Protein AF-A0A382BIY0-F1 (afdb_monomer_lite)

Foldseek 3Di:
DPLDVVQQAVAEQAQCLPAASEEADPAEAQVAEDERHEFENAFYHPVQEAQHYEYELYAYEYESHEFEHGEGAAEAQRGEAEANYEYEYEPYEFEHGEHAAEAQRYEYYNEEYEAYLYEFEHQEYPYAHHFAQRYEYACYEYEHANYEFEHGEDAEASRYEYHLYEYEYENYEQEHAEHQYARRYEEENYEYEYYLYEQEHAEHQEARRYEEEAQYEYEHEQAEFEHAEHVFARRYEYEHQYEYEEALYEQYHRPPASAEYDPDPHAYEYEYELEEGAVPPVRHHNVPGYDYHYDYNYHHAPQQFVCVVVPRREGEPPGPSVPSVRSHHSHYHDYYAQWDKEKDDWDKAWPVRPQAAAAQTKMKTKMKMFGQHDAKQQQWKWKFKDWPDDDPQKDKDCRIDTDRIHGHGDMDMDMIMMGGHNPDDFFDKTKMKMAIFGPPCVVVVNRTDGPYMDIDIDTHGDRLWKDKDKDKDFAFKFKWAQQADDPAFFPVVQAVQWDPQFWWFDDVDTDTDGGGDAFTIIITHGHGIDMTIRMGGWFFKDKDKDAAFKHKTAAHNAKFFPVRKADVPPFWDPQFWWGDDPHTDTDRIRGHGGIIMTHTRHIDIIMHGDPD

Structure (mmCIF, N/CA/C/O backbone):
data_AF-A0A382BIY0-F1
#
_entry.id   AF-A0A382BIY0-F1
#
loop_
_atom_site.group_PDB
_atom_site.id
_atom_site.type_symbol
_atom_site.label_atom_id
_atom_site.label_alt_id
_atom_site.label_comp_id
_atom_site.label_asym_id
_atom_site.label_entity_id
_atom_site.label_seq_id
_atom_site.pdbx_PDB_ins_code
_atom_site.Cartn_x
_atom_site.Cartn_y
_atom_site.Cartn_z
_atom_site.occupancy
_atom_site.B_iso_or_equiv
_atom_site.auth_seq_id
_atom_site.auth_comp_id
_atom_site.auth_asym_id
_atom_site.auth_atom_id
_atom_site.pdbx_PDB_model_num
ATOM 1 N N . THR A 1 1 ? -3.164 -13.551 -30.546 1.00 56.28 1 THR A N 1
ATOM 2 C CA . THR A 1 1 ? -2.790 -14.890 -30.035 1.00 56.28 1 THR A CA 1
ATOM 3 C C . THR A 1 1 ? -3.551 -15.108 -28.732 1.00 56.28 1 THR A C 1
ATOM 5 O O . THR A 1 1 ? -4.250 -14.190 -28.323 1.00 56.28 1 THR A O 1
ATOM 8 N N . THR A 1 2 ? -3.560 -16.303 -28.138 1.00 60.22 2 THR A N 1
ATOM 9 C CA . THR A 1 2 ? -4.448 -16.650 -27.002 1.00 60.22 2 THR A CA 1
ATOM 10 C C . THR A 1 2 ? -4.008 -16.088 -25.644 1.00 60.22 2 THR A C 1
ATOM 12 O O . THR A 1 2 ? -4.705 -16.320 -24.665 1.00 60.22 2 THR A O 1
ATOM 15 N N . GLY A 1 3 ? -2.869 -15.386 -25.564 1.00 65.94 3 GLY A N 1
ATOM 16 C CA . GLY A 1 3 ? -2.280 -14.918 -24.298 1.00 65.94 3 GLY A CA 1
ATOM 17 C C . GLY A 1 3 ? -1.774 -16.040 -23.381 1.00 65.94 3 GLY A C 1
ATOM 18 O O . GLY A 1 3 ? -1.289 -15.771 -22.289 1.00 65.94 3 GLY A O 1
ATOM 19 N N . ASP A 1 4 ? -1.870 -17.294 -23.826 1.00 79.00 4 ASP A N 1
ATOM 20 C CA . ASP A 1 4 ? -1.451 -18.476 -23.080 1.00 79.00 4 ASP A CA 1
ATOM 21 C C . ASP A 1 4 ? 0.079 -18.591 -23.089 1.00 79.00 4 ASP A C 1
ATOM 23 O O . ASP A 1 4 ? 0.695 -18.842 -24.131 1.00 79.00 4 ASP A O 1
ATOM 27 N N . THR A 1 5 ? 0.686 -18.389 -21.919 1.00 75.19 5 THR A N 1
ATOM 28 C CA . THR A 1 5 ? 2.140 -18.357 -21.739 1.00 75.19 5 THR A CA 1
ATOM 29 C C . THR A 1 5 ? 2.811 -19.689 -22.055 1.00 75.19 5 THR A C 1
ATOM 31 O O . THR A 1 5 ? 3.957 -19.671 -22.489 1.00 75.19 5 THR A O 1
ATOM 34 N N . VAL A 1 6 ? 2.111 -20.825 -21.943 1.00 80.00 6 VAL A N 1
ATOM 35 C CA . VAL A 1 6 ? 2.680 -22.145 -22.272 1.00 80.00 6 VAL A CA 1
ATOM 36 C C . VAL A 1 6 ? 3.018 -22.226 -23.761 1.00 80.00 6 VAL A C 1
ATOM 38 O O . VAL A 1 6 ? 4.120 -22.620 -24.133 1.00 80.00 6 VAL A O 1
ATOM 41 N N . TYR A 1 7 ? 2.113 -21.771 -24.632 1.00 82.81 7 TYR A N 1
ATOM 42 C CA . TYR A 1 7 ? 2.375 -21.747 -26.077 1.00 82.81 7 TYR A CA 1
ATOM 43 C C . TYR A 1 7 ? 3.442 -20.718 -26.471 1.00 82.81 7 TYR A C 1
ATOM 45 O O . TYR A 1 7 ? 4.175 -20.927 -27.443 1.00 82.81 7 TYR A O 1
ATOM 53 N N . ILE A 1 8 ? 3.525 -19.605 -25.735 1.00 87.25 8 ILE A N 1
ATOM 54 C CA . ILE A 1 8 ? 4.538 -18.566 -25.959 1.00 87.25 8 ILE A CA 1
ATOM 55 C C . ILE A 1 8 ? 5.933 -19.106 -25.614 1.00 87.25 8 ILE A C 1
ATOM 57 O O . ILE A 1 8 ? 6.868 -18.872 -26.379 1.00 87.25 8 ILE A O 1
ATOM 61 N N . GLU A 1 9 ? 6.071 -19.863 -24.520 1.00 87.12 9 GLU A N 1
ATOM 62 C CA . GLU A 1 9 ? 7.335 -20.501 -24.122 1.00 87.12 9 GLU A CA 1
ATOM 63 C C . GLU A 1 9 ? 7.800 -21.571 -25.125 1.00 87.12 9 GLU A C 1
ATOM 65 O O . GLU A 1 9 ? 8.998 -21.712 -25.362 1.00 87.12 9 GLU A O 1
ATOM 70 N N . GLU A 1 10 ? 6.877 -22.292 -25.770 1.00 90.06 10 GLU A N 1
ATOM 71 C CA . GLU A 1 10 ? 7.223 -23.322 -26.763 1.00 90.06 10 GLU A CA 1
ATOM 72 C C . GLU A 1 10 ? 7.635 -22.755 -28.134 1.00 90.06 10 GLU A C 1
ATOM 74 O O . GLU A 1 10 ? 8.359 -23.412 -28.889 1.00 90.06 10 GLU A O 1
ATOM 79 N N . THR A 1 11 ? 7.191 -21.544 -28.482 1.00 93.56 11 THR A N 1
ATOM 80 C CA . THR A 1 11 ? 7.518 -20.911 -29.769 1.00 93.56 11 THR A CA 1
ATOM 81 C C . THR A 1 11 ? 8.691 -19.959 -29.588 1.00 93.56 11 THR A C 1
ATOM 83 O O . THR A 1 11 ? 8.524 -18.883 -29.029 1.00 93.56 11 THR A O 1
ATOM 86 N N . VAL A 1 12 ? 9.879 -20.325 -30.078 1.00 95.88 12 VAL A N 1
ATOM 87 C CA . VAL A 1 12 ? 11.124 -19.600 -29.768 1.00 95.88 12 VAL A CA 1
ATOM 88 C C . VAL A 1 12 ? 11.813 -19.068 -31.025 1.00 95.88 12 VAL A C 1
ATOM 90 O O . VAL A 1 12 ? 12.061 -19.813 -31.974 1.00 95.88 12 VAL A O 1
ATOM 93 N N . ILE A 1 13 ? 12.187 -17.787 -30.998 1.00 95.88 13 ILE A N 1
ATOM 94 C CA . ILE A 1 13 ? 13.214 -17.202 -31.865 1.00 95.88 13 ILE A CA 1
ATOM 95 C C . ILE A 1 13 ? 14.501 -17.080 -31.043 1.00 95.88 13 ILE A C 1
ATOM 97 O O . ILE A 1 13 ? 14.571 -16.309 -30.086 1.00 95.88 13 ILE A O 1
ATOM 101 N N . ASP A 1 14 ? 15.514 -17.856 -31.423 1.00 96.06 14 ASP A N 1
ATOM 102 C CA . ASP A 1 14 ? 16.787 -17.954 -30.708 1.00 96.06 14 ASP A CA 1
ATOM 103 C C . ASP A 1 14 ? 17.910 -17.247 -31.488 1.00 96.06 14 ASP A C 1
ATOM 105 O O . ASP A 1 14 ? 18.145 -17.550 -32.661 1.00 96.06 14 ASP A O 1
ATOM 109 N N . GLY A 1 15 ? 18.592 -16.297 -30.842 1.00 94.25 15 GLY A N 1
ATOM 110 C CA . GLY A 1 15 ? 19.699 -15.523 -31.417 1.00 94.25 15 GLY A CA 1
ATOM 111 C C . GLY A 1 15 ? 21.052 -16.239 -31.419 1.00 94.25 15 GLY A C 1
ATOM 112 O O . GLY A 1 15 ? 22.004 -15.736 -32.019 1.00 94.25 15 GLY A O 1
ATOM 113 N N . SER A 1 16 ? 21.152 -17.404 -30.768 1.00 94.06 16 SER A N 1
ATOM 114 C CA . SER A 1 16 ? 22.344 -18.263 -30.677 1.00 94.06 16 SER A CA 1
ATOM 115 C C . SER A 1 16 ? 23.617 -17.554 -30.199 1.00 94.06 16 SER A C 1
ATOM 117 O O . SER A 1 16 ? 24.723 -17.984 -30.509 1.00 94.06 16 SER A O 1
ATOM 119 N N . SER A 1 17 ? 23.456 -16.470 -29.441 1.00 92.12 17 SER A N 1
ATOM 120 C CA . SER A 1 17 ? 24.506 -15.570 -28.956 1.00 92.12 17 SER A CA 1
ATOM 121 C C . SER A 1 17 ? 25.304 -14.869 -30.063 1.00 92.12 17 SER A C 1
ATOM 123 O O . SER A 1 17 ? 26.431 -14.446 -29.826 1.00 92.12 17 SER A O 1
ATOM 125 N N . GLU A 1 18 ? 24.730 -14.720 -31.259 1.00 90.38 18 GLU A N 1
ATOM 126 C CA . GLU A 1 18 ? 25.416 -14.131 -32.421 1.00 90.38 18 GLU A CA 1
ATOM 127 C C . GLU A 1 18 ? 24.913 -12.720 -32.764 1.00 90.38 18 GLU A C 1
ATOM 129 O O . GLU A 1 18 ? 25.693 -11.855 -33.157 1.00 90.38 18 GLU A O 1
ATOM 134 N N . THR A 1 19 ? 23.605 -12.475 -32.649 1.00 92.06 19 THR A N 1
ATOM 135 C CA . THR A 1 19 ? 22.972 -11.187 -32.982 1.00 92.06 19 THR A CA 1
ATOM 136 C C . THR A 1 19 ? 21.628 -11.045 -32.272 1.00 92.06 19 THR A C 1
ATOM 138 O O . THR A 1 19 ? 21.117 -12.006 -31.694 1.00 92.06 19 THR A O 1
ATOM 141 N N . CYS A 1 20 ? 21.035 -9.857 -32.355 1.00 93.12 20 CYS A N 1
ATOM 142 C CA . CYS A 1 20 ? 19.697 -9.590 -31.867 1.00 93.12 20 CYS A CA 1
ATOM 143 C C . CYS A 1 20 ? 18.648 -10.301 -32.744 1.00 93.12 20 CYS A C 1
ATOM 145 O O . CYS A 1 20 ? 18.677 -10.151 -33.972 1.00 93.12 20 CYS A O 1
ATOM 147 N N . PRO A 1 21 ? 17.735 -11.090 -32.153 1.00 95.38 21 PRO A N 1
ATOM 148 C CA . PRO A 1 21 ? 16.695 -11.814 -32.882 1.00 95.38 21 PRO A CA 1
ATOM 149 C C . PRO A 1 21 ? 15.706 -10.945 -33.667 1.00 95.38 21 PRO A C 1
ATOM 151 O O . PRO A 1 21 ? 15.201 -11.389 -34.699 1.00 95.38 21 PRO A O 1
ATOM 154 N N . ALA A 1 22 ? 15.403 -9.729 -33.196 1.00 95.88 22 ALA A N 1
ATOM 155 C CA . ALA A 1 22 ? 14.421 -8.849 -33.829 1.00 95.88 22 ALA A CA 1
ATOM 156 C C . ALA A 1 22 ? 14.935 -7.412 -33.990 1.00 95.88 22 ALA A C 1
ATOM 158 O O . ALA A 1 22 ? 15.496 -6.825 -33.066 1.00 95.88 22 ALA A O 1
ATOM 159 N N . THR A 1 23 ? 14.692 -6.827 -35.167 1.00 95.81 23 THR A N 1
ATOM 160 C CA . THR A 1 23 ? 15.060 -5.443 -35.499 1.00 95.81 23 THR A CA 1
ATOM 161 C C . THR A 1 23 ? 13.890 -4.705 -36.145 1.00 95.81 23 THR A C 1
ATOM 163 O O . THR A 1 23 ? 13.211 -5.253 -37.013 1.00 95.81 23 THR A O 1
ATOM 166 N N . PHE A 1 24 ? 13.681 -3.454 -35.739 1.00 96.69 24 PHE A N 1
ATOM 167 C CA . PHE A 1 24 ? 12.748 -2.506 -36.344 1.00 96.69 24 PHE A CA 1
ATOM 168 C C . PHE A 1 24 ? 13.509 -1.231 -36.685 1.00 96.69 24 PHE A C 1
ATOM 170 O O . PHE A 1 24 ? 14.133 -0.617 -35.823 1.00 96.69 24 PHE A O 1
ATOM 177 N N . TRP A 1 25 ? 13.502 -0.883 -37.964 1.00 92.94 25 TRP A N 1
ATOM 178 C CA . TRP A 1 25 ? 14.375 0.135 -38.561 1.00 92.94 25 TRP A CA 1
ATOM 179 C C . TRP A 1 25 ? 13.809 0.700 -39.873 1.00 92.94 25 TRP A C 1
ATOM 181 O O . TRP A 1 25 ? 14.464 1.493 -40.549 1.00 92.94 25 TRP A O 1
ATOM 191 N N . GLY A 1 26 ? 12.609 0.262 -40.270 1.00 86.75 26 GLY A N 1
ATOM 192 C CA . GLY A 1 26 ? 11.986 0.555 -41.557 1.00 86.75 26 GLY A CA 1
ATOM 193 C C . GLY A 1 26 ? 10.914 1.641 -41.494 1.00 86.75 26 GLY A C 1
ATOM 194 O O . GLY A 1 26 ? 10.240 1.870 -42.502 1.00 86.75 26 GLY A O 1
ATOM 195 N N . GLY A 1 27 ? 10.733 2.299 -40.344 1.00 93.38 27 GLY A N 1
ATOM 196 C CA . GLY A 1 27 ? 9.640 3.246 -40.124 1.00 93.38 27 GLY A CA 1
ATOM 197 C C . GLY A 1 27 ? 8.322 2.558 -39.777 1.00 93.38 27 GLY A C 1
ATOM 198 O O . GLY A 1 27 ? 7.252 3.091 -40.078 1.00 93.38 27 GLY A O 1
ATOM 199 N N . GLU A 1 28 ? 8.380 1.360 -39.188 1.00 97.94 28 GLU A N 1
ATOM 200 C CA . GLU A 1 28 ? 7.198 0.639 -38.730 1.00 97.94 28 GLU A CA 1
ATOM 201 C C . GLU A 1 28 ? 6.388 1.494 -37.741 1.00 97.94 28 GLU A C 1
ATOM 203 O O . GLU A 1 28 ? 6.950 2.161 -36.876 1.00 97.94 28 GLU A O 1
ATOM 208 N N . THR A 1 29 ? 5.061 1.496 -37.856 1.00 97.25 29 THR A N 1
ATOM 209 C CA . THR A 1 29 ? 4.163 2.187 -36.913 1.00 97.25 29 THR A CA 1
ATOM 210 C C . THR A 1 29 ? 3.670 1.214 -35.842 1.00 97.25 29 THR A C 1
ATOM 212 O O . THR A 1 29 ? 3.974 0.022 -35.899 1.00 97.25 29 THR A O 1
ATOM 215 N N . ARG A 1 30 ? 2.832 1.683 -34.905 1.00 97.06 30 ARG A N 1
ATOM 216 C CA . ARG A 1 30 ? 2.201 0.820 -33.886 1.00 97.06 30 ARG A CA 1
ATOM 217 C C . ARG A 1 30 ? 1.301 -0.266 -34.493 1.00 97.06 30 ARG A C 1
ATOM 219 O O . ARG A 1 30 ? 0.958 -1.217 -33.798 1.00 97.06 30 ARG A O 1
ATOM 226 N N . ASP A 1 31 ? 0.974 -0.176 -35.784 1.00 96.56 31 ASP A N 1
ATOM 227 C CA . ASP A 1 31 ? 0.256 -1.221 -36.523 1.00 96.56 31 ASP A CA 1
ATOM 228 C C . ASP A 1 31 ? 1.129 -2.458 -36.802 1.00 96.56 31 ASP A C 1
ATOM 230 O O . ASP A 1 31 ? 0.607 -3.550 -37.039 1.00 96.56 31 ASP A O 1
ATOM 234 N N . ALA A 1 32 ? 2.459 -2.310 -36.782 1.00 97.38 32 ALA A N 1
ATOM 235 C CA . ALA A 1 32 ? 3.379 -3.434 -36.855 1.00 97.38 32 ALA A CA 1
ATOM 236 C C . ALA A 1 32 ? 3.387 -4.165 -35.507 1.00 97.38 32 ALA A C 1
ATOM 238 O O . ALA A 1 32 ? 4.004 -3.713 -34.544 1.00 97.38 32 ALA A O 1
ATOM 239 N N . LEU A 1 33 ? 2.673 -5.288 -35.453 1.00 96.94 33 LEU A N 1
ATOM 240 C CA . LEU A 1 33 ? 2.485 -6.087 -34.249 1.00 96.94 33 LEU A CA 1
ATOM 241 C C . LEU A 1 33 ? 3.422 -7.298 -34.227 1.00 96.94 33 LEU A C 1
ATOM 243 O O . LEU A 1 33 ? 3.339 -8.167 -35.099 1.00 96.94 33 LEU A O 1
ATOM 247 N N . LEU A 1 34 ? 4.244 -7.393 -33.184 1.00 96.19 34 LEU A N 1
ATOM 248 C CA . LEU A 1 34 ? 5.001 -8.595 -32.842 1.00 96.19 34 LEU A CA 1
ATOM 249 C C . LEU A 1 34 ? 4.357 -9.267 -31.628 1.00 96.19 34 LEU A C 1
ATOM 251 O O . LEU A 1 34 ? 4.231 -8.632 -30.581 1.00 96.19 34 LEU A O 1
ATOM 255 N N . THR A 1 35 ? 3.925 -10.527 -31.756 1.00 95.44 35 THR A N 1
ATOM 256 C CA . THR A 1 35 ? 3.161 -11.177 -30.681 1.00 95.44 35 THR A CA 1
ATOM 257 C C . THR A 1 35 ? 3.251 -12.700 -30.638 1.00 95.44 35 THR A C 1
ATOM 259 O O . THR A 1 35 ? 3.245 -13.362 -31.677 1.00 95.44 35 THR A O 1
ATOM 262 N N . GLY A 1 36 ? 3.227 -13.251 -29.419 1.00 93.56 36 GLY A N 1
ATOM 263 C CA . GLY A 1 36 ? 2.911 -14.650 -29.138 1.00 93.56 36 GLY A CA 1
ATOM 264 C C . GLY A 1 36 ? 4.071 -15.638 -29.202 1.00 93.56 36 GLY A C 1
ATOM 265 O O . GLY A 1 36 ? 3.834 -16.794 -29.542 1.00 93.56 36 GLY A O 1
ATOM 266 N N . PHE A 1 37 ? 5.299 -15.210 -28.917 1.00 95.31 37 PHE A N 1
ATOM 267 C CA . PHE A 1 37 ? 6.466 -16.094 -28.888 1.00 95.31 37 PHE A CA 1
ATOM 268 C C . PHE A 1 37 ? 7.585 -15.562 -27.982 1.00 95.31 37 PHE A C 1
ATOM 270 O O . PHE A 1 37 ? 7.556 -14.420 -27.516 1.00 95.31 37 PHE A O 1
ATOM 277 N N . THR A 1 38 ? 8.573 -16.418 -27.745 1.00 97.44 38 THR A N 1
ATOM 278 C CA . THR A 1 38 ? 9.774 -16.141 -26.960 1.00 97.44 38 THR A CA 1
ATOM 279 C C . THR A 1 38 ? 10.919 -15.648 -27.848 1.00 97.44 38 THR A C 1
ATOM 281 O O . THR A 1 38 ? 11.161 -16.196 -28.923 1.00 97.44 38 THR A O 1
ATOM 284 N N . ILE A 1 39 ? 11.646 -14.633 -27.384 1.00 97.81 39 ILE A N 1
ATOM 285 C CA . ILE A 1 39 ? 12.888 -14.106 -27.954 1.00 97.81 39 ILE A CA 1
ATOM 286 C C . ILE A 1 39 ? 14.007 -14.342 -26.942 1.00 97.81 39 ILE A C 1
ATOM 288 O O . ILE A 1 39 ? 13.939 -13.831 -25.820 1.00 97.81 39 ILE A O 1
ATOM 292 N N . GLN A 1 40 ? 15.033 -15.103 -27.325 1.00 97.44 40 GLN A N 1
ATOM 293 C CA . GLN A 1 40 ? 16.091 -15.459 -26.382 1.00 97.44 40 GLN A CA 1
ATOM 294 C C . GLN A 1 40 ? 17.483 -15.608 -26.977 1.00 97.44 40 GLN A C 1
ATOM 296 O O . GLN A 1 40 ? 17.646 -15.742 -28.192 1.00 97.44 40 GLN A O 1
ATOM 301 N N . ASN A 1 41 ? 18.473 -15.672 -26.079 1.00 96.75 41 ASN A N 1
ATOM 302 C CA . ASN A 1 41 ? 19.880 -15.926 -26.388 1.00 96.75 41 ASN A CA 1
ATOM 303 C C . ASN A 1 41 ? 20.426 -14.972 -27.456 1.00 96.75 41 ASN A C 1
ATOM 305 O O . ASN A 1 41 ? 21.293 -15.338 -28.243 1.00 96.75 41 ASN A O 1
ATOM 309 N N . GLY A 1 42 ? 19.897 -13.756 -27.533 1.00 97.12 42 GLY A N 1
ATOM 310 C CA . GLY A 1 42 ? 20.387 -12.728 -28.429 1.00 97.12 42 GLY A CA 1
ATOM 311 C C . GLY A 1 42 ? 21.650 -12.056 -27.902 1.00 97.12 42 GLY A C 1
ATOM 312 O O . GLY A 1 42 ? 21.874 -11.979 -26.692 1.00 97.12 42 GLY A O 1
ATOM 313 N N . LEU A 1 43 ? 22.476 -11.566 -28.825 1.00 96.00 43 LEU A N 1
ATOM 314 C CA . LEU A 1 43 ? 23.638 -10.729 -28.528 1.00 96.00 43 LEU A CA 1
ATOM 315 C C . LEU A 1 43 ? 23.470 -9.372 -29.216 1.00 96.00 43 LEU A C 1
ATOM 317 O O . LEU A 1 43 ? 23.121 -9.323 -30.394 1.00 96.00 43 LEU A O 1
ATOM 321 N N . GLY A 1 44 ? 23.734 -8.279 -28.497 1.00 93.56 44 GLY A N 1
ATOM 322 C CA . GLY A 1 44 ? 23.534 -6.916 -28.992 1.00 93.56 44 GLY A CA 1
ATOM 323 C C . GLY A 1 44 ? 24.105 -6.695 -30.398 1.00 93.56 44 GLY A C 1
ATOM 324 O O . GLY A 1 44 ? 25.293 -6.904 -30.643 1.00 93.56 44 GLY A O 1
ATOM 325 N N . CYS A 1 45 ? 23.252 -6.270 -31.329 1.00 89.81 45 CYS A N 1
ATOM 326 C CA . CYS A 1 45 ? 23.560 -6.277 -32.758 1.00 89.81 45 CYS A CA 1
ATOM 327 C C . CYS A 1 45 ? 24.217 -4.991 -33.263 1.00 89.81 45 CYS A C 1
ATOM 329 O O . CYS A 1 45 ? 25.205 -5.041 -33.997 1.00 89.81 45 CYS A O 1
ATOM 331 N N . VAL A 1 46 ? 23.700 -3.822 -32.881 1.00 88.06 46 VAL A N 1
ATOM 332 C CA . VAL A 1 46 ? 24.214 -2.531 -33.361 1.00 88.06 46 VAL A CA 1
ATOM 333 C C . VAL A 1 46 ? 25.085 -1.921 -32.274 1.00 88.06 46 VAL A C 1
ATOM 335 O O . VAL A 1 46 ? 24.592 -1.565 -31.211 1.00 88.06 46 VAL A O 1
ATOM 338 N N . TYR A 1 47 ? 26.399 -1.862 -32.512 1.00 89.38 47 TYR A N 1
ATOM 339 C CA . TYR A 1 47 ? 27.398 -1.423 -31.521 1.00 89.38 47 TYR A CA 1
ATOM 340 C C . TYR A 1 47 ? 27.301 -2.153 -30.165 1.00 89.38 47 TYR A C 1
ATOM 342 O O . TYR A 1 47 ? 27.703 -1.611 -29.139 1.00 89.38 47 TYR A O 1
ATOM 350 N N . GLY A 1 48 ? 26.779 -3.386 -30.160 1.00 89.31 48 GLY A N 1
ATOM 351 C CA . GLY A 1 48 ? 26.563 -4.162 -28.938 1.00 89.31 48 GLY A CA 1
ATOM 352 C C . GLY A 1 48 ? 25.281 -3.815 -28.171 1.00 89.31 48 GLY A C 1
ATOM 353 O O . GLY A 1 48 ? 25.181 -4.163 -26.995 1.00 89.31 48 GLY A O 1
ATOM 354 N N . GLN A 1 49 ? 24.328 -3.110 -28.788 1.00 92.25 49 GLN A N 1
ATOM 355 C CA . GLN A 1 49 ? 23.046 -2.720 -28.189 1.00 92.25 49 GLN A CA 1
ATOM 356 C C . GLN A 1 49 ? 21.888 -3.618 -28.651 1.00 92.25 49 GLN A C 1
ATOM 358 O O . GLN A 1 49 ? 21.939 -4.178 -29.748 1.00 92.25 49 GLN A O 1
ATOM 363 N N . GLY A 1 50 ? 20.826 -3.691 -27.841 1.00 92.31 50 GLY A N 1
ATOM 364 C CA . GLY A 1 50 ? 19.577 -4.390 -28.158 1.00 92.31 50 GLY A CA 1
ATOM 365 C C . GLY A 1 50 ? 19.773 -5.897 -28.244 1.00 92.31 50 GLY A C 1
ATOM 366 O O . GLY A 1 50 ? 19.775 -6.434 -29.342 1.00 92.31 50 GLY A O 1
ATOM 367 N N . GLY A 1 51 ? 19.984 -6.573 -27.114 1.00 94.62 51 GLY A N 1
ATOM 368 C CA . GLY A 1 51 ? 20.282 -8.006 -27.086 1.00 94.62 51 GLY A CA 1
ATOM 369 C C . GLY A 1 51 ? 19.157 -8.853 -27.679 1.00 94.62 51 GLY A C 1
ATOM 370 O O . GLY A 1 51 ? 19.423 -9.688 -28.535 1.00 94.62 51 GLY A O 1
ATOM 371 N N . GLY A 1 52 ? 17.905 -8.624 -27.276 1.00 96.94 52 GLY A N 1
ATOM 372 C CA . GLY A 1 52 ? 16.734 -9.326 -27.814 1.00 96.94 52 GLY A CA 1
ATOM 373 C C . GLY A 1 52 ? 16.077 -8.589 -28.984 1.00 96.94 52 GLY A C 1
ATOM 374 O O . GLY A 1 52 ? 15.913 -9.129 -30.082 1.00 96.94 52 GLY A O 1
ATOM 375 N N . VAL A 1 53 ? 15.694 -7.336 -28.743 1.00 97.81 53 VAL A N 1
ATOM 376 C CA . VAL A 1 53 ? 14.975 -6.495 -29.705 1.00 97.81 53 VAL A CA 1
ATOM 377 C C . VAL A 1 53 ? 15.655 -5.140 -29.834 1.00 97.81 53 VAL A C 1
ATOM 379 O O . VAL A 1 53 ? 15.923 -4.472 -28.837 1.00 97.81 53 VAL A O 1
ATOM 382 N N . TYR A 1 54 ? 15.884 -4.710 -31.070 1.00 97.31 54 TYR A N 1
ATOM 383 C CA . TYR A 1 54 ? 16.427 -3.396 -31.393 1.00 97.31 54 TYR A CA 1
ATOM 384 C C . TYR A 1 54 ? 15.413 -2.576 -32.195 1.00 97.31 54 TYR A C 1
ATOM 386 O O . TYR A 1 54 ? 14.970 -3.008 -33.260 1.00 97.31 54 TYR A O 1
ATOM 394 N N . ILE A 1 55 ? 15.049 -1.395 -31.698 1.00 97.81 55 ILE A N 1
ATOM 395 C CA . ILE A 1 55 ? 14.093 -0.483 -32.338 1.00 97.81 55 ILE A CA 1
ATOM 396 C C . ILE A 1 55 ? 14.775 0.867 -32.567 1.00 97.81 55 ILE A C 1
ATOM 398 O O . ILE A 1 55 ? 15.203 1.513 -31.616 1.00 97.81 55 ILE A O 1
ATOM 402 N N . GLU A 1 56 ? 14.837 1.321 -33.815 1.00 96.94 56 GLU A N 1
ATOM 403 C CA . GLU A 1 56 ? 15.309 2.657 -34.186 1.00 96.94 56 GLU A CA 1
ATOM 404 C C . GLU A 1 56 ? 14.420 3.252 -35.287 1.00 96.94 56 GLU A C 1
ATOM 406 O O . GLU A 1 56 ? 14.011 2.553 -36.215 1.00 96.94 56 GLU A O 1
ATOM 411 N N . GLN A 1 57 ? 14.104 4.550 -35.190 1.00 96.50 57 GLN A N 1
ATOM 412 C CA . GLN A 1 57 ? 13.260 5.284 -36.148 1.00 96.50 57 GLN A CA 1
ATOM 413 C C . GLN A 1 57 ? 11.930 4.579 -36.477 1.00 96.50 57 GLN A C 1
ATOM 415 O O . GLN A 1 57 ? 11.390 4.728 -37.573 1.00 96.50 57 GLN A O 1
ATOM 420 N N . SER A 1 58 ? 11.417 3.788 -35.535 1.00 97.88 58 SER A N 1
ATOM 421 C CA . SER A 1 58 ? 10.281 2.886 -35.725 1.00 97.88 58 SER A CA 1
ATOM 422 C C . SER A 1 58 ? 9.492 2.790 -34.421 1.00 97.88 58 SER A C 1
ATOM 424 O O . SER A 1 58 ? 10.015 3.022 -33.341 1.00 97.88 58 SER A O 1
ATOM 426 N N . SER A 1 59 ? 8.204 2.498 -34.488 1.00 98.00 59 SER A N 1
ATOM 427 C CA . SER A 1 59 ? 7.289 2.526 -33.341 1.00 98.00 59 SER A CA 1
ATOM 428 C C . SER A 1 59 ? 6.371 1.299 -33.309 1.00 98.00 59 SER A C 1
ATOM 430 O O . SER A 1 59 ? 5.159 1.485 -33.254 1.00 98.00 59 SER A O 1
ATOM 432 N N . PRO A 1 60 ? 6.894 0.059 -33.380 1.00 98.38 60 PRO A N 1
ATOM 433 C CA . PRO A 1 60 ? 6.070 -1.151 -33.388 1.00 98.38 60 PRO A CA 1
ATOM 434 C C . PRO A 1 60 ? 5.278 -1.336 -32.086 1.00 98.38 60 PRO A C 1
ATOM 436 O O . PRO A 1 60 ? 5.600 -0.751 -31.050 1.00 98.38 60 PRO A O 1
ATOM 439 N N . THR A 1 61 ? 4.273 -2.209 -32.131 1.00 98.62 61 THR A N 1
ATOM 440 C CA . THR A 1 61 ? 3.655 -2.773 -30.926 1.00 98.62 61 THR A CA 1
ATOM 441 C C . THR A 1 61 ? 4.268 -4.142 -30.640 1.00 98.62 61 THR A C 1
ATOM 443 O O . THR A 1 61 ? 4.189 -5.045 -31.476 1.00 98.62 61 THR A O 1
ATOM 446 N N . LEU A 1 62 ? 4.850 -4.312 -29.454 1.00 98.38 62 LEU A N 1
ATOM 447 C CA . LEU A 1 62 ? 5.244 -5.613 -28.913 1.00 98.38 62 LEU A CA 1
ATOM 448 C C . LEU A 1 62 ? 4.189 -6.047 -27.893 1.00 98.38 62 LEU A C 1
ATOM 450 O O . LEU A 1 62 ? 3.917 -5.306 -26.950 1.00 98.38 62 LEU A O 1
ATOM 454 N N . ASP A 1 63 ? 3.589 -7.222 -28.085 1.00 97.62 63 ASP A N 1
ATOM 455 C CA . ASP A 1 63 ? 2.452 -7.676 -27.276 1.00 97.62 63 ASP A CA 1
ATOM 456 C C . ASP A 1 63 ? 2.514 -9.176 -26.976 1.00 97.62 63 ASP A C 1
ATOM 458 O O . ASP A 1 63 ? 2.597 -9.978 -27.905 1.00 97.62 63 ASP A O 1
ATOM 462 N N . HIS A 1 64 ? 2.404 -9.586 -25.711 1.00 96.88 64 HIS A N 1
ATOM 463 C CA . HIS A 1 64 ? 2.454 -11.003 -25.312 1.00 96.88 64 HIS A CA 1
ATOM 464 C C . HIS A 1 64 ? 3.713 -11.719 -25.838 1.00 96.88 64 HIS A C 1
ATOM 466 O O . HIS A 1 64 ? 3.627 -12.685 -26.604 1.00 96.88 64 HIS A O 1
ATOM 472 N N . LEU A 1 65 ? 4.890 -11.219 -25.456 1.00 97.50 65 LEU A N 1
ATOM 473 C CA . LEU A 1 65 ? 6.180 -11.855 -25.736 1.00 97.50 65 LEU A CA 1
ATOM 474 C C . LEU A 1 65 ? 6.898 -12.194 -24.432 1.00 97.50 65 LEU A C 1
ATOM 476 O O . LEU A 1 65 ? 6.735 -11.503 -23.425 1.00 97.50 65 LEU A O 1
ATOM 480 N N . ILE A 1 66 ? 7.747 -13.218 -24.494 1.00 97.75 66 ILE A N 1
ATOM 481 C CA . ILE A 1 66 ? 8.758 -13.486 -23.469 1.00 97.75 66 ILE A CA 1
ATOM 482 C C . ILE A 1 66 ? 10.113 -13.087 -24.052 1.00 97.75 66 ILE A C 1
ATOM 484 O O . ILE A 1 66 ? 10.500 -13.591 -25.100 1.00 97.75 66 ILE A O 1
ATOM 488 N N . ILE A 1 67 ? 10.833 -12.174 -23.408 1.00 98.12 67 ILE A N 1
ATOM 489 C CA . ILE A 1 67 ? 12.152 -11.700 -23.842 1.00 98.12 67 ILE A CA 1
ATOM 490 C C . ILE A 1 67 ? 13.148 -12.054 -22.743 1.00 98.12 67 ILE A C 1
ATOM 492 O O . ILE A 1 67 ? 13.141 -11.433 -21.678 1.00 98.12 67 ILE A O 1
ATOM 496 N N . GLN A 1 68 ? 13.965 -13.082 -22.978 1.00 97.44 68 GLN A N 1
ATOM 497 C CA . GLN A 1 68 ? 14.779 -13.675 -21.917 1.00 97.44 68 GLN A CA 1
ATOM 498 C C . GLN A 1 68 ? 16.195 -14.068 -22.319 1.00 97.44 68 GLN A C 1
ATOM 500 O O . GLN A 1 68 ? 16.433 -14.429 -23.468 1.00 97.44 68 GLN A O 1
ATOM 505 N N . ASN A 1 69 ? 17.123 -14.094 -21.361 1.00 96.81 69 ASN A N 1
ATOM 506 C CA . ASN A 1 69 ? 18.498 -14.567 -21.573 1.00 96.81 69 ASN A CA 1
ATOM 507 C C . ASN A 1 69 ? 19.222 -13.856 -22.731 1.00 96.81 69 ASN A C 1
ATOM 509 O O . ASN A 1 69 ? 20.038 -14.458 -23.430 1.00 96.81 69 ASN A O 1
ATOM 513 N N . ASN A 1 70 ? 18.890 -12.591 -22.989 1.00 97.25 70 ASN A N 1
ATOM 514 C CA . ASN A 1 70 ? 19.558 -11.792 -24.007 1.00 97.25 70 ASN A CA 1
ATOM 515 C C . ASN A 1 70 ? 20.650 -10.931 -23.373 1.00 97.25 70 ASN A C 1
ATOM 517 O O . ASN A 1 70 ? 20.532 -10.496 -22.228 1.00 97.25 70 ASN A O 1
ATOM 521 N N . ILE A 1 71 ? 21.710 -10.681 -24.137 1.00 95.75 71 ILE A N 1
ATOM 522 C CA . ILE A 1 71 ? 22.912 -10.001 -23.661 1.00 95.75 71 ILE A CA 1
ATOM 523 C C . ILE A 1 71 ? 23.171 -8.776 -24.533 1.00 95.75 71 ILE A C 1
ATOM 525 O O . ILE A 1 71 ? 23.340 -8.889 -25.748 1.00 95.75 71 ILE A O 1
ATOM 529 N N . ALA A 1 72 ? 23.285 -7.603 -23.918 1.00 94.44 72 ALA A N 1
ATOM 530 C CA . ALA A 1 72 ? 23.821 -6.412 -24.568 1.00 94.44 72 ALA A CA 1
ATOM 531 C C . ALA A 1 72 ? 25.179 -6.052 -23.959 1.00 94.44 72 ALA A C 1
ATOM 533 O O . ALA A 1 72 ? 25.293 -5.816 -22.762 1.00 94.44 72 ALA A O 1
ATOM 534 N N . THR A 1 73 ? 26.221 -5.903 -24.777 1.00 90.44 73 THR A N 1
ATOM 535 C CA . THR A 1 73 ? 27.526 -5.419 -24.283 1.00 90.44 73 THR A CA 1
ATOM 536 C C . THR A 1 73 ? 27.535 -3.909 -24.035 1.00 90.44 73 THR A C 1
ATOM 538 O O . THR A 1 73 ? 28.582 -3.340 -23.753 1.00 90.44 73 THR A O 1
ATOM 541 N N . THR A 1 74 ? 26.389 -3.242 -24.205 1.00 89.00 74 THR A N 1
ATOM 542 C CA . THR A 1 74 ? 26.184 -1.817 -23.919 1.00 89.00 74 THR A CA 1
ATOM 543 C C . THR A 1 74 ? 24.786 -1.581 -23.329 1.00 89.00 74 THR A C 1
ATOM 545 O O . THR A 1 74 ? 24.640 -1.585 -22.112 1.00 89.00 74 THR A O 1
ATOM 548 N N . SER A 1 75 ? 23.736 -1.390 -24.135 1.00 91.38 75 SER A N 1
ATOM 549 C CA . SER A 1 75 ? 22.400 -1.014 -23.639 1.00 91.38 75 SER A CA 1
ATOM 550 C C . SER A 1 75 ? 21.264 -1.862 -24.207 1.00 91.38 75 SER A C 1
ATOM 552 O O . SER A 1 75 ? 21.331 -2.288 -25.361 1.00 91.38 75 SER A O 1
ATOM 554 N N . GLY A 1 76 ? 20.209 -2.054 -23.410 1.00 90.56 76 GLY A N 1
ATOM 555 C CA . GLY A 1 76 ? 18.997 -2.779 -23.791 1.00 90.56 76 GLY A CA 1
ATOM 556 C C . GLY A 1 76 ? 19.238 -4.280 -23.888 1.00 90.56 76 GLY A C 1
ATOM 557 O O . GLY A 1 76 ? 19.240 -4.814 -24.995 1.00 90.56 76 GLY A O 1
ATOM 558 N N . GLY A 1 77 ? 19.476 -4.948 -22.753 1.00 92.06 77 GLY A N 1
ATOM 559 C CA . GLY A 1 77 ? 19.695 -6.400 -22.710 1.00 92.06 77 GLY A CA 1
ATOM 560 C C . GLY A 1 77 ? 18.537 -7.153 -23.369 1.00 92.06 77 GLY A C 1
ATOM 561 O O . GLY A 1 77 ? 18.734 -7.854 -24.359 1.00 92.06 77 GLY A O 1
ATOM 562 N N . GLY A 1 78 ? 17.313 -6.914 -22.897 1.00 96.75 78 GLY A N 1
ATOM 563 C CA . GLY A 1 78 ? 16.088 -7.395 -23.536 1.00 96.75 78 GLY A CA 1
ATOM 564 C C . GLY A 1 78 ? 15.687 -6.552 -24.749 1.00 96.75 78 GLY A C 1
ATOM 565 O O . GLY A 1 78 ? 15.702 -7.035 -25.882 1.00 96.75 78 GLY A O 1
ATOM 566 N N . VAL A 1 79 ? 15.326 -5.289 -24.519 1.00 98.00 79 VAL A N 1
ATOM 567 C CA . VAL A 1 79 ? 14.803 -4.366 -25.539 1.00 98.00 79 VAL A CA 1
ATOM 568 C C . VAL A 1 79 ? 15.577 -3.052 -25.524 1.00 98.00 79 VAL A C 1
ATOM 570 O O . VAL A 1 79 ? 15.723 -2.417 -24.481 1.00 98.00 79 VAL A O 1
ATOM 573 N N . LEU A 1 80 ? 16.012 -2.598 -26.697 1.00 97.44 80 LEU A N 1
ATOM 574 C CA . LEU A 1 80 ? 16.472 -1.231 -26.918 1.00 97.44 80 LEU A CA 1
ATOM 575 C C . LEU A 1 80 ? 15.457 -0.459 -27.764 1.00 97.44 80 LEU A C 1
ATOM 577 O O . LEU A 1 80 ? 15.119 -0.874 -28.873 1.00 97.44 80 LEU A O 1
ATOM 581 N N . VAL A 1 81 ? 15.057 0.709 -27.268 1.00 97.38 81 VAL A N 1
ATOM 582 C CA . VAL A 1 81 ? 14.301 1.733 -27.987 1.00 97.38 81 VAL A CA 1
ATOM 583 C C . VAL A 1 81 ? 15.205 2.944 -28.191 1.00 97.38 81 VAL A C 1
ATOM 585 O O . VAL A 1 81 ? 15.558 3.643 -27.243 1.00 97.38 81 VAL A O 1
ATOM 588 N N . ASN A 1 82 ? 15.600 3.184 -29.434 1.00 94.62 82 ASN A N 1
ATOM 589 C CA . ASN A 1 82 ? 16.552 4.222 -29.810 1.00 94.62 82 ASN A CA 1
ATOM 590 C C . ASN A 1 82 ? 15.886 5.347 -30.616 1.00 94.62 82 ASN A C 1
ATOM 592 O O . ASN A 1 82 ? 14.690 5.311 -30.911 1.00 94.62 82 ASN A O 1
ATOM 596 N N . ILE A 1 83 ? 16.683 6.350 -30.980 1.00 94.12 83 ILE A N 1
ATOM 597 C CA . ILE A 1 83 ? 16.276 7.619 -31.585 1.00 94.12 83 ILE A CA 1
ATOM 598 C C . ILE A 1 83 ? 15.097 7.545 -32.572 1.00 94.12 83 ILE A C 1
ATOM 600 O O . ILE A 1 83 ? 15.055 6.728 -33.493 1.00 94.12 83 ILE A O 1
ATOM 604 N N . GLY A 1 84 ? 14.142 8.464 -32.394 1.00 93.00 84 GLY A N 1
ATOM 605 C CA . GLY A 1 84 ? 12.990 8.625 -33.290 1.00 93.00 84 GLY A CA 1
ATOM 606 C C . GLY A 1 84 ? 11.906 7.550 -33.151 1.00 93.00 84 GLY A C 1
ATOM 607 O O . GLY A 1 84 ? 11.067 7.430 -34.042 1.00 93.00 84 GLY A O 1
ATOM 608 N N . SER A 1 85 ? 11.925 6.784 -32.061 1.00 97.56 85 SER A N 1
ATOM 609 C CA . SER A 1 85 ? 11.003 5.673 -31.806 1.00 97.56 85 SER A CA 1
ATOM 610 C C . SER A 1 85 ? 9.987 6.009 -30.713 1.00 97.56 85 SER A C 1
ATOM 612 O O . SER A 1 85 ? 10.301 6.751 -29.783 1.00 97.56 85 SER A O 1
ATOM 614 N N . ASN A 1 86 ? 8.778 5.453 -30.829 1.00 97.31 86 ASN A N 1
ATOM 615 C CA . ASN A 1 86 ? 7.721 5.526 -29.816 1.00 97.31 86 ASN A CA 1
ATOM 616 C C . ASN A 1 86 ? 6.859 4.238 -29.764 1.00 97.31 86 ASN A C 1
ATOM 618 O O . ASN A 1 86 ? 5.646 4.289 -30.031 1.00 97.31 86 ASN A O 1
ATOM 622 N N . PRO A 1 87 ? 7.464 3.060 -29.515 1.00 98.38 87 PRO A N 1
ATOM 623 C CA . PRO A 1 87 ? 6.741 1.795 -29.488 1.00 98.38 87 PRO A CA 1
ATOM 624 C C . PRO A 1 87 ? 5.746 1.707 -28.326 1.00 98.38 87 PRO A C 1
ATOM 626 O O . PRO A 1 87 ? 5.850 2.427 -27.332 1.00 98.38 87 PRO A O 1
ATOM 629 N N . LEU A 1 88 ? 4.803 0.777 -28.471 1.00 98.62 88 LEU A N 1
ATOM 630 C CA . LEU A 1 88 ? 3.958 0.295 -27.382 1.00 98.62 88 LEU A CA 1
ATOM 631 C C . LEU A 1 88 ? 4.456 -1.090 -26.963 1.00 98.62 88 LEU A C 1
ATOM 633 O O . LEU A 1 88 ? 4.455 -2.022 -27.768 1.00 98.62 88 LEU A O 1
ATOM 637 N N . LEU A 1 89 ? 4.892 -1.211 -25.716 1.00 98.62 89 LEU A N 1
ATOM 638 C CA . LEU A 1 89 ? 5.386 -2.437 -25.106 1.00 98.62 89 LEU A CA 1
ATOM 639 C C . LEU A 1 89 ? 4.344 -2.897 -24.091 1.00 98.62 89 LEU A C 1
ATOM 641 O O . LEU A 1 89 ? 4.189 -2.258 -23.055 1.00 98.62 89 LEU A O 1
ATOM 645 N N . LYS A 1 90 ? 3.596 -3.966 -24.379 1.00 98.00 90 LYS A N 1
ATOM 646 C CA . LYS A 1 90 ? 2.517 -4.389 -23.481 1.00 98.00 90 LYS A CA 1
ATOM 647 C C . LYS A 1 90 ? 2.424 -5.889 -23.259 1.00 98.00 90 LYS A C 1
ATOM 649 O O . LYS A 1 90 ? 2.737 -6.675 -24.148 1.00 98.00 90 LYS A O 1
ATOM 654 N N . ASN A 1 91 ? 1.967 -6.293 -22.076 1.00 97.44 91 ASN A N 1
ATOM 655 C CA . ASN A 1 91 ? 1.819 -7.707 -21.702 1.00 97.44 91 ASN A CA 1
ATOM 656 C C . ASN A 1 91 ? 3.114 -8.513 -21.919 1.00 97.44 91 ASN A C 1
ATOM 658 O O . ASN A 1 91 ? 3.079 -9.657 -22.379 1.00 97.44 91 ASN A O 1
ATOM 662 N N . LEU A 1 92 ? 4.271 -7.892 -21.679 1.00 98.25 92 LEU A N 1
ATOM 663 C CA . LEU A 1 92 ? 5.571 -8.520 -21.893 1.00 98.25 92 LEU A CA 1
ATOM 664 C C . LEU A 1 92 ? 6.076 -9.159 -20.605 1.00 98.25 92 LEU A C 1
ATOM 666 O O . LEU A 1 92 ? 5.901 -8.612 -19.518 1.00 98.25 92 LEU A O 1
ATOM 670 N N . ILE A 1 93 ? 6.771 -10.283 -20.747 1.00 98.19 93 ILE A N 1
ATOM 671 C CA . ILE A 1 93 ? 7.624 -10.839 -19.698 1.00 98.19 93 ILE A CA 1
ATOM 672 C C . ILE A 1 93 ? 9.070 -10.628 -20.141 1.00 98.19 93 ILE A C 1
ATOM 674 O O . ILE A 1 93 ? 9.492 -11.197 -21.145 1.00 98.19 93 ILE A O 1
ATOM 678 N N . ILE A 1 94 ? 9.827 -9.809 -19.415 1.00 98.44 94 ILE A N 1
ATOM 679 C CA . ILE A 1 94 ? 11.222 -9.486 -19.733 1.00 98.44 94 ILE A CA 1
ATOM 680 C C . ILE A 1 94 ? 12.093 -9.903 -18.557 1.00 98.44 94 ILE A C 1
ATOM 682 O O . ILE A 1 94 ? 12.055 -9.267 -17.501 1.00 98.44 94 ILE A O 1
ATOM 686 N N . ARG A 1 95 ? 12.856 -10.984 -18.731 1.00 98.00 95 ARG A N 1
ATOM 687 C CA . ARG A 1 95 ? 13.563 -11.613 -17.615 1.00 98.00 95 ARG A CA 1
ATOM 688 C C . ARG A 1 95 ? 14.953 -12.113 -17.925 1.00 98.00 95 ARG A C 1
ATOM 690 O O . ARG A 1 95 ? 15.227 -12.497 -19.053 1.00 98.00 95 ARG A O 1
ATOM 697 N N . ASP A 1 96 ? 15.801 -12.169 -16.907 1.00 97.38 96 ASP A N 1
ATOM 698 C CA . ASP A 1 96 ? 17.112 -12.820 -16.995 1.00 97.38 96 ASP A CA 1
ATOM 699 C C . ASP A 1 96 ? 17.983 -12.265 -18.144 1.00 97.38 96 ASP A C 1
ATOM 701 O O . ASP A 1 96 ? 18.806 -12.974 -18.721 1.00 97.38 96 ASP A O 1
ATOM 705 N N . ASN A 1 97 ? 17.785 -10.999 -18.533 1.00 97.31 97 ASN A N 1
ATOM 706 C CA . ASN A 1 97 ? 18.621 -10.339 -19.532 1.00 97.31 97 ASN A CA 1
ATOM 707 C C . ASN A 1 97 ? 19.782 -9.619 -18.841 1.00 97.31 97 ASN A C 1
ATOM 709 O O . ASN A 1 97 ? 19.650 -9.139 -17.712 1.00 97.31 97 ASN A O 1
ATOM 713 N N . SER A 1 98 ? 20.914 -9.523 -19.534 1.00 93.38 98 SER A N 1
ATOM 714 C CA . SER A 1 98 ? 22.116 -8.888 -19.004 1.00 93.38 98 SER A CA 1
ATOM 715 C C . SER A 1 98 ? 22.628 -7.761 -19.888 1.00 93.38 98 SER A C 1
ATOM 717 O O . SER A 1 98 ? 22.405 -7.718 -21.105 1.00 93.38 98 SER A O 1
ATOM 719 N N . PHE A 1 99 ? 23.288 -6.795 -19.254 1.00 89.25 99 PHE A N 1
ATOM 720 C CA . PHE A 1 99 ? 23.708 -5.561 -19.904 1.00 89.25 99 PHE A CA 1
ATOM 721 C C . PHE A 1 99 ? 24.953 -4.966 -19.251 1.00 89.25 99 PHE A C 1
ATOM 723 O O . PHE A 1 99 ? 25.209 -5.201 -18.077 1.00 89.25 99 PHE A O 1
ATOM 730 N N . ALA A 1 100 ? 25.718 -4.178 -20.004 1.00 85.88 100 ALA A N 1
ATOM 731 C CA . ALA A 1 100 ? 26.949 -3.570 -19.492 1.00 85.88 100 ALA A CA 1
ATOM 732 C C . ALA A 1 100 ? 26.815 -2.085 -19.108 1.00 85.88 100 ALA A C 1
ATOM 734 O O . ALA A 1 100 ? 27.642 -1.576 -18.371 1.00 85.88 100 ALA A O 1
ATOM 735 N N . MET A 1 101 ? 25.836 -1.345 -19.639 1.00 82.38 101 MET A N 1
ATOM 736 C CA . MET A 1 101 ? 25.733 0.106 -19.407 1.00 82.38 101 MET A CA 1
ATOM 737 C C . MET A 1 101 ? 24.330 0.573 -19.016 1.00 82.38 101 MET A C 1
ATOM 739 O O . MET A 1 101 ? 24.178 1.186 -17.972 1.00 82.38 101 MET A O 1
ATOM 743 N N . ASN A 1 102 ? 23.287 0.332 -19.823 1.00 83.94 102 ASN A N 1
ATOM 744 C CA . ASN A 1 102 ? 21.943 0.857 -19.507 1.00 83.94 102 ASN A CA 1
ATOM 745 C C . ASN A 1 102 ? 20.813 -0.126 -19.833 1.00 83.94 102 ASN A C 1
ATOM 747 O O . ASN A 1 102 ? 20.810 -0.687 -20.929 1.00 83.94 102 ASN A O 1
ATOM 751 N N . GLY A 1 103 ? 19.810 -0.229 -18.957 1.00 75.19 103 GLY A N 1
ATOM 752 C CA . GLY A 1 103 ? 18.526 -0.887 -19.208 1.00 75.19 103 GLY A CA 1
ATOM 753 C C . GLY A 1 103 ? 18.651 -2.387 -19.456 1.00 75.19 103 GLY A C 1
ATOM 754 O O . GLY A 1 103 ? 18.694 -2.810 -20.615 1.00 75.19 103 GLY A O 1
ATOM 755 N N . GLY A 1 104 ? 18.693 -3.193 -18.395 1.00 76.19 104 GLY A N 1
ATOM 756 C CA . GLY A 1 104 ? 18.811 -4.650 -18.514 1.00 76.19 104 GLY A CA 1
ATOM 757 C C . GLY A 1 104 ? 17.610 -5.300 -19.165 1.00 76.19 104 GLY A C 1
ATOM 758 O O . GLY A 1 104 ? 17.761 -6.037 -20.140 1.00 76.19 104 GLY A O 1
ATOM 759 N N . GLY A 1 105 ? 16.415 -4.955 -18.696 1.00 91.81 105 GLY A N 1
ATOM 760 C CA . GLY A 1 105 ? 15.177 -5.315 -19.372 1.00 91.81 105 GLY A CA 1
ATOM 761 C C . GLY A 1 105 ? 14.933 -4.426 -20.591 1.00 91.81 105 GLY A C 1
ATOM 762 O O . GLY A 1 105 ? 14.956 -4.900 -21.728 1.00 91.81 105 GLY A O 1
ATOM 763 N N . ILE A 1 106 ? 14.709 -3.132 -20.353 1.00 97.69 106 ILE A N 1
ATOM 764 C CA . ILE A 1 106 ? 14.361 -2.140 -21.379 1.00 97.69 106 ILE A CA 1
ATOM 765 C C . ILE A 1 106 ? 15.271 -0.914 -21.253 1.00 97.69 106 ILE A C 1
ATOM 767 O O . ILE A 1 106 ? 15.380 -0.309 -20.188 1.00 97.69 106 ILE A O 1
ATOM 771 N N . SER A 1 107 ? 15.872 -0.485 -22.360 1.00 96.88 107 SER A N 1
ATOM 772 C CA . SER A 1 107 ? 16.581 0.794 -22.453 1.00 96.88 107 SER A CA 1
ATOM 773 C C . SER A 1 107 ? 15.914 1.703 -23.482 1.00 96.88 107 SER A C 1
ATOM 775 O O . SER A 1 107 ? 15.732 1.302 -24.630 1.00 96.88 107 SER A O 1
ATOM 777 N N . VAL A 1 108 ? 15.572 2.929 -23.083 1.00 96.62 108 VAL A N 1
ATOM 778 C CA . VAL A 1 108 ? 14.988 3.974 -23.933 1.00 96.62 108 VAL A CA 1
ATOM 779 C C . VAL A 1 108 ? 15.956 5.154 -24.009 1.00 96.62 108 VAL A C 1
ATOM 781 O O . VAL A 1 108 ? 16.259 5.791 -22.997 1.00 96.62 108 VAL A O 1
ATOM 784 N N . SER A 1 109 ? 16.454 5.448 -25.209 1.00 94.88 109 SER A N 1
ATOM 785 C CA . SER A 1 109 ? 17.480 6.468 -25.443 1.00 94.88 109 SER A CA 1
ATOM 786 C C . SER A 1 109 ? 17.096 7.412 -26.578 1.00 94.88 109 SER A C 1
ATOM 788 O O . SER A 1 109 ? 16.853 6.982 -27.706 1.00 94.88 109 SER A O 1
ATOM 790 N N . SER A 1 110 ? 17.072 8.718 -26.285 1.00 93.19 110 SER A N 1
ATOM 791 C CA . SER A 1 110 ? 16.639 9.779 -27.213 1.00 93.19 110 SER A CA 1
ATOM 792 C C . SER A 1 110 ? 15.305 9.476 -27.926 1.00 93.19 110 SER A C 1
ATOM 794 O O . SER A 1 110 ? 15.142 9.764 -29.117 1.00 93.19 110 SER A O 1
ATOM 796 N N . ALA A 1 111 ? 14.369 8.855 -27.208 1.00 95.50 111 ALA A N 1
ATOM 797 C CA . ALA A 1 111 ? 13.131 8.293 -27.739 1.00 95.50 111 ALA A CA 1
ATOM 798 C C . ALA A 1 111 ? 11.976 8.422 -26.727 1.00 95.50 111 ALA A C 1
ATOM 800 O O . ALA A 1 111 ? 12.078 9.138 -25.728 1.00 95.50 111 ALA A O 1
ATOM 801 N N . SER A 1 112 ? 10.867 7.733 -26.984 1.00 96.50 112 SER A N 1
ATOM 802 C CA . SER A 1 112 ? 9.827 7.490 -25.986 1.00 96.50 112 SER A CA 1
ATOM 803 C C . SER A 1 112 ? 9.333 6.050 -26.036 1.00 96.50 112 SER A C 1
ATOM 805 O O . SER A 1 112 ? 9.575 5.358 -27.020 1.00 96.50 112 SER A O 1
ATOM 807 N N . ALA A 1 113 ? 8.671 5.579 -24.982 1.00 97.25 113 ALA A N 1
ATOM 808 C CA . ALA A 1 113 ? 8.024 4.268 -24.973 1.00 97.25 113 ALA A CA 1
ATOM 809 C C . ALA A 1 113 ? 6.865 4.240 -23.972 1.00 97.25 113 ALA A C 1
ATOM 811 O O . ALA A 1 113 ? 6.996 4.771 -22.868 1.00 97.25 113 ALA A O 1
ATOM 812 N N . ASP A 1 114 ? 5.778 3.572 -24.354 1.00 98.44 114 ASP A N 1
ATOM 813 C CA . ASP A 1 114 ? 4.677 3.241 -23.446 1.00 98.44 114 ASP A CA 1
ATOM 814 C C . ASP A 1 114 ? 4.846 1.780 -23.013 1.00 98.44 114 ASP A C 1
ATOM 816 O O . ASP A 1 114 ? 4.953 0.894 -23.866 1.00 98.44 114 ASP A O 1
ATOM 820 N N . ILE A 1 115 ? 4.923 1.540 -21.704 1.00 98.56 115 ILE A N 1
ATOM 821 C CA . ILE A 1 115 ? 5.154 0.233 -21.082 1.00 98.56 115 ILE A CA 1
ATOM 822 C C . ILE A 1 115 ? 3.934 -0.096 -20.220 1.00 98.56 115 ILE A C 1
ATOM 824 O O . ILE A 1 115 ? 3.696 0.551 -19.201 1.00 98.56 115 ILE A O 1
ATOM 828 N N . GLU A 1 116 ? 3.150 -1.086 -20.637 1.00 98.62 116 GLU A N 1
ATOM 829 C CA . GLU A 1 116 ? 1.842 -1.388 -20.046 1.00 98.62 116 GLU A CA 1
ATOM 830 C C . GLU A 1 116 ? 1.746 -2.860 -19.635 1.00 98.62 116 GLU A C 1
ATOM 832 O O . GLU A 1 116 ? 1.999 -3.761 -20.438 1.00 98.62 116 GLU A O 1
ATOM 837 N N . ASN A 1 117 ? 1.329 -3.141 -18.403 1.00 98.31 117 ASN A N 1
ATOM 838 C CA . ASN A 1 117 ? 1.049 -4.504 -17.936 1.00 98.31 117 ASN A CA 1
ATOM 839 C C . ASN A 1 117 ? 2.216 -5.485 -18.146 1.00 98.31 117 ASN A C 1
ATOM 841 O O . ASN A 1 117 ? 2.026 -6.632 -18.557 1.00 98.31 117 ASN A O 1
ATOM 845 N N . CYS A 1 118 ? 3.448 -5.022 -17.934 1.00 98.62 118 CYS A N 1
ATOM 846 C CA . CYS A 1 118 ? 4.650 -5.822 -18.143 1.00 98.62 118 CYS A CA 1
ATOM 847 C C . CYS A 1 118 ? 5.185 -6.389 -16.823 1.00 98.62 118 CYS A C 1
ATOM 849 O O . CYS A 1 118 ? 5.072 -5.769 -15.769 1.00 98.62 118 CYS A O 1
ATOM 851 N N . LYS A 1 119 ? 5.817 -7.563 -16.896 1.00 98.56 119 LYS A N 1
ATOM 852 C CA . LYS A 1 119 ? 6.597 -8.162 -15.806 1.00 98.56 119 LYS A CA 1
ATOM 853 C C . LYS A 1 119 ? 8.071 -8.109 -16.179 1.00 98.56 119 LYS A C 1
ATOM 855 O O . LYS A 1 119 ? 8.481 -8.776 -17.129 1.00 98.56 119 LYS A O 1
ATOM 860 N N . ILE A 1 120 ? 8.857 -7.318 -15.457 1.00 98.69 120 ILE A N 1
ATOM 861 C CA . ILE A 1 120 ? 10.265 -7.050 -15.771 1.00 98.69 120 ILE A CA 1
ATOM 862 C C . ILE A 1 120 ? 11.104 -7.438 -14.561 1.00 98.69 120 ILE A C 1
ATOM 864 O O . ILE A 1 120 ? 11.083 -6.737 -13.550 1.00 98.69 120 ILE A O 1
ATOM 868 N N . TYR A 1 121 ? 11.807 -8.568 -14.637 1.00 98.62 121 TYR A N 1
ATOM 869 C CA . TYR A 1 121 ? 12.454 -9.118 -13.449 1.00 98.62 121 TYR A CA 1
ATOM 870 C C . TYR A 1 121 ? 13.754 -9.880 -13.689 1.00 98.62 121 TYR A C 1
ATOM 872 O O . TYR A 1 121 ? 13.983 -10.381 -14.782 1.00 98.62 121 TYR A O 1
ATOM 880 N N . ASN A 1 122 ? 14.608 -9.996 -12.670 1.00 97.81 122 ASN A N 1
ATOM 881 C CA . ASN A 1 122 ? 15.906 -10.691 -12.747 1.00 97.81 122 ASN A CA 1
ATOM 882 C C . ASN A 1 122 ? 16.848 -10.171 -13.850 1.00 97.81 122 ASN A C 1
ATOM 884 O O . ASN A 1 122 ? 17.716 -10.901 -14.337 1.00 97.81 122 ASN A O 1
ATOM 888 N N . ASN A 1 123 ? 16.690 -8.924 -14.291 1.00 97.19 123 ASN A N 1
ATOM 889 C CA . ASN A 1 123 ? 17.622 -8.328 -15.241 1.00 97.19 123 ASN A CA 1
ATOM 890 C C . ASN A 1 123 ? 18.793 -7.713 -14.466 1.00 97.19 123 ASN A C 1
ATOM 892 O O . ASN A 1 123 ? 18.582 -7.007 -13.477 1.00 97.19 123 ASN A O 1
ATOM 896 N N . HIS A 1 124 ? 20.023 -7.997 -14.892 1.00 93.19 124 HIS A N 1
ATOM 897 C CA . HIS A 1 124 ? 21.217 -7.682 -14.104 1.00 93.19 124 HIS A CA 1
ATOM 898 C C . HIS A 1 124 ? 22.322 -7.034 -14.938 1.00 93.19 124 HIS A C 1
ATOM 900 O O . HIS A 1 124 ? 22.590 -7.436 -16.076 1.00 93.19 124 HIS A O 1
ATOM 906 N N . SER A 1 125 ? 22.989 -6.038 -14.356 1.00 91.06 125 SER A N 1
ATOM 907 C CA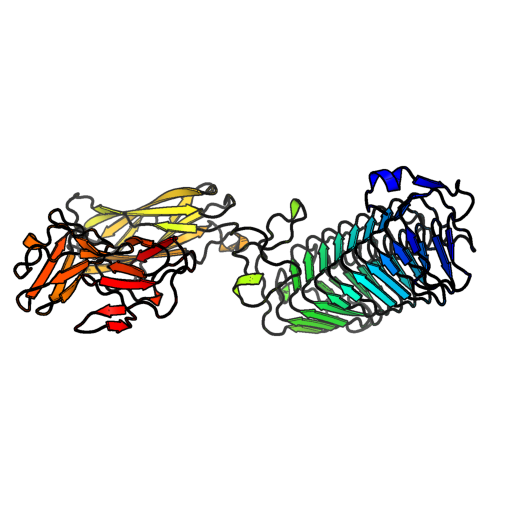 . SER A 1 125 ? 24.216 -5.488 -14.928 1.00 91.06 125 SER A CA 1
ATOM 908 C C . SER A 1 125 ? 25.382 -6.469 -14.792 1.00 91.06 125 SER A C 1
ATOM 910 O O . SER A 1 125 ? 25.468 -7.209 -13.813 1.00 91.06 125 SER A O 1
ATOM 912 N N . VAL A 1 126 ? 26.305 -6.451 -15.756 1.00 85.62 126 VAL A N 1
ATOM 913 C CA . VAL A 1 126 ? 27.592 -7.169 -15.691 1.00 85.62 126 VAL A CA 1
ATOM 914 C C . VAL A 1 126 ? 28.797 -6.259 -15.435 1.00 85.62 126 VAL A C 1
ATOM 916 O O . VAL A 1 126 ? 29.907 -6.766 -15.302 1.00 85.62 126 VAL A O 1
ATOM 919 N N . GLU A 1 127 ? 28.596 -4.942 -15.370 1.00 83.81 127 GLU A N 1
ATOM 920 C CA . GLU A 1 127 ? 29.651 -3.951 -15.117 1.00 83.81 127 GLU A CA 1
ATOM 921 C C . GLU A 1 127 ? 29.248 -2.961 -14.016 1.00 83.81 127 GLU A C 1
ATOM 923 O O . GLU A 1 127 ? 28.057 -2.699 -13.778 1.00 83.81 127 GLU A O 1
ATOM 928 N N . ASP A 1 128 ? 30.279 -2.361 -13.425 1.00 71.06 128 ASP A N 1
ATOM 929 C CA . ASP A 1 128 ? 30.184 -1.147 -12.622 1.00 71.06 128 ASP A CA 1
ATOM 930 C C . ASP A 1 128 ? 29.859 0.038 -13.575 1.00 71.06 128 ASP A C 1
ATOM 932 O O . ASP A 1 128 ? 30.322 0.085 -14.716 1.00 71.06 128 ASP A O 1
ATOM 936 N N . TYR A 1 129 ? 29.061 1.004 -13.128 1.00 81.50 129 TYR A N 1
ATOM 937 C CA . TYR A 1 129 ? 28.514 2.194 -13.817 1.00 81.50 129 TYR A CA 1
ATOM 938 C C . TYR A 1 129 ? 27.249 1.990 -14.655 1.00 81.50 129 TYR A C 1
ATOM 940 O O . TYR A 1 129 ? 27.045 2.654 -15.679 1.00 81.50 129 TYR A O 1
ATOM 948 N N . SER A 1 130 ? 26.371 1.094 -14.208 1.00 86.25 130 SER A N 1
ATOM 949 C CA . SER A 1 130 ? 25.142 0.732 -14.917 1.00 86.25 130 SER A CA 1
ATOM 950 C C . SER A 1 130 ? 23.886 1.472 -14.443 1.00 86.25 130 SER A C 1
ATOM 952 O O . SER A 1 130 ? 23.703 1.737 -13.256 1.00 86.25 130 SER A O 1
ATOM 954 N N . LEU A 1 131 ? 22.980 1.783 -15.375 1.00 87.31 131 LEU A N 1
ATOM 955 C CA . LEU A 1 131 ? 21.705 2.453 -15.090 1.00 87.31 131 LEU A CA 1
ATOM 956 C C . LEU A 1 131 ? 20.506 1.555 -15.413 1.00 87.31 131 LEU A C 1
ATOM 958 O O . LEU A 1 131 ? 20.406 1.062 -16.536 1.00 87.31 131 LEU A O 1
ATOM 962 N N . GLY A 1 132 ? 19.539 1.449 -14.501 1.00 85.69 132 GLY A N 1
ATOM 963 C CA . GLY A 1 132 ? 18.225 0.858 -14.768 1.00 85.69 132 GLY A CA 1
ATOM 964 C C . GLY A 1 132 ? 18.284 -0.651 -14.974 1.00 85.69 132 GLY A C 1
ATOM 965 O O . GLY A 1 132 ? 18.274 -1.102 -16.120 1.00 85.69 132 GLY A O 1
ATOM 966 N N . GLY A 1 133 ? 18.332 -1.437 -13.898 1.00 88.94 133 GLY A N 1
ATOM 967 C CA . GLY A 1 133 ? 18.375 -2.903 -13.989 1.00 88.94 133 GLY A CA 1
ATOM 968 C C . GLY A 1 133 ? 17.182 -3.440 -14.774 1.00 88.94 133 GLY A C 1
ATOM 969 O O . GLY A 1 133 ? 17.347 -4.135 -15.778 1.00 88.94 133 GLY A O 1
ATOM 970 N N . GLY A 1 134 ? 15.976 -3.021 -14.391 1.00 96.12 134 GLY A N 1
ATOM 971 C CA . GLY A 1 134 ? 14.755 -3.291 -15.142 1.00 96.12 134 GLY A CA 1
ATOM 972 C C . GLY A 1 134 ? 14.605 -2.358 -16.343 1.00 96.12 134 GLY A C 1
ATOM 973 O O . GLY A 1 134 ? 14.615 -2.807 -17.492 1.00 96.12 134 GLY A O 1
ATOM 974 N N . ILE A 1 135 ? 14.457 -1.055 -16.083 1.00 97.50 135 ILE A N 1
ATOM 975 C CA . ILE A 1 135 ? 14.142 -0.040 -17.099 1.00 97.50 135 ILE A CA 1
ATOM 976 C C . ILE A 1 135 ? 15.065 1.175 -16.969 1.00 97.50 135 ILE A C 1
ATOM 978 O O . ILE A 1 135 ? 15.275 1.696 -15.877 1.00 97.50 135 ILE A O 1
ATOM 982 N N . SER A 1 136 ? 15.555 1.696 -18.093 1.00 96.50 136 SER A N 1
ATOM 983 C CA . SER A 1 136 ? 16.303 2.958 -18.145 1.00 96.50 136 SER A CA 1
ATOM 984 C C . SER A 1 136 ? 15.723 3.914 -19.189 1.00 96.50 136 SER A C 1
ATOM 986 O O . SER A 1 136 ? 15.614 3.542 -20.357 1.00 96.50 136 SER A O 1
ATOM 988 N N . PHE A 1 137 ? 15.409 5.154 -18.795 1.00 95.69 137 PHE A N 1
ATOM 989 C CA . PHE A 1 137 ? 15.116 6.266 -19.710 1.00 95.69 137 PHE A CA 1
ATOM 990 C C . PHE A 1 137 ? 16.229 7.314 -19.655 1.00 95.69 137 PHE A C 1
ATOM 992 O O . PHE A 1 137 ? 16.441 7.952 -18.622 1.00 95.69 137 PHE A O 1
ATOM 999 N N . SER A 1 138 ? 16.885 7.556 -20.791 1.00 94.44 138 SER A N 1
ATOM 1000 C CA . SER A 1 138 ? 17.941 8.564 -20.934 1.00 94.44 138 SER A CA 1
ATOM 1001 C C . SER A 1 138 ? 17.591 9.579 -22.019 1.00 94.44 138 SER A C 1
ATOM 1003 O O . SER A 1 138 ? 17.417 9.221 -23.190 1.00 94.44 138 SER A O 1
ATOM 1005 N N . GLY A 1 139 ? 17.418 10.848 -21.630 1.00 92.75 139 GLY A N 1
ATOM 1006 C CA . GLY A 1 139 ? 16.963 11.912 -22.534 1.00 92.75 139 GLY A CA 1
ATOM 1007 C C . GLY A 1 139 ? 15.617 11.597 -23.197 1.00 92.75 139 GLY A C 1
ATOM 1008 O O . GLY A 1 139 ? 15.393 11.986 -24.341 1.00 92.75 139 GLY A O 1
ATOM 1009 N N . SER A 1 140 ? 14.783 10.802 -22.521 1.00 92.94 140 SER A N 1
ATOM 1010 C CA . SER A 1 140 ? 13.617 10.114 -23.082 1.00 92.94 140 SER A CA 1
ATOM 1011 C C . SER A 1 140 ? 12.447 10.166 -22.112 1.00 92.94 140 SER A C 1
ATOM 1013 O O . SER A 1 140 ? 12.659 10.070 -20.909 1.00 92.94 140 SER A O 1
ATOM 1015 N N . ASN A 1 141 ? 11.221 10.257 -22.620 1.00 91.94 141 ASN A N 1
ATOM 1016 C CA . ASN A 1 141 ? 10.003 10.276 -21.800 1.00 91.94 141 ASN A CA 1
ATOM 1017 C C . ASN A 1 141 ? 9.124 9.066 -22.118 1.00 91.94 141 ASN A C 1
ATOM 1019 O O . ASN A 1 141 ? 9.269 8.452 -23.169 1.00 91.94 141 ASN A O 1
ATOM 1023 N N . GLY A 1 142 ? 8.191 8.731 -21.240 1.00 93.50 142 GLY A N 1
ATOM 1024 C CA . GLY A 1 142 ? 7.291 7.607 -21.455 1.00 93.50 142 GLY A CA 1
ATOM 1025 C C . GLY A 1 142 ? 6.383 7.372 -20.265 1.00 93.50 142 GLY A C 1
ATOM 1026 O O . GLY A 1 142 ? 6.444 8.109 -19.275 1.00 93.50 142 GLY A O 1
ATOM 1027 N N . THR A 1 143 ? 5.573 6.330 -20.374 1.00 97.88 143 THR A N 1
ATOM 1028 C CA . THR A 1 143 ? 4.688 5.879 -19.304 1.00 97.88 143 THR A CA 1
ATOM 1029 C C . THR A 1 143 ? 5.025 4.442 -18.940 1.00 97.88 143 THR A C 1
ATOM 1031 O O . THR A 1 143 ? 5.190 3.601 -19.820 1.00 97.88 143 THR A O 1
ATOM 1034 N N . ILE A 1 144 ? 5.119 4.169 -17.642 1.00 98.56 144 ILE A N 1
ATOM 1035 C CA . ILE A 1 144 ? 5.134 2.828 -17.063 1.00 98.56 144 ILE A CA 1
ATOM 1036 C C . ILE A 1 144 ? 3.812 2.680 -16.313 1.00 98.56 144 ILE A C 1
ATOM 1038 O O . ILE A 1 144 ? 3.523 3.492 -15.436 1.00 98.56 144 ILE A O 1
ATOM 1042 N N . SER A 1 145 ? 2.999 1.693 -16.689 1.00 98.62 145 SER A N 1
ATOM 1043 C CA . SER A 1 145 ? 1.682 1.483 -16.081 1.00 98.62 145 SER A CA 1
ATOM 1044 C C . SER A 1 145 ? 1.318 0.016 -15.890 1.00 98.62 145 SER A C 1
ATOM 1046 O O . SER A 1 145 ? 1.719 -0.835 -16.695 1.00 98.62 145 SER A O 1
ATOM 1048 N N . GLY A 1 146 ? 0.589 -0.290 -14.812 1.00 98.12 146 GLY A N 1
ATOM 1049 C CA . GLY A 1 146 ? 0.066 -1.633 -14.521 1.00 98.12 146 GLY A CA 1
ATOM 1050 C C . GLY A 1 146 ? 1.146 -2.715 -14.416 1.00 98.12 146 GLY A C 1
ATOM 1051 O O . GLY A 1 146 ? 0.875 -3.894 -14.640 1.00 98.12 146 GLY A O 1
ATOM 1052 N N . SER A 1 147 ? 2.403 -2.324 -14.206 1.00 98.69 147 SER A N 1
ATOM 1053 C CA . SER A 1 147 ? 3.562 -3.198 -14.397 1.00 98.69 147 SER A CA 1
ATOM 1054 C C . SER A 1 147 ? 4.149 -3.656 -13.066 1.00 98.69 147 SER A C 1
ATOM 1056 O O . SER A 1 147 ? 3.978 -3.014 -12.034 1.00 98.69 147 SER A O 1
ATOM 1058 N N . VAL A 1 148 ? 4.874 -4.773 -13.099 1.00 98.69 148 VAL A N 1
ATOM 1059 C CA . VAL A 1 148 ? 5.633 -5.292 -11.956 1.00 98.69 148 VAL A CA 1
ATOM 1060 C C . VAL A 1 148 ? 7.108 -5.334 -12.331 1.00 98.69 148 VAL A C 1
ATOM 1062 O O . VAL A 1 148 ? 7.489 -5.999 -13.299 1.00 98.69 148 VAL A O 1
ATOM 1065 N N . ILE A 1 149 ? 7.931 -4.626 -11.565 1.00 98.81 149 ILE A N 1
ATOM 1066 C CA . ILE A 1 149 ? 9.372 -4.486 -11.773 1.00 98.81 149 ILE A CA 1
ATOM 1067 C C . ILE A 1 149 ? 10.075 -5.023 -10.533 1.00 98.81 149 ILE A C 1
ATOM 1069 O O . ILE A 1 149 ? 10.008 -4.399 -9.473 1.00 98.81 149 ILE A O 1
ATOM 1073 N N . SER A 1 150 ? 10.725 -6.183 -10.640 1.00 98.62 150 SER A N 1
ATOM 1074 C CA . SER A 1 150 ? 11.251 -6.852 -9.449 1.00 98.62 150 SER A CA 1
ATOM 1075 C C . SER A 1 150 ? 12.577 -7.571 -9.604 1.00 98.62 150 SER A C 1
ATOM 1077 O O . SER A 1 150 ? 12.894 -8.076 -10.674 1.00 98.62 150 SER A O 1
ATOM 1079 N N . ASN A 1 151 ? 13.349 -7.678 -8.521 1.00 98.19 151 ASN A N 1
ATOM 1080 C CA . ASN A 1 151 ? 14.601 -8.449 -8.496 1.00 98.19 151 ASN A CA 1
ATOM 1081 C C . ASN A 1 151 ? 15.600 -8.040 -9.592 1.00 98.19 151 ASN A C 1
ATOM 1083 O O . ASN A 1 151 ? 16.338 -8.873 -10.117 1.00 98.19 151 ASN A O 1
ATOM 1087 N N . ASN A 1 152 ? 15.588 -6.773 -10.004 1.00 98.25 152 ASN A N 1
ATOM 1088 C CA . ASN A 1 152 ? 16.546 -6.257 -10.971 1.00 98.25 152 ASN A CA 1
ATOM 1089 C C . ASN A 1 152 ? 17.725 -5.600 -10.246 1.00 98.25 152 ASN A C 1
ATOM 1091 O O . ASN A 1 152 ? 17.552 -5.017 -9.175 1.00 98.25 152 ASN A O 1
ATOM 1095 N N . ILE A 1 153 ? 18.913 -5.699 -10.847 1.00 96.25 153 ILE A N 1
ATOM 1096 C CA . ILE A 1 153 ? 20.178 -5.287 -10.225 1.00 96.25 153 ILE A CA 1
ATOM 1097 C C . ILE A 1 153 ? 20.957 -4.362 -11.167 1.00 96.25 153 ILE A C 1
ATOM 1099 O O . ILE A 1 153 ? 21.235 -4.723 -12.316 1.00 96.25 153 ILE A O 1
ATOM 1103 N N . ALA A 1 154 ? 21.333 -3.178 -10.680 1.00 95.25 154 ALA A N 1
ATOM 1104 C CA . ALA A 1 154 ? 22.172 -2.197 -11.383 1.00 95.25 154 ALA A CA 1
ATOM 1105 C C . ALA A 1 154 ? 22.946 -1.319 -10.391 1.00 95.25 154 ALA A C 1
ATOM 1107 O O . ALA A 1 154 ? 22.670 -1.360 -9.207 1.00 95.25 154 ALA A O 1
ATOM 1108 N N . GLU A 1 155 ? 23.875 -0.472 -10.841 1.00 95.31 155 GLU A N 1
ATOM 1109 C CA . GLU A 1 155 ? 24.496 0.512 -9.936 1.00 95.31 155 GLU A CA 1
ATOM 1110 C C . GLU A 1 155 ? 23.506 1.621 -9.554 1.00 95.31 155 GLU A C 1
ATOM 1112 O O . GLU A 1 155 ? 23.418 2.013 -8.396 1.00 95.31 155 GLU A O 1
ATOM 1117 N N . SER A 1 156 ? 22.746 2.152 -10.513 1.00 95.62 156 SER A N 1
ATOM 1118 C CA . SER A 1 156 ? 21.747 3.192 -10.246 1.00 95.62 156 SER A CA 1
ATOM 1119 C C . SER A 1 156 ? 20.381 2.812 -10.798 1.00 95.62 156 SER A C 1
ATOM 1121 O O . SER A 1 156 ? 20.235 2.614 -12.007 1.00 95.62 156 SER A O 1
ATOM 1123 N N . GLY A 1 157 ? 19.360 2.801 -9.946 1.00 95.94 157 GLY A N 1
ATOM 1124 C CA . GLY A 1 157 ? 18.005 2.428 -10.334 1.00 95.94 157 GLY A CA 1
ATOM 1125 C C . GLY A 1 157 ? 17.918 0.932 -10.572 1.00 95.94 157 GLY A C 1
ATOM 1126 O O . GLY A 1 157 ? 17.879 0.512 -11.728 1.00 95.94 157 GLY A O 1
ATOM 1127 N N . GLY A 1 158 ? 17.920 0.129 -9.508 1.00 96.19 158 GLY A N 1
ATOM 1128 C CA . GLY A 1 158 ? 17.824 -1.330 -9.619 1.00 96.19 158 GLY A CA 1
ATOM 1129 C C . GLY A 1 158 ? 16.589 -1.707 -10.431 1.00 96.19 158 GLY A C 1
ATOM 1130 O O . GLY A 1 158 ? 16.689 -2.347 -11.478 1.00 96.19 158 GLY A O 1
ATOM 1131 N N . GLY A 1 159 ? 15.431 -1.176 -10.036 1.00 97.81 159 GLY A N 1
ATOM 1132 C CA . GLY A 1 159 ? 14.197 -1.273 -10.808 1.00 97.81 159 GLY A CA 1
ATOM 1133 C C . GLY A 1 159 ? 14.205 -0.341 -12.018 1.00 97.81 159 GLY A C 1
ATOM 1134 O O . GLY A 1 159 ? 14.207 -0.794 -13.168 1.00 97.81 159 GLY A O 1
ATOM 1135 N N . VAL A 1 160 ? 14.193 0.970 -11.762 1.00 97.69 160 VAL A N 1
ATOM 1136 C CA . VAL A 1 160 ? 14.001 2.006 -12.788 1.00 97.69 160 VAL A CA 1
ATOM 1137 C C . VAL A 1 160 ? 15.009 3.144 -12.646 1.00 97.69 160 VAL A C 1
ATOM 1139 O O . VAL A 1 160 ? 15.276 3.629 -11.551 1.00 97.69 160 VAL A O 1
ATOM 1142 N N . SER A 1 161 ? 15.539 3.628 -13.769 1.00 97.00 161 SER A N 1
ATOM 1143 C CA . SER A 1 161 ? 16.437 4.785 -13.812 1.00 97.00 161 SER A CA 1
ATOM 1144 C C . SER A 1 161 ? 15.969 5.847 -14.804 1.00 97.00 161 SER A C 1
ATOM 1146 O O . SER A 1 161 ? 15.661 5.551 -15.962 1.00 97.00 161 SER A O 1
ATOM 1148 N N . PHE A 1 162 ? 15.969 7.100 -14.353 1.00 96.50 162 PHE A N 1
ATOM 1149 C CA . PHE A 1 162 ? 15.587 8.284 -15.108 1.00 96.50 162 PHE A CA 1
ATOM 1150 C C . PHE A 1 162 ? 16.738 9.288 -15.162 1.00 96.50 162 PHE A C 1
ATOM 1152 O O . PHE A 1 162 ? 17.190 9.811 -14.143 1.00 96.50 162 PHE A O 1
ATOM 1159 N N . TYR A 1 163 ? 17.202 9.577 -16.377 1.00 95.25 163 TYR A N 1
ATOM 1160 C CA . TYR A 1 163 ? 18.256 10.547 -16.638 1.00 95.25 163 TYR A CA 1
ATOM 1161 C C . TYR A 1 163 ? 17.799 11.596 -17.652 1.00 95.25 163 TYR A C 1
ATOM 1163 O O . TYR A 1 163 ? 17.548 11.270 -18.814 1.00 95.25 163 TYR A O 1
ATOM 1171 N N . SER A 1 164 ? 17.763 12.872 -17.250 1.00 95.19 164 SER A N 1
ATOM 1172 C CA . SER A 1 164 ? 17.340 13.981 -18.128 1.00 95.19 164 SER A CA 1
ATOM 1173 C C . SER A 1 164 ? 15.970 13.739 -18.782 1.00 95.19 164 SER A C 1
ATOM 1175 O O . SER A 1 164 ? 15.822 13.863 -19.999 1.00 95.19 164 SER A O 1
ATOM 1177 N N . SER A 1 165 ? 14.988 13.335 -17.976 1.00 92.44 165 SER A N 1
ATOM 1178 C CA . SER A 1 165 ? 13.684 12.822 -18.416 1.00 92.44 165 SER A CA 1
ATOM 1179 C C . SER A 1 165 ? 12.535 13.274 -17.508 1.00 92.44 165 SER A C 1
ATOM 1181 O O . SER A 1 165 ? 12.744 13.811 -16.426 1.00 92.44 165 SER A O 1
ATOM 1183 N N . SER A 1 166 ? 11.290 13.116 -17.950 1.00 93.56 166 SER A N 1
ATOM 1184 C CA . SER A 1 166 ? 10.080 13.417 -17.166 1.00 93.56 166 SER A CA 1
ATOM 1185 C C . SER A 1 166 ? 8.984 12.371 -17.429 1.00 93.56 166 SER A C 1
ATOM 1187 O O . SER A 1 166 ? 7.991 12.670 -18.095 1.00 93.56 166 SER A O 1
ATOM 1189 N N . PRO A 1 167 ? 9.201 11.109 -17.017 1.00 94.00 167 PRO A N 1
ATOM 1190 C CA . PRO A 1 167 ? 8.269 10.012 -17.263 1.00 94.00 167 PRO A CA 1
ATOM 1191 C C . PRO A 1 167 ? 7.151 9.937 -16.215 1.00 94.00 167 PRO A C 1
ATOM 1193 O O . PRO A 1 167 ? 7.234 10.536 -15.143 1.00 94.00 167 PRO A O 1
ATOM 1196 N N . VAL A 1 168 ? 6.116 9.161 -16.532 1.00 97.88 168 VAL A N 1
ATOM 1197 C CA . VAL A 1 168 ? 5.018 8.830 -15.613 1.00 97.88 168 VAL A CA 1
ATOM 1198 C C . VAL A 1 168 ? 5.148 7.373 -15.175 1.00 97.88 168 VAL A C 1
ATOM 1200 O O . VAL A 1 168 ? 5.310 6.493 -16.021 1.00 97.88 168 VAL A O 1
ATOM 1203 N N . VAL A 1 169 ? 5.054 7.128 -13.872 1.00 98.56 169 VAL A N 1
ATOM 1204 C CA . VAL A 1 169 ? 4.956 5.803 -13.252 1.00 98.56 169 VAL A CA 1
ATOM 1205 C C . VAL A 1 169 ? 3.605 5.743 -12.552 1.00 98.56 169 VAL A C 1
ATOM 1207 O O . VAL A 1 169 ? 3.383 6.477 -11.596 1.00 98.56 169 VAL A O 1
ATOM 1210 N N . ALA A 1 170 ? 2.695 4.923 -13.062 1.00 98.31 170 ALA A N 1
ATOM 1211 C CA . ALA A 1 170 ? 1.334 4.814 -12.549 1.00 98.31 170 ALA A CA 1
ATOM 1212 C C . ALA A 1 170 ? 0.997 3.355 -12.245 1.00 98.31 170 ALA A C 1
ATOM 1214 O O . ALA A 1 170 ? 1.397 2.484 -13.014 1.00 98.31 170 ALA A O 1
ATOM 1215 N N . GLU A 1 171 ? 0.259 3.059 -11.175 1.00 98.25 171 GLU A N 1
ATOM 1216 C CA . GLU A 1 171 ? -0.297 1.710 -10.940 1.00 98.25 171 GLU A CA 1
ATOM 1217 C C . GLU A 1 171 ? 0.762 0.594 -11.056 1.00 98.25 171 GLU A C 1
ATOM 1219 O O . GLU A 1 171 ? 0.540 -0.456 -11.660 1.00 98.25 171 GLU A O 1
ATOM 1224 N N . THR A 1 172 ? 1.982 0.869 -10.588 1.00 98.75 172 THR A N 1
ATOM 1225 C CA . THR A 1 172 ? 3.149 0.011 -10.815 1.00 98.75 172 THR A CA 1
ATOM 1226 C C . THR A 1 172 ? 3.709 -0.473 -9.488 1.00 98.75 172 THR A C 1
ATOM 1228 O O . THR A 1 172 ? 3.825 0.293 -8.533 1.00 98.75 172 THR A O 1
ATOM 1231 N N . VAL A 1 173 ? 4.094 -1.748 -9.443 1.00 98.75 173 VAL A N 1
ATOM 1232 C CA . VAL A 1 173 ? 4.762 -2.360 -8.292 1.00 98.75 173 VAL A CA 1
ATOM 1233 C C . VAL A 1 173 ? 6.259 -2.457 -8.579 1.00 98.75 173 VAL A C 1
ATOM 1235 O O . VAL A 1 173 ? 6.669 -3.134 -9.523 1.00 98.75 173 VAL A O 1
ATOM 1238 N N . ILE A 1 174 ? 7.080 -1.793 -7.768 1.00 98.88 174 ILE A N 1
ATOM 1239 C CA . ILE A 1 174 ? 8.545 -1.820 -7.823 1.00 98.88 174 ILE A CA 1
ATOM 1240 C C . ILE A 1 174 ? 9.043 -2.491 -6.543 1.00 98.88 174 ILE A C 1
ATOM 1242 O O . ILE A 1 174 ? 8.999 -1.883 -5.474 1.00 98.88 174 ILE A O 1
ATOM 1246 N N . ILE A 1 175 ? 9.484 -3.749 -6.641 1.00 98.69 175 ILE A N 1
ATOM 1247 C CA . ILE A 1 175 ? 9.719 -4.596 -5.463 1.00 98.69 175 ILE A CA 1
ATOM 1248 C C . ILE A 1 175 ? 11.026 -5.389 -5.503 1.00 98.69 175 ILE A C 1
ATOM 1250 O O . ILE A 1 175 ? 11.359 -5.995 -6.519 1.00 98.69 175 ILE A O 1
ATOM 1254 N N . SER A 1 176 ? 11.751 -5.435 -4.383 1.00 98.19 176 SER A N 1
ATOM 1255 C CA . SER A 1 176 ? 12.963 -6.262 -4.228 1.00 98.19 176 SER A CA 1
ATOM 1256 C C . SER A 1 176 ? 14.050 -5.991 -5.271 1.00 98.19 176 SER A C 1
ATOM 1258 O O . SER A 1 176 ? 14.738 -6.909 -5.707 1.00 98.19 176 SER A O 1
ATOM 1260 N N . ASN A 1 177 ? 14.190 -4.749 -5.731 1.00 98.69 177 ASN A N 1
ATOM 1261 C CA . ASN A 1 177 ? 15.281 -4.370 -6.625 1.00 98.69 177 ASN A CA 1
ATOM 1262 C C . ASN A 1 177 ? 16.496 -3.883 -5.823 1.00 98.69 177 ASN A C 1
ATOM 1264 O O . ASN A 1 177 ? 16.341 -3.334 -4.732 1.00 98.69 177 ASN A O 1
ATOM 1268 N N . GLU A 1 178 ? 17.694 -4.072 -6.376 1.00 97.94 178 GLU A N 1
ATOM 1269 C CA . GLU A 1 178 ? 18.963 -3.799 -5.694 1.00 97.94 178 GLU A CA 1
ATOM 1270 C C . GLU A 1 178 ? 19.833 -2.823 -6.498 1.00 97.94 178 GLU A C 1
ATOM 1272 O O . GLU A 1 178 ? 19.989 -2.981 -7.716 1.00 97.94 178 GLU A O 1
ATOM 1277 N N . ALA A 1 179 ? 20.401 -1.813 -5.829 1.00 97.06 179 ALA A N 1
ATOM 1278 C CA . ALA A 1 179 ? 21.356 -0.893 -6.446 1.00 97.06 179 ALA A CA 1
ATOM 1279 C C . ALA A 1 179 ? 22.368 -0.260 -5.479 1.00 97.06 179 ALA A C 1
ATOM 1281 O O . ALA A 1 179 ? 22.270 -0.412 -4.274 1.00 97.06 179 ALA A O 1
ATOM 1282 N N . GLU A 1 180 ? 23.334 0.510 -5.979 1.00 97.06 180 GLU A N 1
ATOM 1283 C CA . GLU A 1 180 ? 24.108 1.432 -5.129 1.00 97.06 180 GLU A CA 1
ATOM 1284 C C . GLU A 1 180 ? 23.283 2.701 -4.841 1.00 97.06 180 GLU A C 1
ATOM 1286 O O . GLU A 1 180 ? 23.213 3.170 -3.705 1.00 97.06 180 GLU A O 1
ATOM 1291 N N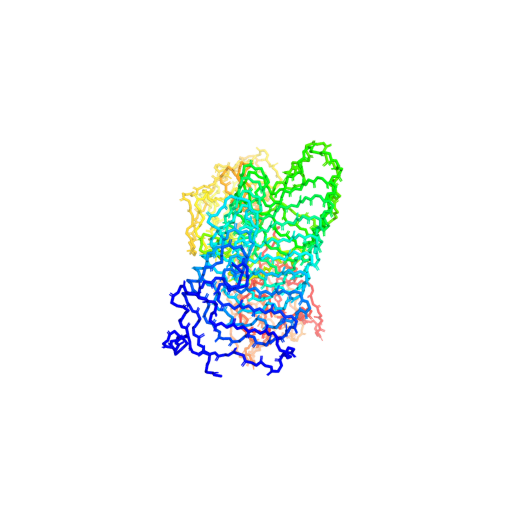 . TYR A 1 181 ? 22.576 3.218 -5.854 1.00 97.12 181 TYR A N 1
ATOM 1292 C CA . TYR A 1 181 ? 21.741 4.419 -5.759 1.00 97.12 181 TYR A CA 1
ATOM 1293 C C . TYR A 1 181 ? 20.319 4.157 -6.256 1.00 97.12 181 TYR A C 1
ATOM 1295 O O . TYR A 1 181 ? 20.122 3.942 -7.453 1.00 97.12 181 TYR A O 1
ATOM 1303 N N . GLY A 1 182 ? 19.309 4.270 -5.392 1.00 97.75 182 GLY A N 1
ATOM 1304 C CA . GLY A 1 182 ? 17.916 4.092 -5.811 1.00 97.75 182 GLY A CA 1
ATOM 1305 C C . GLY A 1 182 ? 17.609 2.630 -6.109 1.00 97.75 182 GLY A C 1
ATOM 1306 O O . GLY A 1 182 ? 17.588 2.245 -7.278 1.00 97.75 182 GLY A O 1
ATOM 1307 N N . GLY A 1 183 ? 17.391 1.810 -5.081 1.00 97.94 183 GLY A N 1
ATOM 1308 C CA . GLY A 1 183 ? 17.097 0.382 -5.255 1.00 97.94 183 GLY A CA 1
ATOM 1309 C C . GLY A 1 183 ? 15.867 0.194 -6.139 1.00 97.94 183 GLY A C 1
ATOM 1310 O O . GLY A 1 183 ? 15.934 -0.444 -7.191 1.00 97.94 183 GLY A O 1
ATOM 1311 N N . GLY A 1 184 ? 14.769 0.860 -5.782 1.00 98.50 184 GLY A N 1
ATOM 1312 C CA . GLY A 1 184 ? 13.561 0.911 -6.599 1.00 98.50 184 GLY A CA 1
ATOM 1313 C C . GLY A 1 184 ? 13.714 1.847 -7.798 1.00 98.50 184 GLY A C 1
ATOM 1314 O O . GLY A 1 184 ? 13.622 1.417 -8.952 1.00 98.50 184 GLY A O 1
ATOM 1315 N N . LEU A 1 185 ? 13.952 3.133 -7.527 1.00 98.44 185 LEU A N 1
ATOM 1316 C CA . LEU A 1 185 ? 13.965 4.196 -8.529 1.00 98.44 185 LEU A CA 1
ATOM 1317 C C . LEU A 1 185 ? 15.118 5.180 -8.326 1.00 98.44 185 LEU A C 1
ATOM 1319 O O . LEU A 1 185 ? 15.345 5.703 -7.237 1.00 98.44 185 LEU A O 1
ATOM 1323 N N . TYR A 1 186 ? 15.783 5.523 -9.425 1.00 98.00 186 TYR A N 1
ATOM 1324 C CA . TYR A 1 186 ? 16.801 6.566 -9.477 1.00 98.00 186 TYR A CA 1
ATOM 1325 C C . TYR A 1 186 ? 16.389 7.705 -10.412 1.00 98.00 186 TYR A C 1
ATOM 1327 O O . TYR A 1 186 ? 16.071 7.470 -11.577 1.00 98.00 186 TYR A O 1
ATOM 1335 N N . SER A 1 187 ? 16.456 8.947 -9.928 1.00 97.38 187 SER A N 1
ATOM 1336 C CA . SER A 1 187 ? 16.162 10.166 -10.685 1.00 97.38 187 SER A CA 1
ATOM 1337 C C . SER A 1 187 ? 17.354 11.126 -10.686 1.00 97.38 187 SER A C 1
ATOM 1339 O O . SER A 1 187 ? 17.880 11.506 -9.634 1.00 97.38 187 SER A O 1
ATOM 1341 N N . ASN A 1 188 ? 17.797 11.531 -11.878 1.00 96.19 188 ASN A N 1
ATOM 1342 C CA . ASN A 1 188 ? 18.918 12.446 -12.068 1.00 96.19 188 ASN A CA 1
ATOM 1343 C C . ASN A 1 188 ? 18.627 13.465 -13.173 1.00 96.19 188 ASN A C 1
ATOM 1345 O O . ASN A 1 188 ? 18.516 13.102 -14.351 1.00 96.19 188 ASN A O 1
ATOM 1349 N N . ASN A 1 189 ? 18.551 14.745 -12.790 1.00 96.25 189 ASN A N 1
ATOM 1350 C CA . ASN A 1 189 ? 18.100 15.827 -13.666 1.00 96.25 189 ASN A CA 1
ATOM 1351 C C . ASN A 1 189 ? 16.761 15.477 -14.328 1.00 96.25 189 ASN A C 1
ATOM 1353 O O . ASN A 1 189 ? 16.576 15.695 -15.525 1.00 96.25 189 ASN A O 1
ATOM 1357 N N . ALA A 1 190 ? 15.875 14.833 -13.567 1.00 96.56 190 ALA A N 1
ATOM 1358 C CA . ALA A 1 190 ? 14.649 14.248 -14.075 1.00 96.56 190 ALA A CA 1
ATOM 1359 C C . ALA A 1 190 ? 13.463 14.534 -13.150 1.00 96.56 190 ALA A C 1
ATOM 1361 O O . ALA A 1 190 ? 13.607 14.630 -11.933 1.00 96.56 190 ALA A O 1
ATOM 1362 N N . ASN A 1 191 ? 12.282 14.637 -13.756 1.00 96.25 191 ASN A N 1
ATOM 1363 C CA . ASN A 1 191 ? 11.058 15.087 -13.098 1.00 96.25 191 ASN A CA 1
ATOM 1364 C C . ASN A 1 191 ? 9.946 14.035 -13.240 1.00 96.25 191 ASN A C 1
ATOM 1366 O O . ASN A 1 191 ? 9.018 14.235 -14.031 1.00 96.25 191 ASN A O 1
ATOM 1370 N N . PRO A 1 192 ? 10.082 12.860 -12.598 1.00 97.00 192 PRO A N 1
ATOM 1371 C CA . PRO A 1 192 ? 9.087 11.806 -12.699 1.00 97.00 192 PRO A CA 1
ATOM 1372 C C . PRO A 1 192 ? 7.816 12.143 -11.911 1.00 97.00 192 PRO A C 1
ATOM 1374 O O . PRO A 1 192 ? 7.878 12.721 -10.824 1.00 97.00 192 PRO A O 1
ATOM 1377 N N . ASN A 1 193 ? 6.673 11.723 -12.453 1.00 98.19 193 ASN A N 1
ATOM 1378 C CA . ASN A 1 193 ? 5.402 11.686 -11.735 1.00 98.19 193 ASN A CA 1
ATOM 1379 C C . ASN A 1 193 ? 5.083 10.243 -11.335 1.00 98.19 193 ASN A C 1
ATOM 1381 O O . ASN A 1 193 ? 4.954 9.396 -12.219 1.00 98.19 193 ASN A O 1
ATOM 1385 N N . ILE A 1 194 ? 4.973 9.981 -10.037 1.00 98.75 194 ILE A N 1
ATOM 1386 C CA . ILE A 1 194 ? 4.706 8.670 -9.446 1.00 98.75 194 ILE A CA 1
ATOM 1387 C C . ILE A 1 194 ? 3.326 8.725 -8.798 1.00 98.75 194 ILE A C 1
ATOM 1389 O O . ILE A 1 194 ? 3.089 9.560 -7.927 1.00 98.75 194 ILE A O 1
ATOM 1393 N N . ASP A 1 195 ? 2.426 7.858 -9.248 1.00 98.25 195 ASP A N 1
ATOM 1394 C CA . ASP A 1 195 ? 1.022 7.870 -8.847 1.00 98.25 195 ASP A CA 1
ATOM 1395 C C . ASP A 1 195 ? 0.486 6.441 -8.664 1.00 98.25 195 ASP A C 1
ATOM 1397 O O . ASP A 1 195 ? 0.839 5.545 -9.437 1.00 98.25 195 ASP A O 1
ATOM 1401 N N . HIS A 1 196 ? -0.339 6.195 -7.641 1.00 97.81 196 HIS A N 1
ATOM 1402 C CA . HIS A 1 196 ? -0.983 4.888 -7.400 1.00 97.81 196 HIS A CA 1
ATOM 1403 C C . HIS A 1 196 ? -0.009 3.696 -7.420 1.00 97.81 196 HIS A C 1
ATOM 1405 O O . HIS A 1 196 ? -0.343 2.615 -7.898 1.00 97.81 196 HIS A O 1
ATOM 1411 N N . SER A 1 197 ? 1.235 3.892 -6.975 1.00 98.75 197 SER A N 1
ATOM 1412 C CA . SER A 1 197 ? 2.309 2.902 -7.125 1.00 98.75 197 SER A CA 1
ATOM 1413 C C . SER A 1 197 ? 2.775 2.348 -5.779 1.00 98.75 197 SER A C 1
ATOM 1415 O O . SER A 1 197 ? 2.661 2.999 -4.745 1.00 98.75 197 SER A O 1
ATOM 1417 N N . VAL A 1 198 ? 3.320 1.133 -5.792 1.00 98.75 198 VAL A N 1
ATOM 1418 C CA . VAL A 1 198 ? 3.827 0.443 -4.597 1.00 98.75 198 VAL A CA 1
ATOM 1419 C C . VAL A 1 198 ? 5.328 0.230 -4.769 1.00 98.75 198 VAL A C 1
ATOM 1421 O O . VAL A 1 198 ? 5.746 -0.502 -5.666 1.00 98.75 198 VAL A O 1
ATOM 1424 N N . ILE A 1 199 ? 6.147 0.886 -3.947 1.00 98.88 199 ILE A N 1
ATOM 1425 C CA . ILE A 1 199 ? 7.614 0.832 -4.002 1.00 98.88 199 ILE A CA 1
ATOM 1426 C C . ILE A 1 199 ? 8.113 0.241 -2.689 1.00 98.88 199 ILE A C 1
ATOM 1428 O O . ILE A 1 199 ? 8.226 0.945 -1.688 1.00 98.88 199 ILE A O 1
ATOM 1432 N N . VAL A 1 200 ? 8.375 -1.064 -2.682 1.00 98.81 200 VAL A N 1
ATOM 1433 C CA . VAL A 1 200 ? 8.564 -1.805 -1.429 1.00 98.81 200 VAL A CA 1
ATOM 1434 C C . VAL A 1 200 ? 9.731 -2.776 -1.459 1.00 98.81 200 VAL A C 1
ATOM 1436 O O . VAL A 1 200 ? 10.083 -3.301 -2.513 1.00 98.81 200 VAL A O 1
ATOM 1439 N N . GLN A 1 201 ? 10.336 -3.041 -0.302 1.00 98.38 201 GLN A N 1
ATOM 1440 C CA . GLN A 1 201 ? 11.396 -4.049 -0.149 1.00 98.38 201 GLN A CA 1
ATOM 1441 C C . GLN A 1 201 ? 12.607 -3.851 -1.075 1.00 98.38 201 GLN A C 1
ATOM 1443 O O . GLN A 1 201 ? 13.329 -4.804 -1.366 1.00 98.38 201 GLN A O 1
ATOM 1448 N N . ASN A 1 202 ? 12.839 -2.641 -1.589 1.00 98.81 202 ASN A N 1
ATOM 1449 C CA . ASN A 1 202 ? 13.997 -2.358 -2.428 1.00 98.81 202 ASN A CA 1
ATOM 1450 C C . ASN A 1 202 ? 15.211 -2.025 -1.559 1.00 98.81 202 ASN A C 1
ATOM 1452 O O . ASN A 1 202 ? 15.077 -1.458 -0.475 1.00 98.81 202 ASN A O 1
ATOM 1456 N N . SER A 1 203 ? 16.405 -2.362 -2.042 1.00 98.56 203 SER A N 1
ATOM 1457 C CA . SER A 1 203 ? 17.645 -2.187 -1.293 1.00 98.56 203 SER A CA 1
ATOM 1458 C C . SER A 1 203 ? 18.666 -1.356 -2.059 1.00 98.56 203 SER A C 1
ATOM 1460 O O . SER A 1 203 ? 18.874 -1.573 -3.253 1.00 98.56 203 SER A O 1
ATOM 1462 N N . ALA A 1 204 ? 19.320 -0.411 -1.381 1.00 98.06 204 ALA A N 1
ATOM 1463 C CA . ALA A 1 204 ? 20.476 0.271 -1.947 1.00 98.06 204 ALA A CA 1
ATOM 1464 C C . ALA A 1 204 ? 21.522 0.718 -0.924 1.00 98.06 204 ALA A C 1
ATOM 1466 O O . ALA A 1 204 ? 21.273 0.686 0.273 1.00 98.06 204 ALA A O 1
ATOM 1467 N N . GLU A 1 205 ? 22.687 1.201 -1.361 1.00 97.31 205 GLU A N 1
ATOM 1468 C CA . GLU A 1 205 ? 23.575 1.928 -0.440 1.00 97.31 205 GLU A CA 1
ATOM 1469 C C . GLU A 1 205 ? 22.957 3.280 -0.054 1.00 97.31 205 GLU A C 1
ATOM 1471 O O . GLU A 1 205 ? 22.944 3.635 1.125 1.00 97.31 205 GLU A O 1
ATOM 1476 N N . HIS A 1 206 ? 22.343 3.986 -1.008 1.00 96.38 206 HIS A N 1
ATOM 1477 C CA . HIS A 1 206 ? 21.638 5.248 -0.778 1.00 96.38 206 HIS A CA 1
ATOM 1478 C C . HIS A 1 206 ? 20.276 5.273 -1.480 1.00 96.38 206 HIS A C 1
ATOM 1480 O O . HIS A 1 206 ? 20.208 5.073 -2.696 1.00 96.38 206 HIS A O 1
ATOM 1486 N N . GLY A 1 207 ? 19.202 5.613 -0.758 1.00 97.19 207 GLY A N 1
ATOM 1487 C CA . GLY A 1 207 ? 17.858 5.668 -1.346 1.00 97.19 207 GLY A CA 1
ATOM 1488 C C . GLY A 1 207 ? 17.332 4.275 -1.674 1.00 97.19 207 GLY A C 1
ATOM 1489 O O . GLY A 1 207 ? 17.362 3.882 -2.837 1.00 97.19 207 GLY A O 1
ATOM 1490 N N . GLY A 1 208 ? 16.884 3.512 -0.677 1.00 98.12 208 GLY A N 1
ATOM 1491 C CA . GLY A 1 208 ? 16.392 2.142 -0.891 1.00 98.12 208 GLY A CA 1
ATOM 1492 C C . GLY A 1 208 ? 15.223 2.110 -1.879 1.00 98.12 208 GLY A C 1
ATOM 1493 O O . GLY A 1 208 ? 15.303 1.469 -2.926 1.00 98.12 208 GLY A O 1
ATOM 1494 N N . GLY A 1 209 ? 14.176 2.883 -1.597 1.00 98.62 209 GLY A N 1
ATOM 1495 C CA . GLY A 1 209 ? 13.030 3.080 -2.475 1.00 98.62 209 GLY A CA 1
ATOM 1496 C C . GLY A 1 209 ? 13.372 4.023 -3.623 1.00 98.62 209 GLY A C 1
ATOM 1497 O O . GLY A 1 209 ? 13.449 3.606 -4.779 1.00 98.62 209 GLY A O 1
ATOM 1498 N N . ILE A 1 210 ? 13.592 5.302 -3.309 1.00 98.69 210 ILE A N 1
ATOM 1499 C CA . ILE A 1 210 ? 13.790 6.374 -4.290 1.00 98.69 210 ILE A CA 1
ATOM 1500 C C . ILE A 1 210 ? 15.050 7.185 -3.980 1.00 98.69 210 ILE A C 1
ATOM 1502 O O . ILE A 1 210 ? 15.259 7.662 -2.866 1.00 98.69 210 ILE A O 1
ATOM 1506 N N . TYR A 1 211 ? 15.848 7.442 -5.014 1.00 98.12 211 TYR A N 1
ATOM 1507 C CA . TYR A 1 211 ? 16.992 8.345 -4.966 1.00 98.12 211 TYR A CA 1
ATOM 1508 C C . TYR A 1 211 ? 16.837 9.496 -5.965 1.00 98.12 211 TYR A C 1
ATOM 1510 O O . TYR A 1 211 ? 16.798 9.277 -7.175 1.00 98.12 211 TYR A O 1
ATOM 1518 N N . GLY A 1 212 ? 16.810 10.739 -5.480 1.00 96.44 212 GLY A N 1
ATOM 1519 C CA . GLY A 1 212 ? 16.733 11.955 -6.291 1.00 96.44 212 GLY A CA 1
ATOM 1520 C C . GLY A 1 212 ? 17.996 12.810 -6.210 1.00 96.44 212 GLY A C 1
ATOM 1521 O O . GLY A 1 212 ? 18.458 13.178 -5.126 1.00 96.44 212 GLY A O 1
ATOM 1522 N N . ARG A 1 213 ? 18.556 13.187 -7.367 1.00 94.56 213 ARG A N 1
ATOM 1523 C CA . ARG A 1 213 ? 19.718 14.085 -7.436 1.00 94.56 213 ARG A CA 1
ATOM 1524 C C . ARG A 1 213 ? 19.676 15.075 -8.591 1.00 94.56 213 ARG A C 1
ATOM 1526 O O . ARG A 1 213 ? 19.107 14.799 -9.638 1.00 94.56 213 ARG A O 1
ATOM 1533 N N . ILE A 1 214 ? 20.424 16.166 -8.425 1.00 93.25 214 ILE A N 1
ATOM 1534 C CA . ILE A 1 214 ? 20.750 17.160 -9.461 1.00 93.25 214 ILE A CA 1
ATOM 1535 C C . ILE A 1 214 ? 19.474 17.710 -10.105 1.00 93.25 214 ILE A C 1
ATOM 1537 O O . ILE A 1 214 ? 19.099 17.260 -11.176 1.00 93.25 214 ILE A O 1
ATOM 1541 N N . ASN A 1 215 ? 18.839 18.701 -9.475 1.00 91.50 215 ASN A N 1
ATOM 1542 C CA . ASN A 1 215 ? 17.639 19.375 -9.995 1.00 91.50 215 ASN A CA 1
ATOM 1543 C C . ASN A 1 215 ? 16.534 18.389 -10.436 1.00 91.50 215 ASN A C 1
ATOM 1545 O O . ASN A 1 215 ? 16.005 18.516 -11.538 1.00 91.50 215 ASN A O 1
ATOM 1549 N N . SER A 1 216 ? 16.257 17.370 -9.620 1.00 93.69 216 SER A N 1
ATOM 1550 C CA . SER A 1 216 ? 15.164 16.432 -9.890 1.00 93.69 216 SER A CA 1
ATOM 1551 C C . SER A 1 216 ? 13.914 16.854 -9.128 1.00 93.69 216 SER A C 1
ATOM 1553 O O . SER A 1 216 ? 13.960 16.915 -7.900 1.00 93.69 216 SER A O 1
ATOM 1555 N N . ASP A 1 217 ? 12.823 17.122 -9.843 1.00 94.69 217 ASP A N 1
ATOM 1556 C CA . ASP A 1 217 ? 11.524 17.485 -9.268 1.00 94.69 217 ASP A CA 1
ATOM 1557 C C . ASP A 1 217 ? 10.600 16.257 -9.281 1.00 94.69 217 ASP A C 1
ATOM 1559 O O . ASP A 1 217 ? 9.925 15.975 -10.271 1.00 94.69 217 ASP A O 1
ATOM 1563 N N . ILE A 1 218 ? 10.614 15.485 -8.194 1.00 97.38 218 ILE A N 1
ATOM 1564 C CA . ILE A 1 218 ? 9.870 14.222 -8.070 1.00 97.38 218 ILE A CA 1
ATOM 1565 C C . ILE A 1 218 ? 8.474 14.516 -7.503 1.00 97.38 218 ILE A C 1
ATOM 1567 O O . ILE A 1 218 ? 8.352 15.093 -6.425 1.00 97.38 218 ILE A O 1
ATOM 1571 N N . ASN A 1 219 ? 7.413 14.111 -8.197 1.00 98.19 219 ASN A N 1
ATOM 1572 C CA . ASN A 1 219 ? 6.046 14.186 -7.672 1.00 98.19 219 ASN A CA 1
ATOM 1573 C C . ASN A 1 219 ? 5.577 12.788 -7.263 1.00 98.19 219 ASN A C 1
ATOM 1575 O O . ASN A 1 219 ? 5.632 11.882 -8.091 1.00 98.19 219 ASN A O 1
ATOM 1579 N N . ILE A 1 220 ? 5.138 12.621 -6.015 1.00 98.69 220 ILE A N 1
ATOM 1580 C CA . ILE A 1 220 ? 4.693 11.346 -5.440 1.00 98.69 220 ILE A CA 1
ATOM 1581 C C . ILE A 1 220 ? 3.285 11.536 -4.882 1.00 98.69 220 ILE A C 1
ATOM 1583 O O . ILE A 1 220 ? 3.069 12.369 -3.998 1.00 98.69 220 ILE A O 1
ATOM 1587 N N . GLN A 1 221 ? 2.324 10.794 -5.425 1.00 97.12 221 GLN A N 1
ATOM 1588 C CA . GLN A 1 221 ? 0.917 10.895 -5.051 1.00 97.12 221 GLN A CA 1
ATOM 1589 C C . GLN A 1 221 ? 0.294 9.512 -4.904 1.00 97.12 221 GLN A C 1
ATOM 1591 O O . GLN A 1 221 ? 0.641 8.609 -5.662 1.00 97.12 221 GLN A O 1
ATOM 1596 N N . ASN A 1 222 ? -0.617 9.337 -3.942 1.00 96.88 222 ASN A N 1
ATOM 1597 C CA . ASN A 1 222 ? -1.396 8.098 -3.787 1.00 96.88 222 ASN A CA 1
ATOM 1598 C C . ASN A 1 222 ? -0.488 6.854 -3.816 1.00 96.88 222 ASN A C 1
ATOM 1600 O O . ASN A 1 222 ? -0.715 5.927 -4.578 1.00 96.88 222 ASN A O 1
ATOM 1604 N N . THR A 1 223 ? 0.659 6.891 -3.141 1.00 98.69 223 THR A N 1
ATOM 1605 C CA . THR A 1 223 ? 1.726 5.888 -3.307 1.00 98.69 223 THR A CA 1
ATOM 1606 C C . THR A 1 223 ? 2.025 5.235 -1.962 1.00 98.69 223 THR A C 1
ATOM 1608 O O . THR A 1 223 ? 1.903 5.871 -0.920 1.00 98.69 223 THR A O 1
ATOM 1611 N N . THR A 1 224 ? 2.423 3.966 -1.968 1.00 98.69 224 THR A N 1
ATOM 1612 C CA . THR A 1 224 ? 2.942 3.284 -0.775 1.00 98.69 224 THR A CA 1
ATOM 1613 C C . THR A 1 224 ? 4.433 3.032 -0.961 1.00 98.69 224 THR A C 1
ATOM 1615 O O . THR A 1 224 ? 4.829 2.362 -1.917 1.00 98.69 224 THR A O 1
ATOM 1618 N N . ILE A 1 225 ? 5.257 3.576 -0.068 1.00 98.88 225 ILE A N 1
ATOM 1619 C CA . ILE A 1 225 ? 6.708 3.384 -0.005 1.00 98.88 225 ILE A CA 1
ATOM 1620 C C . ILE A 1 225 ? 7.004 2.764 1.359 1.00 98.88 225 ILE A C 1
ATOM 1622 O O . ILE A 1 225 ? 6.694 3.363 2.383 1.00 98.88 225 ILE A O 1
ATOM 1626 N N . SER A 1 226 ? 7.461 1.514 1.381 1.00 98.62 226 SER A N 1
ATOM 1627 C CA . SER A 1 226 ? 7.573 0.775 2.642 1.00 98.62 226 SER A CA 1
ATOM 1628 C C . SER A 1 226 ? 8.597 -0.354 2.594 1.00 98.62 226 SER A C 1
ATOM 1630 O O . SER A 1 226 ? 8.864 -0.919 1.533 1.00 98.62 226 SER A O 1
ATOM 1632 N N . ASP A 1 227 ? 9.167 -0.708 3.746 1.00 98.44 227 ASP A N 1
ATOM 1633 C CA . ASP A 1 227 ? 10.134 -1.803 3.905 1.00 98.44 227 ASP A CA 1
ATOM 1634 C C . ASP A 1 227 ? 11.383 -1.688 3.014 1.00 98.44 227 ASP A C 1
ATOM 1636 O O . ASP A 1 227 ? 12.068 -2.677 2.742 1.00 98.44 227 ASP A O 1
ATOM 1640 N N . ASN A 1 228 ? 11.708 -0.497 2.518 1.00 98.81 228 ASN A N 1
ATOM 1641 C CA . ASN A 1 228 ? 12.909 -0.282 1.729 1.00 98.81 228 ASN A CA 1
ATOM 1642 C C . ASN A 1 228 ? 14.118 -0.083 2.644 1.00 98.81 228 ASN A C 1
ATOM 1644 O O . ASN A 1 228 ? 14.056 0.557 3.694 1.00 98.81 228 ASN A O 1
ATOM 1648 N N . PHE A 1 229 ? 15.265 -0.602 2.221 1.00 98.50 229 PHE A N 1
ATOM 1649 C CA . PHE A 1 229 ? 16.482 -0.600 3.020 1.00 98.50 229 PHE A CA 1
ATOM 1650 C C . PHE A 1 229 ? 17.606 0.162 2.329 1.00 98.50 229 PHE A C 1
ATOM 1652 O O . PHE A 1 229 ? 17.900 -0.058 1.154 1.00 98.50 229 PHE A O 1
ATOM 1659 N N . SER A 1 230 ? 18.308 1.009 3.076 1.00 97.88 230 SER A N 1
ATOM 1660 C CA . SER A 1 230 ? 19.603 1.524 2.644 1.00 97.88 230 SER A CA 1
ATOM 1661 C C . SER A 1 230 ? 20.550 1.834 3.796 1.00 97.88 230 SER A C 1
ATOM 1663 O O . SER A 1 230 ? 20.255 1.518 4.942 1.00 97.88 230 SER A O 1
ATOM 1665 N N . THR A 1 231 ? 21.711 2.436 3.523 1.00 97.06 231 THR A N 1
ATOM 1666 C CA . THR A 1 231 ? 22.549 3.001 4.596 1.00 97.06 231 THR A CA 1
ATOM 1667 C C . THR A 1 231 ? 22.102 4.406 5.003 1.00 97.06 231 THR A C 1
ATOM 1669 O O . THR A 1 231 ? 22.322 4.812 6.144 1.00 97.06 231 THR A O 1
ATOM 1672 N N . GLU A 1 232 ? 21.444 5.132 4.093 1.00 95.12 232 GLU A N 1
ATOM 1673 C CA . GLU A 1 232 ? 20.920 6.487 4.279 1.00 95.12 232 GLU A CA 1
ATOM 1674 C C . GLU A 1 232 ? 19.665 6.677 3.411 1.00 95.12 232 GLU A C 1
ATOM 1676 O O . GLU A 1 232 ? 19.739 6.536 2.186 1.00 95.12 232 GLU A O 1
ATOM 1681 N N . GLY A 1 233 ? 18.539 7.059 4.028 1.00 95.69 233 GLY A N 1
ATOM 1682 C CA . GLY A 1 233 ? 17.265 7.272 3.328 1.00 95.69 233 GLY A CA 1
ATOM 1683 C C . GLY A 1 233 ? 16.692 5.983 2.744 1.00 95.69 233 GLY A C 1
ATOM 1684 O O . GLY A 1 233 ? 16.756 5.770 1.537 1.00 95.69 233 GLY A O 1
ATOM 1685 N N . GLY A 1 234 ? 16.139 5.122 3.598 1.00 97.94 234 GLY A N 1
ATOM 1686 C CA . GLY A 1 234 ? 15.470 3.886 3.189 1.00 97.94 234 GLY A CA 1
ATOM 1687 C C . GLY A 1 234 ? 14.376 4.152 2.161 1.00 97.94 234 GLY A C 1
ATOM 1688 O O . GLY A 1 234 ? 14.439 3.590 1.074 1.00 97.94 234 GLY A O 1
ATOM 1689 N N . GLY A 1 235 ? 13.450 5.067 2.452 1.00 98.50 235 GLY A N 1
ATOM 1690 C CA . GLY A 1 235 ? 12.321 5.365 1.571 1.00 98.50 235 GLY A CA 1
ATOM 1691 C C . GLY A 1 235 ? 12.705 6.329 0.462 1.00 98.50 235 GLY A C 1
ATOM 1692 O O . GLY A 1 235 ? 12.708 5.982 -0.721 1.00 98.50 235 GLY A O 1
ATOM 1693 N N . LEU A 1 236 ? 13.082 7.549 0.847 1.00 98.38 236 LEU A N 1
ATOM 1694 C CA . LEU A 1 236 ? 13.451 8.628 -0.063 1.00 98.38 236 LEU A CA 1
ATOM 1695 C C . LEU A 1 236 ? 14.768 9.296 0.340 1.00 98.38 236 LEU A C 1
ATOM 1697 O O . LEU A 1 236 ? 14.919 9.831 1.437 1.00 98.38 236 LEU A O 1
ATOM 1701 N N . TYR A 1 237 ? 15.695 9.369 -0.610 1.00 97.38 237 TYR A N 1
ATOM 1702 C CA . TYR A 1 237 ? 16.948 10.100 -0.481 1.00 97.38 237 TYR A CA 1
ATOM 1703 C C . TYR A 1 237 ? 17.014 11.249 -1.487 1.00 97.38 237 TYR A C 1
ATOM 1705 O O . TYR A 1 237 ? 16.898 11.031 -2.693 1.00 97.38 237 TYR A O 1
ATOM 1713 N N . LEU A 1 238 ? 17.278 12.474 -1.025 1.00 95.38 238 LEU A N 1
ATOM 1714 C CA . LEU A 1 238 ? 17.341 13.659 -1.887 1.00 95.38 238 LEU A CA 1
ATOM 1715 C C . LEU A 1 238 ? 18.636 14.459 -1.734 1.00 95.38 238 LEU A C 1
ATOM 1717 O O . LEU A 1 238 ? 19.103 14.739 -0.628 1.00 95.38 238 LEU A O 1
ATOM 1721 N N . ARG A 1 239 ? 19.184 14.925 -2.864 1.00 93.62 239 ARG A N 1
ATOM 1722 C CA . ARG A 1 239 ? 20.382 15.780 -2.901 1.00 93.62 239 ARG A CA 1
ATOM 1723 C C . ARG A 1 239 ? 20.405 16.766 -4.072 1.00 93.62 239 ARG A C 1
ATOM 1725 O O . ARG A 1 239 ? 19.710 16.592 -5.070 1.00 93.62 239 ARG A O 1
ATOM 1732 N N . ASN A 1 240 ? 21.303 17.751 -4.004 1.00 92.12 240 ASN A N 1
ATOM 1733 C CA . ASN A 1 240 ? 21.653 18.662 -5.103 1.00 92.12 240 ASN A CA 1
ATOM 1734 C C . ASN A 1 240 ? 20.465 19.417 -5.735 1.00 92.12 240 ASN A C 1
ATOM 1736 O O . ASN A 1 240 ? 20.174 19.215 -6.914 1.00 92.12 240 ASN A O 1
ATOM 1740 N N . ASN A 1 241 ? 19.826 20.317 -4.976 1.00 90.38 241 ASN A N 1
ATOM 1741 C CA . ASN A 1 241 ? 18.686 21.140 -5.430 1.00 90.38 241 ASN A CA 1
ATOM 1742 C C . ASN A 1 241 ? 17.485 20.335 -5.958 1.00 90.38 241 ASN A C 1
ATOM 1744 O O . ASN A 1 241 ? 16.738 20.834 -6.795 1.00 90.38 241 ASN A O 1
ATOM 1748 N N . SER A 1 242 ? 17.322 19.084 -5.530 1.00 92.00 242 SER A N 1
ATOM 1749 C CA . SER A 1 242 ? 16.142 18.301 -5.906 1.00 92.00 242 SER A CA 1
ATOM 1750 C C . SER A 1 242 ? 14.937 18.758 -5.087 1.00 92.00 242 SER A C 1
ATOM 1752 O O . SER A 1 242 ? 15.089 19.176 -3.935 1.00 92.00 242 SER A O 1
ATOM 1754 N N . THR A 1 243 ? 13.749 18.701 -5.675 1.00 91.88 243 THR A N 1
ATOM 1755 C CA . THR A 1 243 ? 12.501 19.024 -4.984 1.00 91.88 243 THR A CA 1
ATOM 1756 C C . THR A 1 243 ? 11.552 17.836 -5.023 1.00 91.88 243 THR A C 1
ATOM 1758 O O . THR A 1 243 ? 11.611 16.999 -5.925 1.00 91.88 243 THR A O 1
ATOM 1761 N N . THR A 1 244 ? 10.711 17.696 -4.003 1.00 95.81 244 THR A N 1
ATOM 1762 C CA . THR A 1 244 ? 9.719 16.622 -3.958 1.00 95.81 244 THR A CA 1
ATOM 1763 C C . THR A 1 244 ? 8.406 17.103 -3.367 1.00 95.81 244 THR A C 1
ATOM 1765 O O . THR A 1 244 ? 8.388 17.780 -2.337 1.00 95.81 244 THR A O 1
ATOM 1768 N N . TRP A 1 245 ? 7.313 16.744 -4.037 1.00 97.25 245 TRP A N 1
ATOM 1769 C CA . TRP A 1 245 ? 5.949 16.897 -3.540 1.00 97.25 245 TRP A CA 1
ATOM 1770 C C . TRP A 1 245 ? 5.393 15.520 -3.190 1.00 97.25 245 TRP A C 1
ATOM 1772 O O . TRP A 1 245 ? 5.436 14.620 -4.025 1.00 97.25 245 TRP A O 1
ATOM 1782 N N . VAL A 1 246 ? 4.901 15.377 -1.963 1.00 98.12 246 VAL A N 1
ATOM 1783 C CA . VAL A 1 246 ? 4.323 14.151 -1.412 1.00 98.12 246 VAL A CA 1
ATOM 1784 C C . VAL A 1 246 ? 2.892 14.440 -0.974 1.00 98.12 246 VAL A C 1
ATOM 1786 O O . VAL A 1 246 ? 2.640 15.353 -0.180 1.00 98.12 246 VAL A O 1
ATOM 1789 N N . GLU A 1 247 ? 1.947 13.665 -1.494 1.00 96.44 247 GLU A N 1
ATOM 1790 C CA . GLU A 1 247 ? 0.536 13.775 -1.131 1.00 96.44 247 GLU A CA 1
ATOM 1791 C C . GLU A 1 247 ? -0.140 12.403 -1.090 1.00 96.44 247 GLU A C 1
ATOM 1793 O O . GLU A 1 247 ? 0.125 11.571 -1.956 1.00 96.44 247 GLU A O 1
ATOM 1798 N N . ARG A 1 248 ? -1.012 12.146 -0.103 1.00 95.81 248 ARG A N 1
ATOM 1799 C CA . ARG A 1 248 ? -1.733 10.858 0.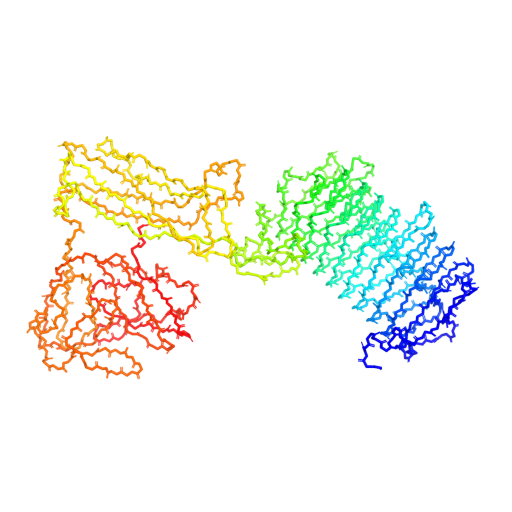022 1.00 95.81 248 ARG A CA 1
ATOM 1800 C C . ARG A 1 248 ? -0.809 9.647 -0.055 1.00 95.81 248 ARG A C 1
ATOM 1802 O O . ARG A 1 248 ? -1.119 8.655 -0.699 1.00 95.81 248 ARG A O 1
ATOM 1809 N N . THR A 1 249 ? 0.373 9.749 0.538 1.00 98.06 249 THR A N 1
ATOM 1810 C CA . THR A 1 249 ? 1.415 8.725 0.419 1.00 98.06 249 THR A CA 1
ATOM 1811 C C . THR A 1 249 ? 1.731 8.143 1.787 1.00 98.06 249 THR A C 1
ATOM 1813 O O . THR A 1 249 ? 1.727 8.875 2.774 1.00 98.06 249 THR A O 1
ATOM 1816 N N . ILE A 1 250 ? 2.003 6.841 1.832 1.00 98.44 250 ILE A N 1
ATOM 1817 C CA . ILE A 1 250 ? 2.505 6.154 3.024 1.00 98.44 250 ILE A CA 1
ATOM 1818 C C . ILE A 1 250 ? 4.021 5.996 2.876 1.00 98.44 250 ILE A C 1
ATOM 1820 O O . ILE A 1 250 ? 4.468 5.462 1.861 1.00 98.44 250 ILE A O 1
ATOM 1824 N N . PHE A 1 251 ? 4.779 6.451 3.872 1.00 98.62 251 PHE A N 1
ATOM 1825 C CA . PHE A 1 251 ? 6.175 6.084 4.121 1.00 98.62 251 PHE A CA 1
ATOM 1826 C C . PHE A 1 251 ? 6.243 5.337 5.451 1.00 98.62 251 PHE A C 1
ATOM 1828 O O . PHE A 1 251 ? 5.996 5.943 6.500 1.00 98.62 251 PHE A O 1
ATOM 1835 N N . TRP A 1 252 ? 6.516 4.034 5.409 1.00 97.81 252 TRP A N 1
ATOM 1836 C CA . TRP A 1 252 ? 6.474 3.213 6.615 1.00 97.81 252 TRP A CA 1
ATOM 1837 C C . TRP A 1 252 ? 7.504 2.090 6.637 1.00 97.81 252 TRP A C 1
ATOM 1839 O O . TRP A 1 252 ? 7.612 1.309 5.694 1.00 97.81 252 TRP A O 1
ATOM 1849 N N . ASN A 1 253 ? 8.191 1.940 7.766 1.00 97.25 253 ASN A N 1
ATOM 1850 C CA . ASN A 1 253 ? 9.184 0.895 8.008 1.00 97.25 253 ASN A CA 1
ATOM 1851 C C . ASN A 1 253 ? 10.351 0.910 7.003 1.00 97.25 253 ASN A C 1
ATOM 1853 O O . ASN A 1 253 ? 11.019 -0.105 6.792 1.00 97.25 253 ASN A O 1
ATOM 1857 N N . ASP A 1 254 ? 10.637 2.061 6.391 1.00 98.50 254 ASP A N 1
ATOM 1858 C CA . ASP A 1 254 ? 11.848 2.206 5.601 1.00 98.50 254 ASP A CA 1
ATOM 1859 C C . ASP A 1 254 ? 13.058 2.463 6.514 1.00 98.50 254 ASP A C 1
ATOM 1861 O O . ASP A 1 254 ? 13.045 3.284 7.436 1.00 98.50 254 ASP A O 1
ATOM 1865 N N . SER A 1 255 ? 14.170 1.785 6.238 1.00 97.44 255 SER A N 1
ATOM 1866 C CA . SER A 1 255 ? 15.330 1.770 7.127 1.00 97.44 255 SER A CA 1
ATOM 1867 C C . SER A 1 255 ? 16.588 2.342 6.463 1.00 97.44 255 SER A C 1
ATOM 1869 O O . SER A 1 255 ? 16.883 2.006 5.313 1.00 97.44 255 SER A O 1
ATOM 1871 N N . PRO A 1 256 ? 17.381 3.181 7.164 1.00 97.06 256 PRO A N 1
ATOM 1872 C CA . PRO A 1 256 ? 17.199 3.641 8.548 1.00 97.06 256 PRO A CA 1
ATOM 1873 C C . PRO A 1 256 ? 16.313 4.886 8.705 1.00 97.06 256 PRO A C 1
ATOM 1875 O O . PRO A 1 256 ? 16.118 5.337 9.831 1.00 97.06 256 PRO A O 1
ATOM 1878 N N . GLN A 1 257 ? 15.847 5.489 7.612 1.00 97.31 257 GLN A N 1
ATOM 1879 C CA . GLN A 1 257 ? 14.923 6.624 7.638 1.00 97.31 257 GLN A CA 1
ATOM 1880 C C . GLN A 1 257 ? 13.901 6.503 6.518 1.00 97.31 257 GLN A C 1
ATOM 1882 O O . GLN A 1 257 ? 14.279 6.162 5.395 1.00 97.31 257 GLN A O 1
ATOM 1887 N N . GLU A 1 258 ? 12.682 6.958 6.790 1.00 98.25 258 GLU A N 1
ATOM 1888 C CA . GLU A 1 258 ? 11.664 7.205 5.769 1.00 98.25 258 GLU A CA 1
ATOM 1889 C C . GLU A 1 258 ? 12.176 8.200 4.721 1.00 98.25 258 GLU A C 1
ATOM 1891 O O . GLU A 1 258 ? 12.181 7.930 3.521 1.00 98.25 258 GLU A O 1
ATOM 1896 N N . ILE A 1 259 ? 12.693 9.351 5.172 1.00 98.00 259 ILE A N 1
ATOM 1897 C CA . ILE A 1 259 ? 13.163 10.416 4.282 1.00 98.00 259 ILE A CA 1
ATOM 1898 C C . ILE A 1 259 ? 14.471 11.032 4.788 1.00 98.00 259 ILE A C 1
ATOM 1900 O O . ILE A 1 259 ? 14.605 11.417 5.953 1.00 98.00 259 ILE A O 1
ATOM 1904 N N . PHE A 1 260 ? 15.431 11.188 3.875 1.00 96.56 260 PHE A N 1
ATOM 1905 C CA . PHE A 1 260 ? 16.755 11.743 4.137 1.00 96.56 260 PHE A CA 1
ATOM 1906 C C . PHE A 1 260 ? 17.152 12.804 3.101 1.00 96.56 260 PHE A C 1
ATOM 1908 O O . PHE A 1 260 ? 17.168 12.560 1.892 1.00 96.56 260 PHE A O 1
ATOM 1915 N N . LEU A 1 261 ? 17.545 13.990 3.571 1.00 95.38 261 LEU A N 1
ATOM 1916 C CA . LEU A 1 261 ? 18.083 15.073 2.744 1.00 95.38 261 LEU A CA 1
ATOM 1917 C C . LEU A 1 261 ? 19.599 15.156 2.949 1.00 95.38 261 LEU A C 1
ATOM 1919 O O . LEU A 1 261 ? 20.078 15.552 4.009 1.00 95.38 261 LEU A O 1
ATOM 1923 N N . HIS A 1 262 ? 20.385 14.796 1.940 1.00 92.94 262 HIS A N 1
ATOM 1924 C CA . HIS A 1 262 ? 21.844 14.762 2.053 1.00 92.94 262 HIS A CA 1
ATOM 1925 C C . HIS A 1 262 ? 22.455 16.175 2.151 1.00 92.94 262 HIS A C 1
ATOM 1927 O O . HIS A 1 262 ? 22.035 17.060 1.405 1.00 92.94 262 HIS A O 1
ATOM 1933 N N . PRO A 1 263 ? 23.514 16.408 2.955 1.00 88.38 263 PRO A N 1
ATOM 1934 C CA . PRO A 1 263 ? 24.112 17.735 3.192 1.00 88.38 263 PRO A CA 1
ATOM 1935 C C . PRO A 1 263 ? 24.864 18.387 2.006 1.00 88.38 263 PRO A C 1
ATOM 1937 O O . PRO A 1 263 ? 25.493 19.431 2.174 1.00 88.38 263 PRO A O 1
ATOM 1940 N N . SER A 1 264 ? 24.877 17.780 0.816 1.00 80.69 264 SER A N 1
ATOM 1941 C CA . SER A 1 264 ? 25.621 18.282 -0.361 1.00 80.69 264 SER A CA 1
ATOM 1942 C C . SER A 1 264 ? 25.137 19.640 -0.884 1.00 80.69 264 SER A C 1
ATOM 1944 O O . SER A 1 264 ? 24.022 20.062 -0.611 1.00 80.69 264 SER A O 1
ATOM 1946 N N . GLU A 1 265 ? 25.947 20.258 -1.752 1.00 74.38 265 GLU A N 1
ATOM 1947 C CA . GLU A 1 265 ? 25.648 21.528 -2.424 1.00 74.38 265 GLU A CA 1
ATOM 1948 C C . GLU A 1 265 ? 24.266 21.567 -3.089 1.00 74.38 265 GLU A C 1
ATOM 1950 O O . GLU A 1 265 ? 23.993 20.819 -4.032 1.00 74.38 265 GLU A O 1
ATOM 1955 N N . GLY A 1 266 ? 23.444 22.514 -2.641 1.00 77.81 266 GLY A N 1
ATOM 1956 C CA . GLY A 1 266 ? 22.148 22.829 -3.221 1.00 77.81 266 GLY A CA 1
ATOM 1957 C C . GLY A 1 266 ? 20.983 22.444 -2.313 1.00 77.81 266 GLY A C 1
ATOM 1958 O O . GLY A 1 266 ? 20.846 21.276 -1.949 1.00 77.81 266 GLY A O 1
ATOM 1959 N N . ALA A 1 267 ? 20.150 23.434 -1.985 1.00 81.19 267 ALA A N 1
ATOM 1960 C CA . ALA A 1 267 ? 19.040 23.294 -1.052 1.00 81.19 267 ALA A CA 1
ATOM 1961 C C . ALA A 1 267 ? 17.947 22.393 -1.631 1.00 81.19 267 ALA A C 1
ATOM 1963 O O . ALA A 1 267 ? 17.315 22.738 -2.629 1.00 81.19 267 ALA A O 1
ATOM 1964 N N . THR A 1 268 ? 17.726 21.255 -0.982 1.00 89.19 268 THR A N 1
ATOM 1965 C CA . THR A 1 268 ? 16.615 20.352 -1.286 1.00 89.19 268 THR A CA 1
ATOM 1966 C C . THR A 1 268 ? 15.296 20.933 -0.757 1.00 89.19 268 THR A C 1
ATOM 1968 O O . THR A 1 268 ? 15.293 21.700 0.204 1.00 89.19 268 THR A O 1
ATOM 1971 N N . GLN A 1 269 ? 14.159 20.616 -1.368 1.00 89.88 269 GLN A N 1
ATOM 1972 C CA . GLN A 1 269 ? 12.848 21.010 -0.833 1.00 89.88 269 GLN A CA 1
ATOM 1973 C C . GLN A 1 269 ? 11.913 19.811 -0.796 1.00 89.88 269 GLN A C 1
ATOM 1975 O O . GLN A 1 269 ? 11.816 19.081 -1.776 1.00 89.88 269 GLN A O 1
ATOM 1980 N N . LEU A 1 270 ? 11.213 19.640 0.319 1.00 95.31 270 LEU A N 1
ATOM 1981 C CA . LEU A 1 270 ? 10.210 18.600 0.504 1.00 95.31 270 LEU A CA 1
ATOM 1982 C C . LEU A 1 270 ? 8.900 19.256 0.929 1.00 95.31 270 LEU A C 1
ATOM 1984 O O . LEU A 1 270 ? 8.890 20.072 1.844 1.00 95.31 270 LEU A O 1
ATOM 1988 N N . SER A 1 271 ? 7.806 18.914 0.266 1.00 96.75 271 SER A N 1
ATOM 1989 C CA . SER A 1 271 ? 6.453 19.334 0.629 1.00 96.75 271 SER A CA 1
ATOM 1990 C C . SER A 1 271 ? 5.601 18.106 0.889 1.00 96.75 271 SER A C 1
ATOM 1992 O O . SER A 1 271 ? 5.593 17.213 0.048 1.00 96.75 271 SER A O 1
ATOM 1994 N N . VAL A 1 272 ? 4.902 18.064 2.025 1.00 97.31 272 VAL A N 1
ATOM 1995 C CA . VAL A 1 272 ? 4.123 16.891 2.453 1.00 97.31 272 VAL A CA 1
ATOM 1996 C C . VAL A 1 272 ? 2.727 17.315 2.899 1.00 97.31 272 VAL A C 1
ATOM 1998 O O . VAL A 1 272 ? 2.590 18.222 3.725 1.00 97.31 272 VAL A O 1
ATOM 2001 N N . SER A 1 273 ? 1.690 16.661 2.374 1.00 94.81 273 SER A N 1
ATOM 2002 C CA . SER A 1 273 ? 0.292 16.863 2.785 1.00 94.81 273 SER A CA 1
ATOM 2003 C C . SER A 1 273 ? -0.503 15.558 2.748 1.00 94.81 273 SER A C 1
ATOM 2005 O O . SER A 1 273 ? -0.203 14.693 1.930 1.00 94.81 273 SER A O 1
ATOM 2007 N N . TYR A 1 274 ? -1.523 15.415 3.600 1.00 92.94 274 TYR A N 1
ATOM 2008 C CA . TYR A 1 274 ? -2.406 14.236 3.621 1.00 92.94 274 TYR A CA 1
ATOM 2009 C C . TYR A 1 274 ? -1.666 12.886 3.581 1.00 92.94 274 TYR A C 1
ATOM 2011 O O . TYR A 1 274 ? -2.107 11.985 2.887 1.00 92.94 274 TYR A O 1
ATOM 2019 N N . SER A 1 275 ? -0.495 12.774 4.208 1.00 96.56 275 SER A N 1
ATOM 2020 C CA . SER A 1 275 ? 0.385 11.602 4.093 1.00 96.56 275 SER A CA 1
ATOM 2021 C C . SER A 1 275 ? 0.682 10.992 5.456 1.00 96.56 275 SER A C 1
ATOM 2023 O O . SER A 1 275 ? 0.678 11.700 6.462 1.00 96.56 275 SER A O 1
ATOM 2025 N N . ASP A 1 276 ? 0.966 9.697 5.478 1.00 96.56 276 ASP A N 1
ATOM 2026 C CA . ASP A 1 276 ? 1.385 8.976 6.677 1.00 96.56 276 ASP A CA 1
ATOM 2027 C C . ASP A 1 276 ? 2.889 8.726 6.606 1.00 96.56 276 ASP A C 1
ATOM 2029 O O . ASP A 1 276 ? 3.377 8.161 5.626 1.00 96.56 276 ASP A O 1
ATOM 2033 N N . ILE A 1 277 ? 3.637 9.226 7.587 1.00 97.88 277 ILE A N 1
ATOM 2034 C CA . ILE A 1 277 ? 5.097 9.097 7.618 1.00 97.88 277 ILE A CA 1
ATOM 2035 C C . ILE A 1 277 ? 5.514 8.621 9.001 1.00 97.88 277 ILE A C 1
ATOM 2037 O O . ILE A 1 277 ? 5.311 9.334 9.989 1.00 97.88 277 ILE A O 1
ATOM 2041 N N . GLY A 1 278 ? 6.168 7.459 9.050 1.00 95.88 278 GLY A N 1
ATOM 2042 C CA . GLY A 1 278 ? 6.760 6.905 10.263 1.00 95.88 278 GLY A CA 1
ATOM 2043 C C . GLY A 1 278 ? 7.694 7.897 10.962 1.00 95.88 278 GLY A C 1
ATOM 2044 O O . GLY A 1 278 ? 8.650 8.416 10.385 1.00 95.88 278 GLY A O 1
ATOM 2045 N N . GLY A 1 279 ? 7.401 8.200 12.227 1.00 93.31 279 GLY A N 1
ATOM 2046 C CA . GLY A 1 279 ? 8.122 9.202 13.021 1.00 93.31 279 GLY A CA 1
ATOM 2047 C C . GLY A 1 279 ? 7.700 10.658 12.766 1.00 93.31 279 GLY A C 1
ATOM 2048 O O . GLY A 1 279 ? 8.247 11.568 13.394 1.00 93.31 279 GLY A O 1
ATOM 2049 N N . GLY A 1 280 ? 6.724 10.899 11.886 1.00 95.19 280 GLY A N 1
ATOM 2050 C CA . GLY A 1 280 ? 6.199 12.225 11.558 1.00 95.19 280 GLY A CA 1
ATOM 2051 C C . GLY A 1 280 ? 7.255 13.184 10.995 1.00 95.19 280 GLY A C 1
ATOM 2052 O O . GLY A 1 280 ? 8.293 12.774 10.476 1.00 95.19 280 GLY A O 1
ATOM 2053 N N . GLU A 1 281 ? 7.012 14.494 11.117 1.00 95.62 281 GLU A N 1
ATOM 2054 C CA . GLU A 1 281 ? 7.953 15.523 10.639 1.00 95.62 281 GLU A CA 1
ATOM 2055 C C . GLU A 1 281 ? 9.336 15.402 11.307 1.00 95.62 281 GLU A C 1
ATOM 2057 O O . GLU A 1 281 ? 10.362 15.622 10.662 1.00 95.62 281 GLU A O 1
ATOM 2062 N N . GLU A 1 282 ? 9.376 15.014 12.588 1.00 92.50 282 GLU A N 1
ATOM 2063 C CA . GLU A 1 282 ? 10.618 14.862 13.356 1.00 92.50 282 GLU A CA 1
ATOM 2064 C C . GLU A 1 282 ? 11.481 13.682 12.878 1.00 92.50 282 GLU A C 1
ATOM 2066 O O . GLU A 1 282 ? 12.703 13.718 13.041 1.00 92.50 282 GLU A O 1
ATOM 2071 N N . GLY A 1 283 ? 10.873 12.668 12.251 1.00 92.19 283 GLY A N 1
ATOM 2072 C CA . GLY A 1 283 ? 11.567 11.527 11.648 1.00 92.19 283 GLY A CA 1
ATOM 2073 C C . GLY A 1 283 ? 12.347 11.873 10.374 1.00 92.19 283 GLY A C 1
ATOM 2074 O O . GLY A 1 283 ? 13.238 11.124 9.967 1.00 92.19 283 GLY A O 1
ATOM 2075 N N . ILE A 1 284 ? 12.072 13.027 9.754 1.00 96.12 284 ILE A N 1
ATOM 2076 C CA . ILE A 1 284 ? 12.732 13.450 8.515 1.00 96.12 284 ILE A CA 1
ATOM 2077 C C . ILE A 1 284 ? 14.126 14.007 8.818 1.00 96.12 284 ILE A C 1
ATOM 2079 O O . ILE A 1 284 ? 14.301 15.071 9.422 1.00 96.12 284 ILE A O 1
ATOM 2083 N N . VAL A 1 285 ? 15.159 13.339 8.304 1.00 95.38 285 VAL A N 1
ATOM 2084 C CA . VAL A 1 285 ? 16.545 13.775 8.503 1.00 95.38 285 VAL A CA 1
ATOM 2085 C C . VAL A 1 285 ? 16.927 14.816 7.455 1.00 95.38 285 VAL A C 1
ATOM 2087 O O . VAL A 1 285 ? 17.245 14.500 6.312 1.00 95.38 285 VAL A O 1
ATOM 2090 N N . THR A 1 286 ? 16.942 16.088 7.853 1.00 92.12 286 THR A N 1
ATOM 2091 C CA . THR A 1 286 ? 17.204 17.210 6.931 1.00 92.12 286 THR A CA 1
ATOM 2092 C C . THR A 1 286 ? 18.681 17.559 6.747 1.00 92.12 286 THR A C 1
ATOM 2094 O O . THR A 1 286 ? 19.032 18.253 5.797 1.00 92.12 286 THR A O 1
ATOM 2097 N N . ASN A 1 287 ? 19.558 17.160 7.675 1.00 90.25 287 ASN A N 1
ATOM 2098 C CA . ASN A 1 287 ? 20.987 17.518 7.703 1.00 90.25 287 ASN A CA 1
ATOM 2099 C C . ASN A 1 287 ? 21.291 19.020 7.507 1.00 90.25 287 ASN A C 1
ATOM 2101 O O . ASN A 1 287 ? 22.350 19.385 6.992 1.00 90.25 287 ASN A O 1
ATOM 2105 N N . ASN A 1 288 ? 20.379 19.908 7.922 1.00 85.69 288 ASN A N 1
ATOM 2106 C CA . ASN A 1 288 ? 20.434 21.351 7.645 1.00 85.69 288 ASN A CA 1
ATOM 2107 C C . ASN A 1 288 ? 20.509 21.707 6.145 1.00 85.69 288 ASN A C 1
ATOM 2109 O O . ASN A 1 288 ? 20.961 22.801 5.797 1.00 85.69 288 ASN A O 1
ATOM 2113 N N . ASN A 1 289 ? 20.087 20.805 5.257 1.00 84.12 289 ASN A N 1
ATOM 2114 C CA . ASN A 1 289 ? 20.020 21.043 3.827 1.00 84.12 289 ASN A CA 1
ATOM 2115 C C . ASN A 1 289 ? 18.572 21.026 3.337 1.00 84.12 289 ASN A C 1
ATOM 2117 O O . ASN A 1 289 ? 18.006 19.970 3.061 1.00 84.12 289 ASN A O 1
ATOM 2121 N N . GLY A 1 290 ? 18.008 22.221 3.166 1.00 79.06 290 GLY A N 1
ATOM 2122 C CA . GLY A 1 290 ? 16.681 22.386 2.596 1.00 79.06 290 GLY A CA 1
ATOM 2123 C C . GLY A 1 290 ? 15.599 22.792 3.582 1.00 79.06 290 GLY A C 1
ATOM 2124 O O . GLY A 1 290 ? 15.878 23.165 4.720 1.00 79.06 290 GLY A O 1
ATOM 2125 N N . TYR A 1 291 ? 14.359 22.735 3.104 1.00 84.56 291 TYR A N 1
ATOM 2126 C CA . TYR A 1 291 ? 13.158 22.997 3.891 1.00 84.56 291 TYR A CA 1
ATOM 2127 C C . TYR A 1 291 ? 12.174 21.841 3.739 1.00 84.56 291 TYR A C 1
ATOM 2129 O O . TYR A 1 291 ? 11.972 21.344 2.629 1.00 84.56 291 TYR A O 1
ATOM 2137 N N . VAL A 1 292 ? 11.554 21.466 4.856 1.00 93.25 292 VAL A N 1
ATOM 2138 C CA . VAL A 1 292 ? 10.356 20.629 4.886 1.00 93.25 292 VAL A CA 1
ATOM 2139 C C . VAL A 1 292 ? 9.164 21.565 5.055 1.00 93.25 292 VAL A C 1
ATOM 2141 O O . VAL A 1 292 ? 9.118 22.370 5.983 1.00 93.25 292 VAL A O 1
ATOM 2144 N N . TYR A 1 293 ? 8.231 21.508 4.115 1.00 93.94 293 TYR A N 1
ATOM 2145 C CA . TYR A 1 293 ? 6.946 22.183 4.185 1.00 93.94 293 TYR A CA 1
ATOM 2146 C C . TYR A 1 293 ? 5.900 21.156 4.615 1.00 93.94 293 TYR A C 1
ATOM 2148 O O . TYR A 1 293 ? 5.378 20.405 3.789 1.00 93.94 293 TYR A O 1
ATOM 2156 N N . TRP A 1 294 ? 5.632 21.113 5.919 1.00 93.50 294 TRP A N 1
ATOM 2157 C CA . TRP A 1 294 ? 4.650 20.218 6.524 1.00 93.50 294 TRP A CA 1
ATOM 2158 C C . TRP A 1 294 ? 3.261 20.864 6.521 1.00 93.50 294 TRP A C 1
ATOM 2160 O O . TRP A 1 294 ? 2.964 21.757 7.318 1.00 93.50 294 TRP A O 1
ATOM 2170 N N . PHE A 1 295 ? 2.420 20.474 5.565 1.00 92.69 295 PHE A N 1
ATOM 2171 C CA . PHE A 1 295 ? 1.049 20.971 5.457 1.00 92.69 295 PHE A CA 1
ATOM 2172 C C . PHE A 1 295 ? 0.080 20.150 6.330 1.00 92.69 295 PHE A C 1
ATOM 2174 O O . PHE A 1 295 ? 0.481 19.277 7.094 1.00 92.69 295 PHE A O 1
ATOM 2181 N N . GLY A 1 296 ? -1.214 20.475 6.270 1.00 87.56 296 GLY A N 1
ATOM 2182 C CA . GLY A 1 296 ? -2.244 19.764 7.032 1.00 87.56 296 GLY A CA 1
ATOM 2183 C C . GLY A 1 296 ? -2.545 18.360 6.493 1.00 87.56 296 GLY A C 1
ATOM 2184 O O . GLY A 1 296 ? -2.238 18.041 5.344 1.00 87.56 296 GLY A O 1
ATOM 2185 N N . GLY A 1 297 ? -3.192 17.549 7.332 1.00 89.12 297 GLY A N 1
ATOM 2186 C CA . GLY A 1 297 ? -3.672 16.209 6.982 1.00 89.12 297 GLY A CA 1
ATOM 2187 C C . GLY A 1 297 ? -2.636 15.092 7.113 1.00 89.12 297 GLY A C 1
ATOM 2188 O O . GLY A 1 297 ? -2.978 13.949 6.852 1.00 89.12 297 GLY A O 1
ATOM 2189 N N . ASN A 1 298 ? -1.395 15.400 7.501 1.00 92.94 298 ASN A N 1
ATOM 2190 C CA . ASN A 1 298 ? -0.386 14.369 7.725 1.00 92.94 298 ASN A CA 1
ATOM 2191 C C . ASN A 1 298 ? -0.600 13.657 9.065 1.00 92.94 298 ASN A C 1
ATOM 2193 O O . ASN A 1 298 ? -0.930 14.310 10.059 1.00 92.94 298 ASN A O 1
ATOM 2197 N N . ILE A 1 299 ? -0.350 12.352 9.083 1.00 92.12 299 ILE A N 1
ATOM 2198 C CA . ILE A 1 299 ? -0.428 11.487 10.261 1.00 92.12 299 ILE A CA 1
ATOM 2199 C C . ILE A 1 299 ? 0.907 10.749 10.474 1.00 92.12 299 ILE A C 1
ATOM 2201 O O . ILE A 1 299 ? 1.825 10.846 9.659 1.00 92.12 299 ILE A O 1
ATOM 2205 N N . ASN A 1 300 ? 1.037 10.112 11.634 1.00 92.38 300 ASN A N 1
ATOM 2206 C CA . ASN A 1 300 ? 2.148 9.239 12.009 1.00 92.38 300 ASN A CA 1
ATOM 2207 C C . ASN A 1 300 ? 1.539 8.124 12.857 1.00 92.38 300 ASN A C 1
ATOM 2209 O O . ASN A 1 300 ? 1.426 8.252 14.081 1.00 92.38 300 ASN A O 1
ATOM 2213 N N . SER A 1 301 ? 1.006 7.107 12.199 1.00 89.25 301 SER A N 1
ATOM 2214 C CA . SER A 1 301 ? 0.299 6.001 12.846 1.00 89.25 301 SER A CA 1
ATOM 2215 C C . SER A 1 301 ? 0.542 4.733 12.049 1.00 89.25 301 SER A C 1
ATOM 2217 O O . SER A 1 301 ? 0.803 4.820 10.861 1.00 89.25 301 SER A O 1
ATOM 2219 N N . ASP A 1 302 ? 0.490 3.565 12.687 1.00 89.56 302 ASP A N 1
ATOM 2220 C CA . ASP A 1 302 ? 0.680 2.316 11.949 1.00 89.56 302 ASP A CA 1
ATOM 2221 C C . ASP A 1 302 ? -0.359 2.211 10.813 1.00 89.56 302 ASP A C 1
ATOM 2223 O O . ASP A 1 302 ? -1.559 2.290 11.095 1.00 89.56 302 ASP A O 1
ATOM 2227 N N . PRO A 1 303 ? 0.057 2.050 9.540 1.00 92.56 303 PRO A N 1
ATOM 2228 C CA . PRO A 1 303 ? -0.859 1.901 8.420 1.00 92.56 303 PRO A CA 1
ATOM 2229 C C . PRO A 1 303 ? -1.737 0.655 8.514 1.00 92.56 303 PRO A C 1
ATOM 2231 O O . PRO A 1 303 ? -2.729 0.573 7.787 1.00 92.56 303 PRO A O 1
ATOM 2234 N N . LEU A 1 304 ? -1.392 -0.309 9.375 1.00 90.88 304 LEU A N 1
ATOM 2235 C CA . LEU A 1 304 ? -2.080 -1.588 9.530 1.00 90.88 304 LEU A CA 1
ATOM 2236 C C . LEU A 1 304 ? -2.168 -2.330 8.191 1.00 90.88 304 LEU A C 1
ATOM 2238 O O . LEU A 1 304 ? -3.255 -2.647 7.699 1.00 90.88 304 LEU A O 1
ATOM 2242 N N . PHE A 1 305 ? -1.010 -2.572 7.567 1.00 94.25 305 PHE A N 1
ATOM 2243 C CA . PHE A 1 305 ? -0.940 -3.404 6.366 1.00 94.25 305 PHE A CA 1
ATOM 2244 C C . PHE A 1 305 ? -1.408 -4.831 6.669 1.00 94.25 305 PHE A C 1
ATOM 2246 O O . PHE A 1 305 ? -1.051 -5.405 7.694 1.00 94.25 305 PHE A O 1
ATOM 2253 N N . CYS A 1 306 ? -2.170 -5.417 5.749 1.00 92.31 306 CYS A N 1
ATOM 2254 C CA . CYS A 1 306 ? -2.792 -6.723 5.933 1.00 92.31 306 CYS A CA 1
ATOM 2255 C C . CYS A 1 306 ? -1.785 -7.857 6.161 1.00 92.31 306 CYS A C 1
ATOM 2257 O O . CYS A 1 306 ? -2.007 -8.696 7.027 1.00 92.31 306 CYS A O 1
ATOM 2259 N N . ASP A 1 307 ? -0.722 -7.923 5.351 1.00 91.56 307 ASP A N 1
ATOM 2260 C CA . ASP A 1 307 ? 0.354 -8.915 5.494 1.00 91.56 307 ASP A CA 1
ATOM 2261 C C . ASP A 1 307 ? 1.598 -8.485 4.681 1.00 91.56 307 ASP A C 1
ATOM 2263 O O . ASP A 1 307 ? 1.849 -8.994 3.579 1.00 91.56 307 ASP A O 1
ATOM 2267 N N . PRO A 1 308 ? 2.379 -7.505 5.170 1.00 92.31 308 PRO A N 1
ATOM 2268 C CA . PRO A 1 308 ? 3.528 -6.978 4.433 1.00 92.31 308 PRO A CA 1
ATOM 2269 C C . PRO A 1 308 ? 4.642 -8.024 4.235 1.00 92.31 308 PRO A C 1
ATOM 2271 O O . PRO A 1 308 ? 5.357 -7.970 3.232 1.00 92.31 308 PRO A O 1
ATOM 2274 N N . GLU A 1 309 ? 4.753 -9.036 5.107 1.00 88.81 309 GLU A N 1
ATOM 2275 C CA . GLU A 1 309 ? 5.750 -10.111 4.975 1.00 88.81 309 GLU A CA 1
ATOM 2276 C C . GLU A 1 309 ? 5.528 -10.970 3.720 1.00 88.81 309 GLU A C 1
ATOM 2278 O O . GLU A 1 309 ? 6.492 -11.436 3.104 1.00 88.81 309 GLU A O 1
ATOM 2283 N N . SER A 1 310 ? 4.271 -11.155 3.299 1.00 88.38 310 SER A N 1
ATOM 2284 C CA . SER A 1 310 ? 3.938 -11.823 2.033 1.00 88.38 310 SER A CA 1
ATOM 2285 C C . SER A 1 310 ? 3.838 -10.873 0.832 1.00 88.38 310 SER A C 1
ATOM 2287 O O . SER A 1 310 ? 3.592 -11.321 -0.293 1.00 88.38 310 SER A O 1
ATOM 2289 N N . GLY A 1 311 ? 4.074 -9.573 1.042 1.00 88.88 311 GLY A N 1
ATOM 2290 C CA . GLY A 1 311 ? 3.970 -8.524 0.028 1.00 88.88 311 GLY A CA 1
ATOM 2291 C C . GLY A 1 311 ? 2.561 -7.943 -0.136 1.00 88.88 311 GLY A C 1
ATOM 2292 O O . GLY A 1 311 ? 2.283 -7.295 -1.149 1.00 88.88 311 GLY A O 1
ATOM 2293 N N . ASN A 1 312 ? 1.659 -8.176 0.821 1.00 94.81 312 ASN A N 1
ATOM 2294 C CA . ASN A 1 312 ? 0.306 -7.632 0.824 1.00 94.81 312 ASN A CA 1
ATOM 2295 C C . ASN A 1 312 ? 0.242 -6.297 1.589 1.00 94.81 312 ASN A C 1
ATOM 2297 O O . ASN A 1 312 ? -0.011 -6.256 2.792 1.00 94.81 312 ASN A O 1
ATOM 2301 N N . TYR A 1 313 ? 0.429 -5.206 0.846 1.00 96.31 313 TYR A N 1
ATOM 2302 C CA . TYR A 1 313 ? 0.413 -3.825 1.351 1.00 96.31 313 TYR A CA 1
ATOM 2303 C C . TYR A 1 313 ? -0.958 -3.138 1.261 1.00 96.31 313 TYR A C 1
ATOM 2305 O O . TYR A 1 313 ? -1.038 -1.911 1.313 1.00 96.31 313 TYR A O 1
ATOM 2313 N N . PHE A 1 314 ? -2.045 -3.894 1.079 1.00 96.06 314 PHE A N 1
ATOM 2314 C CA . PHE A 1 314 ? -3.372 -3.333 1.329 1.00 96.06 314 PHE A CA 1
ATOM 2315 C C . PHE A 1 314 ? -3.495 -2.992 2.813 1.00 96.06 314 PHE A C 1
ATOM 2317 O O . PHE A 1 314 ? -2.890 -3.661 3.649 1.00 96.06 314 PHE A O 1
ATOM 2324 N N . VAL A 1 315 ? -4.278 -1.971 3.139 1.00 93.38 315 VAL A N 1
ATOM 2325 C CA . VAL A 1 315 ? -4.528 -1.603 4.535 1.00 93.38 315 VAL A CA 1
ATOM 2326 C C . VAL A 1 315 ? -5.742 -2.353 5.084 1.00 93.38 315 VAL A C 1
ATOM 2328 O O . VAL A 1 315 ? -6.608 -2.800 4.326 1.00 93.38 315 VAL A O 1
ATOM 2331 N N . ALA A 1 316 ? -5.810 -2.515 6.398 1.00 90.19 316 ALA A N 1
ATOM 2332 C CA . ALA A 1 316 ? -6.954 -3.116 7.072 1.00 90.19 316 ALA A CA 1
ATOM 2333 C C . ALA A 1 316 ? -8.151 -2.158 7.169 1.00 90.19 316 ALA A C 1
ATOM 2335 O O . ALA A 1 316 ? -8.003 -0.938 7.067 1.00 90.19 316 ALA A O 1
ATOM 2336 N N . ALA A 1 317 ? -9.347 -2.704 7.400 1.00 86.88 317 ALA A N 1
ATOM 2337 C CA . ALA A 1 317 ? -10.578 -1.919 7.550 1.00 86.88 317 ALA A CA 1
ATOM 2338 C C . ALA A 1 317 ? -10.509 -0.887 8.692 1.00 86.88 317 ALA A C 1
ATOM 2340 O O . ALA A 1 317 ? -11.085 0.192 8.577 1.00 86.88 317 ALA A O 1
ATOM 2341 N N . ASN A 1 318 ? -9.763 -1.189 9.758 1.00 84.19 318 ASN A N 1
ATOM 2342 C CA . ASN A 1 318 ? -9.538 -0.297 10.895 1.00 84.19 318 ASN A CA 1
ATOM 2343 C C . ASN A 1 318 ? -8.288 0.598 10.740 1.00 84.19 318 ASN A C 1
ATOM 2345 O O . ASN A 1 318 ? -7.819 1.181 11.715 1.00 84.19 318 ASN A O 1
ATOM 2349 N N . SER A 1 319 ? -7.727 0.710 9.531 1.00 89.38 319 SER A N 1
ATOM 2350 C CA . SER A 1 319 ? -6.526 1.511 9.286 1.00 89.38 319 SER A CA 1
ATOM 2351 C C . SER A 1 319 ? -6.772 3.020 9.453 1.00 89.38 319 SER A C 1
ATOM 2353 O O . SER A 1 319 ? -7.716 3.566 8.859 1.00 89.38 319 SER A O 1
ATOM 2355 N N . PRO A 1 320 ? -5.876 3.753 10.146 1.00 87.38 320 PRO A N 1
ATOM 2356 C CA . PRO A 1 320 ? -5.954 5.213 10.241 1.00 87.38 320 PRO A CA 1
ATOM 2357 C C . PRO A 1 320 ? -5.820 5.903 8.874 1.00 87.38 320 PRO A C 1
ATOM 2359 O O . PRO A 1 320 ? -6.337 7.008 8.690 1.00 87.38 320 PRO A O 1
ATOM 2362 N N . CYS A 1 321 ? -5.209 5.238 7.885 1.00 90.81 321 CYS A N 1
ATOM 2363 C CA . CYS A 1 321 ? -5.103 5.730 6.510 1.00 90.81 321 CYS A CA 1
ATOM 2364 C C . CYS A 1 321 ? -6.463 5.814 5.782 1.00 90.81 321 CYS A C 1
ATOM 2366 O O . CYS A 1 321 ? -6.556 6.501 4.761 1.00 90.81 321 CYS A O 1
ATOM 2368 N N . GLN A 1 322 ? -7.508 5.152 6.305 1.00 83.81 322 GLN A N 1
ATOM 2369 C CA . GLN A 1 322 ? -8.860 5.089 5.724 1.00 83.81 322 GLN A CA 1
ATOM 2370 C C . GLN A 1 322 ? -9.893 5.889 6.532 1.00 83.81 322 GLN A C 1
ATOM 2372 O O . GLN A 1 322 ? -10.739 6.577 5.962 1.00 83.81 322 GLN A O 1
ATOM 2377 N N . ILE A 1 323 ? -9.809 5.848 7.865 1.00 65.75 323 ILE A N 1
ATOM 2378 C CA . ILE A 1 323 ? -10.837 6.399 8.767 1.00 65.75 323 ILE A CA 1
ATOM 2379 C C . ILE A 1 323 ? -10.873 7.941 8.745 1.00 65.75 323 ILE A C 1
ATOM 2381 O O . ILE A 1 323 ? -11.930 8.551 8.903 1.00 65.75 323 ILE A O 1
ATOM 2385 N N . LEU A 1 324 ? -9.743 8.603 8.474 1.00 58.88 324 LEU A N 1
ATOM 2386 C CA . LEU A 1 324 ? -9.623 10.069 8.522 1.00 58.88 324 LEU A CA 1
ATOM 2387 C C . LEU A 1 324 ? -9.947 10.785 7.195 1.00 58.88 324 LEU A C 1
ATOM 2389 O O . LEU A 1 324 ? -9.508 11.917 6.980 1.00 58.88 324 LEU A O 1
ATOM 2393 N N . SER A 1 325 ? -10.758 10.181 6.314 1.00 54.03 325 SER A N 1
ATOM 2394 C CA . SER A 1 325 ? -11.191 10.736 5.010 1.00 54.03 325 SER A CA 1
ATOM 2395 C C . SER A 1 325 ? -10.064 11.016 4.003 1.00 54.03 325 SER A C 1
ATOM 2397 O O . SER A 1 325 ? -10.222 11.832 3.090 1.00 54.03 325 SER A O 1
ATOM 2399 N N . SER A 1 326 ? -8.906 10.380 4.184 1.00 61.28 326 SER A N 1
ATOM 2400 C CA . SER A 1 326 ? -7.673 10.794 3.518 1.00 61.28 326 SER A CA 1
ATOM 2401 C C . SER A 1 326 ? -7.197 9.903 2.369 1.00 61.28 326 SER A C 1
ATOM 2403 O O . SER A 1 326 ? -6.298 10.363 1.670 1.00 61.28 326 SER A O 1
ATOM 2405 N N . ASP A 1 327 ? -7.806 8.730 2.118 1.00 83.25 327 ASP A N 1
ATOM 2406 C CA . ASP A 1 327 ? -7.397 7.763 1.074 1.00 83.25 327 ASP A CA 1
ATOM 2407 C C . ASP A 1 327 ? -5.863 7.751 0.899 1.00 83.25 327 ASP A C 1
ATOM 2409 O O . ASP A 1 327 ? -5.335 8.091 -0.162 1.00 83.25 327 ASP A O 1
ATOM 2413 N N . ILE A 1 328 ? -5.136 7.502 1.998 1.00 94.62 328 ILE A N 1
ATOM 2414 C CA . ILE A 1 328 ? -3.668 7.584 2.014 1.00 94.62 328 ILE A CA 1
ATOM 2415 C C . ILE A 1 328 ? -3.094 6.249 1.545 1.00 94.62 328 ILE A C 1
ATOM 2417 O O . ILE A 1 328 ? -3.479 5.196 2.048 1.00 94.62 328 ILE A O 1
ATOM 2421 N N . GLY A 1 329 ? -2.135 6.305 0.622 1.00 95.69 329 GLY A N 1
ATOM 2422 C CA . GLY A 1 329 ? -1.445 5.139 0.078 1.00 95.69 329 GLY A CA 1
ATOM 2423 C C . GLY A 1 329 ? -1.917 4.763 -1.322 1.00 95.69 329 GLY A C 1
ATOM 2424 O O . GLY A 1 329 ? -2.800 5.389 -1.902 1.00 95.69 329 GLY A O 1
ATOM 2425 N N . ALA A 1 330 ? -1.288 3.734 -1.891 1.00 96.06 330 ALA A N 1
ATOM 2426 C CA . ALA A 1 330 ? -1.628 3.234 -3.226 1.00 96.06 330 ALA A CA 1
ATOM 2427 C C . ALA A 1 330 ? -2.801 2.258 -3.250 1.00 96.06 330 ALA A C 1
ATOM 2429 O O . ALA A 1 330 ? -3.432 2.071 -4.291 1.00 96.06 330 ALA A O 1
ATOM 2430 N N . LEU A 1 331 ? -3.046 1.587 -2.128 1.00 94.62 331 LEU A N 1
ATOM 2431 C CA . LEU A 1 331 ? -3.984 0.481 -2.013 1.00 94.62 331 LEU A CA 1
ATOM 2432 C C . LEU A 1 331 ? -5.014 0.821 -0.935 1.00 94.62 331 LEU A C 1
ATOM 2434 O O . LEU A 1 331 ? -4.661 1.340 0.120 1.00 94.62 331 LEU A O 1
ATOM 2438 N N . GLY A 1 332 ? -6.285 0.534 -1.215 1.00 91.81 332 GLY A N 1
ATOM 2439 C CA . GLY A 1 332 ? -7.366 0.701 -0.244 1.00 91.81 332 GLY A CA 1
ATOM 2440 C C . GLY A 1 332 ? -7.433 -0.448 0.764 1.00 91.81 332 GLY A C 1
ATOM 2441 O O . GLY A 1 332 ? -6.471 -1.199 0.950 1.00 91.81 332 GLY A O 1
ATOM 2442 N N . VAL A 1 333 ? -8.608 -0.615 1.373 1.00 92.50 333 VAL A N 1
ATOM 2443 C CA . VAL A 1 333 ? -8.884 -1.727 2.292 1.00 92.50 333 VAL A CA 1
ATOM 2444 C C . VAL A 1 333 ? -8.812 -3.072 1.562 1.00 92.50 333 VAL A C 1
ATOM 2446 O O . VAL A 1 333 ? -9.491 -3.267 0.552 1.00 92.50 333 VAL A O 1
ATOM 2449 N N . GLY A 1 334 ? -8.003 -4.005 2.071 1.00 92.56 334 GLY A N 1
ATOM 2450 C CA . GLY A 1 334 ? -7.856 -5.356 1.506 1.00 92.56 334 GLY A CA 1
ATOM 2451 C C . GLY A 1 334 ? -8.090 -6.506 2.483 1.00 92.56 334 GLY A C 1
ATOM 2452 O O . GLY A 1 334 ? -8.100 -7.659 2.051 1.00 92.56 334 GLY A O 1
ATOM 2453 N N . CYS A 1 335 ? -8.290 -6.214 3.766 1.00 88.06 335 CYS A N 1
ATOM 2454 C CA . CYS A 1 335 ? -8.620 -7.185 4.805 1.00 88.06 335 CYS A CA 1
ATOM 2455 C C . CYS A 1 335 ? -9.509 -6.545 5.879 1.00 88.06 335 CYS A C 1
ATOM 2457 O O . CYS A 1 335 ? -9.588 -5.317 5.985 1.00 88.06 335 CYS A O 1
ATOM 2459 N N . ASP A 1 336 ? -10.175 -7.394 6.660 1.00 86.25 336 ASP A N 1
ATOM 2460 C CA . ASP A 1 336 ? -10.964 -6.983 7.823 1.00 86.25 336 ASP A CA 1
ATOM 2461 C C . ASP A 1 336 ? -10.064 -6.358 8.906 1.00 86.25 336 ASP A C 1
ATOM 2463 O O . ASP A 1 336 ? -8.836 -6.333 8.776 1.00 86.25 336 ASP A O 1
ATOM 2467 N N . ALA A 1 337 ? -10.660 -5.824 9.974 1.00 82.50 337 ALA A N 1
ATOM 2468 C CA . ALA A 1 337 ? -9.900 -5.246 11.076 1.00 82.50 337 ALA A CA 1
ATOM 2469 C C . ALA A 1 337 ? -8.879 -6.259 11.631 1.00 82.50 337 ALA A C 1
ATOM 2471 O O . ALA A 1 337 ? -9.204 -7.425 11.898 1.00 82.50 337 ALA A O 1
ATOM 2472 N N . LEU A 1 338 ? -7.624 -5.819 11.786 1.00 79.69 338 LEU A N 1
ATOM 2473 C CA . LEU A 1 338 ? -6.565 -6.690 12.310 1.00 79.69 338 LEU A CA 1
ATOM 2474 C C . LEU A 1 338 ? -6.843 -7.041 13.772 1.00 79.69 338 LEU A C 1
ATOM 2476 O O . LEU A 1 338 ? -6.877 -8.215 14.134 1.00 79.69 338 LEU A O 1
ATOM 2480 N N . TRP A 1 339 ? -7.121 -6.025 14.585 1.00 78.75 339 TRP A N 1
ATOM 2481 C CA . TRP A 1 339 ? -7.579 -6.168 15.960 1.00 78.75 339 TRP A CA 1
ATOM 2482 C C . TRP A 1 339 ? -8.839 -5.335 16.155 1.00 78.75 339 TRP A C 1
ATOM 2484 O O . TRP A 1 339 ? -8.886 -4.171 15.756 1.00 78.75 339 TRP A O 1
ATOM 2494 N N . GLU A 1 340 ? -9.835 -5.930 16.791 1.00 82.19 340 GLU A N 1
ATOM 2495 C CA . GLU A 1 340 ? -11.089 -5.282 17.150 1.00 82.19 340 GLU A CA 1
ATOM 2496 C C . GLU A 1 340 ? -11.453 -5.798 18.532 1.00 82.19 340 GLU A C 1
ATOM 2498 O O . GLU A 1 340 ? -11.567 -7.005 18.731 1.00 82.19 340 GLU A O 1
ATOM 2503 N N . PHE A 1 341 ? -11.516 -4.902 19.512 1.00 85.94 341 PHE A N 1
ATOM 2504 C CA . PHE A 1 341 ? -11.776 -5.285 20.891 1.00 85.94 341 PHE A CA 1
ATOM 2505 C C . PHE A 1 341 ? -13.119 -4.749 21.340 1.00 85.94 341 PHE A C 1
ATOM 2507 O O . PHE A 1 341 ? -13.400 -3.563 21.176 1.00 85.94 341 PHE A O 1
ATOM 2514 N N . ALA A 1 342 ? -13.897 -5.622 21.968 1.00 86.75 342 ALA A N 1
ATOM 2515 C CA . ALA A 1 342 ? -15.171 -5.296 22.583 1.00 86.75 342 ALA A CA 1
ATOM 2516 C C . ALA A 1 342 ? -15.112 -5.592 24.084 1.00 86.75 342 ALA A C 1
ATOM 2518 O O . ALA A 1 342 ? -14.434 -6.527 24.520 1.00 86.75 342 ALA A O 1
ATOM 2519 N N . LEU A 1 343 ? -15.822 -4.787 24.873 1.00 86.44 343 LEU A N 1
ATOM 2520 C CA . LEU A 1 343 ? -16.026 -5.002 26.301 1.00 86.44 343 LEU A CA 1
ATOM 2521 C C . LEU A 1 343 ? -17.516 -5.224 26.565 1.00 86.44 343 LEU A C 1
ATOM 2523 O O . LEU A 1 343 ? -18.344 -4.471 26.064 1.00 86.44 343 LEU A O 1
ATOM 2527 N N . TYR A 1 344 ? -17.833 -6.221 27.386 1.00 83.50 344 TYR A N 1
ATOM 2528 C CA . TYR A 1 344 ? -19.187 -6.594 27.792 1.00 83.50 344 TYR A CA 1
ATOM 2529 C C . TYR A 1 344 ? -19.310 -6.635 29.314 1.00 83.50 344 TYR A C 1
ATOM 2531 O O . TYR A 1 344 ? -18.356 -6.973 30.026 1.00 83.50 344 TYR A O 1
ATOM 2539 N N . GLY A 1 345 ? -20.516 -6.369 29.812 1.00 78.62 345 GLY A N 1
ATOM 2540 C CA . GLY A 1 345 ? -20.839 -6.336 31.237 1.00 78.62 345 GLY A CA 1
ATOM 2541 C C . GLY A 1 345 ? -21.112 -4.908 31.740 1.00 78.62 345 GLY A C 1
ATOM 2542 O O . GLY A 1 345 ? -21.533 -4.068 30.950 1.00 78.62 345 GLY A O 1
ATOM 2543 N N . PRO A 1 346 ? -20.891 -4.617 33.037 1.00 86.12 346 PRO A N 1
ATOM 2544 C CA . PRO A 1 346 ? -20.304 -5.504 34.039 1.00 86.12 346 PRO A CA 1
ATOM 2545 C C . PRO A 1 346 ? -21.302 -6.512 34.632 1.00 86.12 346 PRO A C 1
ATOM 2547 O O . PRO A 1 346 ? -22.471 -6.203 34.851 1.00 86.12 346 PRO A O 1
ATOM 2550 N N . GLU A 1 347 ? -20.813 -7.690 35.013 1.00 87.44 347 GLU A N 1
ATOM 2551 C CA . GLU A 1 347 ? -21.513 -8.561 35.961 1.00 87.44 347 GLU A CA 1
ATOM 2552 C C . GLU A 1 347 ? -21.155 -8.163 37.401 1.00 87.44 347 GLU A C 1
ATOM 2554 O O . GLU A 1 347 ? -19.981 -7.985 37.744 1.00 87.44 347 GLU A O 1
ATOM 2559 N N . LEU A 1 348 ? -22.171 -8.020 38.257 1.00 88.12 348 LEU A N 1
ATOM 2560 C CA . LEU A 1 348 ? -22.028 -7.554 39.638 1.00 88.12 348 LEU A CA 1
ATOM 2561 C C . LEU A 1 348 ? -22.393 -8.660 40.634 1.00 88.12 348 LEU A C 1
ATOM 2563 O O . LEU A 1 348 ? -23.396 -9.352 40.477 1.00 88.12 348 LEU A O 1
ATOM 2567 N N . SER A 1 349 ? -21.601 -8.801 41.698 1.00 87.81 349 SER A N 1
ATOM 2568 C CA . SER A 1 349 ? -21.919 -9.692 42.822 1.00 87.81 349 SER A CA 1
ATOM 2569 C C . SER A 1 349 ? -21.459 -9.083 44.140 1.00 87.81 349 SER A C 1
ATOM 2571 O O . SER A 1 349 ? -20.261 -8.892 44.361 1.00 87.81 349 SER A O 1
ATOM 2573 N N . ASP A 1 350 ? -22.393 -8.827 45.054 1.00 87.62 350 ASP A N 1
ATOM 2574 C CA . ASP A 1 350 ? -22.083 -8.382 46.413 1.00 87.62 350 ASP A CA 1
ATOM 2575 C C . ASP A 1 350 ? -21.617 -9.555 47.293 1.00 87.62 350 ASP A C 1
ATOM 2577 O O . ASP A 1 350 ? -21.830 -10.732 46.981 1.00 87.62 350 ASP A O 1
ATOM 2581 N N . ALA A 1 351 ? -20.931 -9.251 48.395 1.00 84.50 351 ALA A N 1
ATOM 2582 C CA . ALA A 1 351 ? -20.400 -10.269 49.297 1.00 84.50 351 ALA A CA 1
ATOM 2583 C C . ALA A 1 351 ? -21.499 -10.969 50.117 1.00 84.50 351 ALA A C 1
ATOM 2585 O O . ALA A 1 351 ? -21.288 -12.086 50.604 1.00 84.50 351 ALA A O 1
ATOM 2586 N N . SER A 1 352 ? -22.647 -10.321 50.303 1.00 83.50 352 SER A N 1
ATOM 2587 C CA . SER A 1 352 ? -23.792 -10.824 51.054 1.00 83.50 352 SER A CA 1
ATOM 2588 C C . SER A 1 352 ? -24.747 -11.669 50.195 1.00 83.50 352 SER A C 1
ATOM 2590 O O . SER A 1 352 ? -25.472 -12.509 50.739 1.00 83.50 352 SER A O 1
ATOM 2592 N N . GLY A 1 353 ? -24.683 -11.514 48.870 1.00 79.81 353 GLY A N 1
ATOM 2593 C CA . GLY A 1 353 ? -25.517 -12.165 47.865 1.00 79.81 353 GLY A CA 1
ATOM 2594 C C . GLY A 1 353 ? -26.972 -11.698 47.880 1.00 79.81 353 GLY A C 1
ATOM 2595 O O . GLY A 1 353 ? -27.858 -12.492 47.558 1.00 79.81 353 GLY A O 1
ATOM 2596 N N . ASN A 1 354 ? -27.242 -10.474 48.344 1.00 78.38 354 ASN A N 1
ATOM 2597 C CA . ASN A 1 354 ? -28.596 -9.919 48.436 1.00 78.38 354 ASN A CA 1
ATOM 2598 C C . ASN A 1 354 ? -28.927 -8.926 47.308 1.00 78.38 354 ASN A C 1
ATOM 2600 O O . ASN A 1 354 ? -30.026 -8.365 47.324 1.00 78.38 354 ASN A O 1
ATOM 2604 N N . GLY A 1 355 ? -28.002 -8.704 46.372 1.00 78.50 355 GLY A N 1
ATOM 2605 C CA . GLY A 1 355 ? -28.195 -7.787 45.257 1.00 78.50 355 GLY A CA 1
ATOM 2606 C C . GLY A 1 355 ? -28.032 -6.319 45.641 1.00 78.50 355 GLY A C 1
ATOM 2607 O O . GLY A 1 355 ? -28.503 -5.456 44.909 1.00 78.50 355 GLY A O 1
ATOM 2608 N N . ILE A 1 356 ? -27.459 -6.011 46.811 1.00 84.62 356 ILE A N 1
ATOM 2609 C CA . ILE A 1 356 ? -27.258 -4.660 47.346 1.00 84.62 356 ILE A CA 1
ATOM 2610 C C . ILE A 1 356 ? -25.801 -4.535 47.780 1.00 84.62 356 ILE A C 1
ATOM 2612 O O . ILE A 1 356 ? -25.329 -5.302 48.608 1.00 84.62 356 ILE A O 1
ATOM 2616 N N . TRP A 1 357 ? -25.096 -3.517 47.293 1.00 90.31 357 TRP A N 1
ATOM 2617 C CA . TRP A 1 357 ? -23.762 -3.208 47.806 1.00 90.31 357 TRP A CA 1
ATOM 2618 C C . TRP A 1 357 ? -23.863 -2.294 49.031 1.00 90.31 357 TRP A C 1
ATOM 2620 O O . TRP A 1 357 ? -24.167 -1.108 48.892 1.00 90.31 357 TRP A O 1
ATOM 2630 N N . GLU A 1 358 ? -23.647 -2.817 50.241 1.00 89.50 358 GLU A N 1
ATOM 2631 C CA . GLU A 1 358 ? -23.796 -2.041 51.478 1.00 89.50 358 GLU A CA 1
ATOM 2632 C C . GLU A 1 358 ? -22.513 -1.285 51.901 1.00 89.50 358 GLU A C 1
ATOM 2634 O O . GLU A 1 358 ? -21.387 -1.696 51.602 1.00 89.50 358 GLU A O 1
ATOM 2639 N N . PRO A 1 359 ? -22.634 -0.182 52.673 1.00 92.25 359 PRO A N 1
ATOM 2640 C CA . PRO A 1 359 ? -21.485 0.449 53.320 1.00 92.25 359 PRO A CA 1
ATOM 2641 C C . PRO A 1 359 ? -20.662 -0.543 54.156 1.00 92.25 359 PRO A C 1
ATOM 2643 O O . PRO A 1 359 ? -21.174 -1.173 55.082 1.00 92.25 359 PRO A O 1
ATOM 2646 N N . GLY A 1 360 ? -19.354 -0.617 53.900 1.00 89.94 360 GLY A N 1
ATOM 2647 C CA . GLY A 1 360 ? -18.441 -1.545 54.579 1.00 89.94 360 GLY A CA 1
ATOM 2648 C C . GLY A 1 360 ? -18.275 -2.893 53.876 1.00 89.94 360 GLY A C 1
ATOM 2649 O O . GLY A 1 360 ? -17.532 -3.739 54.380 1.00 89.94 360 GLY A O 1
ATOM 2650 N N . GLU A 1 361 ? -18.945 -3.100 52.744 1.00 90.31 361 GLU A N 1
ATOM 2651 C CA . GLU A 1 361 ? -18.947 -4.348 51.992 1.00 90.31 361 GLU A CA 1
ATOM 2652 C C . GLU A 1 361 ? -18.048 -4.291 50.747 1.00 90.31 361 GLU A C 1
ATOM 2654 O O . GLU A 1 361 ? -17.728 -3.219 50.217 1.00 90.31 361 GLU A O 1
ATOM 2659 N N . ASN A 1 362 ? -17.640 -5.472 50.278 1.00 92.19 362 ASN A N 1
ATOM 2660 C CA . ASN A 1 362 ? -16.995 -5.634 48.985 1.00 92.19 362 ASN A CA 1
ATOM 2661 C C . ASN A 1 362 ? -18.033 -5.901 47.893 1.00 92.19 362 ASN A C 1
ATOM 2663 O O . ASN A 1 362 ? -18.968 -6.669 48.110 1.00 92.19 362 ASN A O 1
ATOM 2667 N N . LEU A 1 363 ? -17.783 -5.357 46.709 1.00 92.81 363 LEU A N 1
ATOM 2668 C CA . LEU A 1 363 ? -18.490 -5.686 45.482 1.00 92.81 363 LEU A CA 1
ATOM 2669 C C . LEU A 1 363 ? -17.506 -6.314 44.496 1.00 92.81 363 LEU A C 1
ATOM 2671 O O . LEU A 1 363 ? -16.434 -5.760 44.250 1.00 92.81 363 LEU A O 1
ATOM 2675 N N . SER A 1 364 ? -17.860 -7.472 43.950 1.00 93.44 364 SER A N 1
ATOM 2676 C CA . SER A 1 364 ? -17.168 -8.060 42.807 1.00 93.44 364 SER A CA 1
ATOM 2677 C C . SER A 1 364 ? -17.750 -7.473 41.528 1.00 93.44 364 SER A C 1
ATOM 2679 O O . SER A 1 364 ? -18.968 -7.472 41.356 1.00 93.44 364 SER A O 1
ATOM 2681 N N . VAL A 1 365 ? -16.877 -6.996 40.649 1.00 93.00 365 VAL A N 1
ATOM 2682 C CA . VAL A 1 365 ? -17.214 -6.479 39.320 1.00 93.00 365 VAL A CA 1
ATOM 2683 C C . VAL A 1 365 ? -16.461 -7.319 38.308 1.00 93.00 365 VAL A C 1
ATOM 2685 O O . VAL A 1 365 ? -15.260 -7.529 38.470 1.00 93.00 365 VAL A O 1
ATOM 2688 N N . SER A 1 366 ? -17.151 -7.790 37.281 1.00 92.44 366 SER A N 1
ATOM 2689 C CA . SER A 1 366 ? -16.541 -8.553 36.203 1.00 92.44 366 SER A CA 1
ATOM 2690 C C . SER A 1 366 ? -16.870 -7.945 34.849 1.00 92.44 366 SER A C 1
ATOM 2692 O O . SER A 1 366 ? -18.022 -7.608 34.597 1.00 92.44 366 SER A O 1
ATOM 2694 N N . VAL A 1 367 ? -15.865 -7.785 33.991 1.00 92.75 367 VAL A N 1
ATOM 2695 C CA . VAL A 1 367 ? -16.010 -7.277 32.620 1.00 92.75 367 VAL A CA 1
ATOM 2696 C C . VAL A 1 367 ? -15.405 -8.304 31.674 1.00 92.75 367 VAL A C 1
ATOM 2698 O O . VAL A 1 367 ? -14.282 -8.756 31.888 1.00 92.75 367 VAL A O 1
ATOM 2701 N N . THR A 1 368 ? -16.133 -8.678 30.628 1.00 93.38 368 THR A N 1
ATOM 2702 C CA . THR A 1 368 ? -15.627 -9.590 29.596 1.00 93.38 368 THR A CA 1
ATOM 2703 C C . THR A 1 368 ? -15.040 -8.783 28.451 1.00 93.38 368 THR A C 1
ATOM 2705 O O . THR A 1 368 ? -15.694 -7.885 27.942 1.00 93.38 368 THR A O 1
ATOM 2708 N N . MET A 1 369 ? -13.828 -9.111 28.022 1.00 93.38 369 MET A N 1
ATOM 2709 C CA . MET A 1 369 ? -13.184 -8.519 26.855 1.00 93.38 369 MET A CA 1
ATOM 2710 C C . MET A 1 369 ? -13.058 -9.565 25.755 1.00 93.38 369 MET A C 1
ATOM 2712 O O . MET A 1 369 ? -12.576 -10.664 26.017 1.00 93.38 369 MET A O 1
ATOM 2716 N N . CYS A 1 370 ? -13.453 -9.228 24.531 1.00 89.69 370 CYS A N 1
ATOM 2717 C CA . CYS A 1 370 ? -13.323 -10.102 23.367 1.00 89.69 370 CYS A CA 1
ATOM 2718 C C . CYS A 1 370 ? -12.414 -9.476 22.310 1.00 89.69 370 CYS A C 1
ATOM 2720 O O . CYS A 1 370 ? -12.446 -8.264 22.113 1.00 89.69 370 CYS A O 1
ATOM 2722 N N . ASN A 1 371 ? -11.607 -10.300 21.638 1.00 90.50 371 ASN A N 1
ATOM 2723 C CA . ASN A 1 371 ? -10.899 -9.926 20.413 1.00 90.50 371 ASN A CA 1
ATOM 2724 C C . ASN A 1 371 ? -11.744 -10.415 19.238 1.00 90.50 371 ASN A C 1
ATOM 2726 O O . ASN A 1 371 ? -11.674 -11.583 18.864 1.00 90.50 371 ASN A O 1
ATOM 2730 N N . GLU A 1 372 ? -12.562 -9.535 18.688 1.00 85.44 372 GLU A N 1
ATOM 2731 C CA . GLU A 1 372 ? -13.410 -9.788 17.523 1.00 85.44 372 GLU A CA 1
ATOM 2732 C C . GLU A 1 372 ? -12.652 -9.602 16.198 1.00 85.44 372 GLU A C 1
ATOM 2734 O O . GLU A 1 372 ? -13.161 -9.948 15.133 1.00 85.44 372 GLU A O 1
ATOM 2739 N N . GLY A 1 373 ? -11.406 -9.122 16.265 1.00 80.38 373 GLY A N 1
ATOM 2740 C CA . GLY A 1 373 ? -10.532 -8.938 15.113 1.00 80.38 373 GLY A CA 1
ATOM 2741 C C . GLY A 1 373 ? -10.024 -10.249 14.513 1.00 80.38 373 GLY A C 1
ATOM 2742 O O . GLY A 1 373 ? -10.201 -11.343 15.055 1.00 80.38 373 GLY A O 1
ATOM 2743 N N . THR A 1 374 ? -9.340 -10.137 13.375 1.00 80.69 374 THR A N 1
ATOM 2744 C CA . THR A 1 374 ? -8.849 -11.297 12.606 1.00 80.69 374 THR A CA 1
ATOM 2745 C C . THR A 1 374 ? -7.462 -11.798 13.007 1.00 80.69 374 THR A C 1
ATOM 2747 O O . THR A 1 374 ? -7.059 -12.883 12.579 1.00 80.69 374 THR A O 1
ATOM 2750 N N . MET A 1 375 ? -6.732 -11.052 13.839 1.00 83.19 375 MET A N 1
ATOM 2751 C CA . MET A 1 375 ? -5.407 -11.424 14.325 1.00 83.19 375 MET A CA 1
ATOM 2752 C C . MET A 1 375 ? -5.367 -11.606 15.837 1.00 83.19 375 MET A C 1
ATOM 2754 O O . MET A 1 375 ? -6.052 -10.927 16.599 1.00 83.19 375 MET A O 1
ATOM 2758 N N . ASP A 1 376 ? -4.483 -12.497 16.275 1.00 88.38 376 ASP A N 1
ATOM 2759 C CA . ASP A 1 376 ? -4.119 -12.622 17.680 1.00 88.38 376 ASP A CA 1
ATOM 2760 C C . ASP A 1 376 ? -3.408 -11.344 18.151 1.00 88.38 376 ASP A C 1
ATOM 2762 O O . ASP A 1 376 ? -2.579 -10.772 17.437 1.00 88.38 376 ASP A O 1
ATOM 2766 N N . HIS A 1 377 ? -3.680 -10.917 19.381 1.00 87.19 377 HIS A N 1
ATOM 2767 C CA . HIS A 1 377 ? -2.949 -9.829 20.025 1.00 87.19 377 HIS A CA 1
ATOM 2768 C C . HIS A 1 377 ? -2.066 -10.399 21.124 1.00 87.19 377 HIS A C 1
ATOM 2770 O O . HIS A 1 377 ? -2.549 -10.937 22.117 1.00 87.19 377 HIS A O 1
ATOM 2776 N N . THR A 1 378 ? -0.749 -10.332 20.941 1.00 86.62 378 THR A N 1
ATOM 2777 C CA . THR A 1 378 ? 0.219 -10.988 21.836 1.00 86.62 378 THR A CA 1
ATOM 2778 C C . THR A 1 378 ? 0.865 -10.041 22.848 1.00 86.62 378 THR A C 1
ATOM 2780 O O . THR A 1 378 ? 1.755 -10.455 23.591 1.00 86.62 378 THR A O 1
ATOM 2783 N N . PHE A 1 379 ? 0.448 -8.774 22.896 1.00 87.94 379 PHE A N 1
ATOM 2784 C CA . PHE A 1 379 ? 1.100 -7.719 23.679 1.00 87.94 379 PHE A CA 1
ATOM 2785 C C . PHE A 1 379 ? 0.353 -7.415 24.975 1.00 87.94 379 PHE A C 1
ATOM 2787 O O . PHE A 1 379 ? 0.039 -6.271 25.278 1.00 87.94 379 PHE A O 1
ATOM 2794 N N . TYR A 1 380 ? 0.108 -8.466 25.760 1.00 92.44 380 TYR A N 1
ATOM 2795 C CA . TYR A 1 380 ? -0.527 -8.386 27.077 1.00 92.44 380 TYR A CA 1
ATOM 2796 C C . TYR A 1 380 ? -1.779 -7.494 27.104 1.00 92.44 380 TYR A C 1
ATOM 2798 O O . TYR A 1 380 ? -1.791 -6.485 27.821 1.00 92.44 380 TYR A O 1
ATOM 2806 N N . PRO A 1 381 ? -2.816 -7.838 26.317 1.00 93.12 381 PRO A N 1
ATOM 2807 C CA . PRO A 1 381 ? -4.078 -7.129 26.389 1.00 93.12 381 PRO A CA 1
ATOM 2808 C C . PRO A 1 381 ? -4.679 -7.275 27.788 1.00 93.12 381 PRO A C 1
ATOM 2810 O O . PRO A 1 381 ? -4.369 -8.220 28.527 1.00 93.12 381 PRO A O 1
ATOM 2813 N N . GLY A 1 382 ? -5.521 -6.325 28.160 1.00 94.25 382 GLY A N 1
ATOM 2814 C CA . GLY A 1 382 ? -6.050 -6.207 29.502 1.00 94.25 382 GLY A CA 1
ATOM 2815 C C . GLY A 1 382 ? -7.177 -5.198 29.613 1.00 94.25 382 GLY A C 1
ATOM 2816 O O . GLY A 1 382 ? -7.513 -4.502 28.657 1.00 94.25 382 GLY A O 1
ATOM 2817 N N . VAL A 1 383 ? -7.735 -5.121 30.817 1.00 95.06 383 VAL A N 1
ATOM 2818 C CA . VAL A 1 383 ? -8.773 -4.156 31.179 1.00 95.06 383 VAL A CA 1
ATOM 2819 C C . VAL A 1 383 ? -8.328 -3.407 32.423 1.00 95.06 383 VAL A C 1
ATOM 2821 O O . VAL A 1 383 ? -7.883 -4.016 33.403 1.00 95.06 383 VAL A O 1
ATOM 2824 N N . THR A 1 384 ? -8.465 -2.088 32.405 1.00 94.81 384 THR A N 1
ATOM 2825 C CA . THR A 1 384 ? -8.292 -1.245 33.591 1.00 94.81 384 THR A CA 1
ATOM 2826 C C . THR A 1 384 ? -9.635 -0.752 34.087 1.00 94.81 384 THR A C 1
ATOM 2828 O O . THR A 1 384 ? -10.474 -0.382 33.278 1.00 94.81 384 THR A O 1
ATOM 2831 N N . LEU A 1 385 ? -9.830 -0.718 35.406 1.00 95.62 385 LEU A N 1
ATOM 2832 C CA . LEU A 1 385 ? -11.032 -0.188 36.045 1.00 95.62 385 LEU A CA 1
ATOM 2833 C C . LEU A 1 385 ? -10.677 1.017 36.917 1.00 95.62 385 LEU A C 1
ATOM 2835 O O . LEU A 1 385 ? -9.834 0.918 37.814 1.00 95.62 385 LEU A O 1
ATOM 2839 N N . SER A 1 386 ? -11.352 2.141 36.691 1.00 94.25 386 SER A N 1
ATOM 2840 C CA . SER A 1 386 ? -11.131 3.389 37.425 1.00 94.25 386 SER A CA 1
ATOM 2841 C C . SER A 1 386 ? -12.441 4.075 37.824 1.00 94.25 386 SER A C 1
ATOM 2843 O O . SER A 1 386 ? -13.495 3.801 37.261 1.00 94.25 386 SER A O 1
ATOM 2845 N N . GLU A 1 387 ? -12.388 4.960 38.825 1.00 93.81 387 GLU A N 1
ATOM 2846 C CA . GLU A 1 387 ? -13.495 5.870 39.145 1.00 93.81 387 GLU A CA 1
ATOM 2847 C C . GLU A 1 387 ? -13.372 7.147 38.308 1.00 93.81 387 GLU A C 1
ATOM 2849 O O . GLU A 1 387 ? -12.342 7.824 38.368 1.00 93.81 387 GLU A O 1
ATOM 2854 N N . ILE A 1 388 ? -14.445 7.540 37.616 1.00 85.69 388 ILE A N 1
ATOM 2855 C CA . ILE A 1 388 ? -14.480 8.816 36.875 1.00 85.69 388 ILE A CA 1
ATOM 2856 C C . ILE A 1 388 ? -14.435 10.003 37.841 1.00 85.69 388 ILE A C 1
ATOM 2858 O O . ILE A 1 388 ? -13.772 11.015 37.592 1.00 85.69 388 ILE A O 1
ATOM 2862 N N . PHE A 1 389 ? -15.105 9.862 38.987 1.00 86.50 389 PHE A N 1
ATOM 2863 C CA . PHE A 1 389 ? -15.113 10.845 40.067 1.00 86.50 389 PHE A CA 1
ATOM 2864 C C . PHE A 1 389 ? -14.591 10.206 41.361 1.00 86.50 389 PHE A C 1
ATOM 2866 O O . PHE A 1 389 ? -15.395 9.725 42.159 1.00 86.50 389 PHE A O 1
ATOM 2873 N N . PRO A 1 390 ? -13.263 10.216 41.598 1.00 87.56 390 PRO A N 1
ATOM 2874 C CA . PRO A 1 390 ? -12.656 9.481 42.703 1.00 87.56 390 PRO A CA 1
ATOM 2875 C C . PRO A 1 390 ? -13.229 9.863 44.069 1.00 87.56 390 PRO A C 1
ATOM 2877 O O . PRO A 1 390 ? -13.153 11.026 44.489 1.00 87.56 390 PRO A O 1
ATOM 2880 N N . ASN A 1 391 ? -13.741 8.870 44.792 1.00 87.44 391 ASN A N 1
ATOM 2881 C CA . ASN A 1 391 ? -14.220 9.023 46.155 1.00 87.44 391 ASN A CA 1
ATOM 2882 C C . ASN A 1 391 ? -13.204 8.417 47.143 1.00 87.44 391 ASN A C 1
ATOM 2884 O O . ASN A 1 391 ? -12.887 7.237 47.049 1.00 87.44 391 ASN A O 1
ATOM 2888 N N . PRO A 1 392 ? -12.696 9.171 48.138 1.00 90.00 392 PRO A N 1
ATOM 2889 C CA . PRO A 1 392 ? -11.690 8.657 49.073 1.00 90.00 392 PRO A CA 1
ATOM 2890 C C . PRO A 1 392 ? -12.179 7.499 49.957 1.00 90.00 392 PRO A C 1
ATOM 2892 O O . PRO A 1 392 ? -11.351 6.826 50.571 1.00 90.00 392 PRO A O 1
ATOM 2895 N N . ASP A 1 393 ? -13.496 7.300 50.057 1.00 92.06 393 ASP A N 1
ATOM 2896 C CA . ASP A 1 393 ? -14.106 6.192 50.792 1.00 92.06 393 ASP A CA 1
ATOM 2897 C C . ASP A 1 393 ? -14.379 4.965 49.896 1.00 92.06 393 ASP A C 1
ATOM 2899 O O . ASP A 1 393 ? -14.882 3.962 50.400 1.00 92.06 393 ASP A O 1
ATOM 2903 N N . ILE A 1 394 ? -14.044 5.013 48.602 1.00 92.19 394 ILE A N 1
ATOM 2904 C CA . ILE A 1 394 ? -14.074 3.870 47.682 1.00 92.19 394 ILE A CA 1
ATOM 2905 C C . ILE A 1 394 ? -12.643 3.434 47.375 1.00 92.19 394 ILE A C 1
ATOM 2907 O O . ILE A 1 394 ? -11.725 4.243 47.252 1.00 92.19 394 ILE A O 1
ATOM 2911 N N . THR A 1 395 ? -12.426 2.123 47.299 1.00 93.44 395 THR A N 1
ATOM 2912 C CA . THR A 1 395 ? -11.141 1.566 46.862 1.00 93.44 395 THR A CA 1
ATOM 2913 C C . THR A 1 395 ? -11.358 0.438 45.865 1.00 93.44 395 THR A C 1
ATOM 2915 O O . THR A 1 395 ? -12.143 -0.473 46.126 1.00 93.44 395 THR A O 1
ATOM 2918 N N . ILE A 1 396 ? -10.638 0.484 44.742 1.00 94.62 396 ILE A N 1
ATOM 2919 C CA . ILE A 1 396 ? -10.580 -0.591 43.746 1.00 94.62 396 ILE A CA 1
ATOM 2920 C C . ILE A 1 396 ? -9.332 -1.429 44.031 1.00 94.62 396 ILE A C 1
ATOM 2922 O O . ILE A 1 396 ? -8.200 -0.956 43.921 1.00 94.62 396 ILE A O 1
ATOM 2926 N N . ASN A 1 397 ? -9.527 -2.684 44.419 1.00 88.00 397 ASN A N 1
ATOM 2927 C CA . ASN A 1 397 ? -8.445 -3.647 44.558 1.00 88.00 397 ASN A CA 1
ATOM 2928 C C . ASN A 1 397 ? -8.190 -4.301 43.194 1.00 88.00 397 ASN A C 1
ATOM 2930 O O . ASN A 1 397 ? -9.097 -4.914 42.635 1.00 88.00 397 ASN A O 1
ATOM 2934 N N . ASN A 1 398 ? -6.943 -4.216 42.716 1.00 85.94 398 ASN A N 1
ATOM 2935 C CA . ASN A 1 398 ? -6.500 -4.674 41.392 1.00 85.94 398 ASN A CA 1
ATOM 2936 C C . ASN A 1 398 ? -7.187 -3.921 40.245 1.00 85.94 398 ASN A C 1
ATOM 2938 O O . ASN A 1 398 ? -7.903 -4.523 39.462 1.00 85.94 398 ASN A O 1
ATOM 2942 N N . SER A 1 399 ? -6.951 -2.613 40.131 1.00 93.38 399 SER A N 1
ATOM 2943 C CA . SER A 1 399 ? -7.502 -1.754 39.067 1.00 93.38 399 SER A CA 1
ATOM 2944 C C . SER A 1 399 ? -7.033 -2.098 37.648 1.00 93.38 399 SER A C 1
ATOM 2946 O O . SER A 1 399 ? -7.400 -1.405 36.710 1.00 93.38 399 SER A O 1
ATOM 2948 N N . GLU A 1 400 ? -6.203 -3.124 37.480 1.00 94.62 400 GLU A N 1
ATOM 2949 C CA . GLU A 1 400 ? -5.661 -3.551 36.196 1.00 94.62 400 GLU A CA 1
ATOM 2950 C C . GLU A 1 400 ? -5.671 -5.077 36.137 1.00 94.62 400 GLU A C 1
ATOM 2952 O O . GLU A 1 400 ? -5.281 -5.752 37.100 1.00 94.62 400 GLU A O 1
ATOM 2957 N N . PHE A 1 401 ? -6.075 -5.614 34.992 1.00 94.75 401 PHE A N 1
ATOM 2958 C CA . PHE A 1 401 ? -6.072 -7.038 34.708 1.00 94.75 401 PHE A CA 1
ATOM 2959 C C . PHE A 1 401 ? -5.395 -7.286 33.360 1.00 94.75 401 PHE A C 1
ATOM 2961 O O . PHE A 1 401 ? -5.687 -6.584 32.401 1.00 94.75 401 PHE A O 1
ATOM 2968 N N . TRP A 1 402 ? -4.505 -8.279 33.282 1.00 94.75 402 TRP A N 1
ATOM 2969 C CA . TRP A 1 402 ? -3.672 -8.538 32.101 1.00 94.75 402 TRP A CA 1
ATOM 2970 C C . TRP A 1 402 ? -3.685 -10.021 31.721 1.00 94.75 402 TRP A C 1
ATOM 2972 O O . TRP A 1 402 ? -3.525 -10.884 32.590 1.00 94.75 402 TRP A O 1
ATOM 2982 N N . TRP A 1 403 ? -3.763 -10.317 30.424 1.00 94.81 403 TRP A N 1
ATOM 2983 C CA . TRP A 1 403 ? -3.620 -11.668 29.870 1.00 94.81 403 TRP A CA 1
ATOM 2984 C C . TRP A 1 403 ? -2.288 -11.853 29.141 1.00 94.81 403 TRP A C 1
ATOM 2986 O O . TRP A 1 403 ? -1.614 -10.895 28.787 1.00 94.81 403 TRP A O 1
ATOM 2996 N N . TYR A 1 404 ? -1.889 -13.102 28.886 1.00 91.50 404 TYR A N 1
ATOM 2997 C CA . TYR A 1 404 ? -0.695 -13.435 28.090 1.00 91.50 404 TYR A CA 1
ATOM 2998 C C . TYR A 1 404 ? -1.016 -13.484 26.585 1.00 91.50 404 TYR A C 1
ATOM 3000 O O . TYR A 1 404 ? -0.641 -14.429 25.891 1.00 91.50 404 TYR A O 1
ATOM 3008 N N . GLY A 1 405 ? -1.735 -12.473 26.104 1.00 90.88 405 GLY A N 1
ATOM 3009 C CA . GLY A 1 405 ? -2.292 -12.414 24.756 1.00 90.88 405 GLY A CA 1
ATOM 3010 C C . GLY A 1 405 ? -3.756 -12.848 24.687 1.00 90.88 405 GLY A C 1
ATOM 3011 O O . GLY A 1 405 ? -4.272 -13.466 25.619 1.00 90.88 405 GLY A O 1
ATOM 3012 N N . MET A 1 406 ? -4.402 -12.516 23.573 1.00 93.00 406 MET A N 1
ATOM 3013 C CA . MET A 1 406 ? -5.778 -12.889 23.268 1.00 93.00 406 MET A CA 1
ATOM 3014 C C . MET A 1 406 ? -5.894 -13.278 21.792 1.00 93.00 406 MET A C 1
ATOM 3016 O O . MET A 1 406 ? -5.577 -12.482 20.906 1.00 93.00 406 MET A O 1
ATOM 3020 N N . TYR A 1 407 ? -6.299 -14.521 21.532 1.00 93.06 407 TYR A N 1
ATOM 3021 C CA . TYR A 1 407 ? -6.476 -15.044 20.180 1.00 93.06 407 TYR A CA 1
ATOM 3022 C C . TYR A 1 407 ? -7.669 -14.382 19.484 1.00 93.06 407 TYR A C 1
ATOM 3024 O O . TYR A 1 407 ? -8.602 -13.926 20.146 1.00 93.06 407 TYR A O 1
ATOM 3032 N N . SER A 1 408 ? -7.664 -14.369 18.154 1.00 90.12 408 SER A N 1
ATOM 3033 C CA . SER A 1 408 ? -8.841 -13.971 17.371 1.00 90.12 408 SER A CA 1
ATOM 3034 C C . SER A 1 408 ? -10.069 -14.814 17.760 1.00 90.12 408 SER A C 1
ATOM 3036 O O . SER A 1 408 ? -9.997 -16.043 17.875 1.00 90.12 408 SER A O 1
ATOM 3038 N N . GLY A 1 409 ? -11.196 -14.144 18.005 1.00 85.12 409 GLY A N 1
ATOM 3039 C CA . GLY A 1 409 ? -12.459 -14.726 18.462 1.00 85.12 409 GLY A CA 1
ATOM 3040 C C . GLY A 1 409 ? -12.478 -15.186 19.925 1.00 85.12 409 GLY A C 1
ATOM 3041 O O . GLY A 1 409 ? -13.433 -15.847 20.339 1.00 85.12 409 GLY A O 1
ATOM 3042 N N . GLN A 1 410 ? -11.433 -14.909 20.711 1.00 93.75 410 GLN A N 1
ATOM 3043 C CA . GLN A 1 410 ? -11.383 -15.260 22.131 1.00 93.75 410 GLN A CA 1
ATOM 3044 C C . GLN A 1 410 ? -12.015 -14.163 22.990 1.00 93.75 410 GLN A C 1
ATOM 3046 O O . GLN A 1 410 ? -11.789 -12.979 22.752 1.00 93.75 410 GLN A O 1
ATOM 3051 N N . CYS A 1 411 ? -12.735 -14.586 24.030 1.00 92.94 411 CYS A N 1
ATOM 3052 C CA . CYS A 1 411 ? -13.246 -13.729 25.093 1.00 92.94 411 CYS A CA 1
ATOM 3053 C C . CYS A 1 411 ? -12.658 -14.151 26.438 1.00 92.94 411 CYS A C 1
ATOM 3055 O O . CYS A 1 411 ? -12.593 -15.347 26.737 1.00 92.94 411 CYS A O 1
ATOM 3057 N N . GLU A 1 412 ? -12.260 -13.179 27.248 1.00 95.75 412 GLU A N 1
ATOM 3058 C CA . GLU A 1 412 ? -11.665 -13.380 28.563 1.00 95.75 412 GLU A CA 1
ATOM 3059 C C . GLU A 1 412 ? -12.269 -12.436 29.607 1.00 95.75 412 GLU A C 1
ATOM 3061 O O . GLU A 1 412 ? -12.673 -11.316 29.309 1.00 95.75 412 GLU A O 1
ATOM 3066 N N . GLU A 1 413 ? -12.322 -12.897 30.854 1.00 94.88 413 GLU A N 1
ATOM 3067 C CA . GLU A 1 413 ? -13.015 -12.211 31.946 1.00 94.88 413 GLU A CA 1
ATOM 3068 C C . GLU A 1 413 ? -12.025 -11.502 32.888 1.00 94.88 413 GLU A C 1
ATOM 3070 O O . GLU A 1 413 ? -11.106 -12.125 33.431 1.00 94.88 413 GLU A O 1
ATOM 3075 N N . ALA A 1 414 ? -12.202 -10.192 33.075 1.00 94.88 414 ALA A N 1
ATOM 3076 C CA . ALA A 1 414 ? -11.426 -9.353 33.980 1.00 94.88 414 ALA A CA 1
ATOM 3077 C C . ALA A 1 414 ? -12.224 -9.071 35.259 1.00 94.88 414 ALA A C 1
ATOM 3079 O O . ALA A 1 414 ? -13.235 -8.369 35.247 1.00 94.88 414 ALA A O 1
ATOM 3080 N N . GLY A 1 415 ? -11.741 -9.617 36.378 1.00 94.31 415 GLY A N 1
ATOM 3081 C CA . GLY A 1 415 ? -12.376 -9.482 37.687 1.00 94.31 415 GLY A CA 1
ATOM 3082 C C . GLY A 1 415 ? -11.728 -8.414 38.570 1.00 94.31 415 GLY A C 1
ATOM 3083 O O . GLY A 1 415 ? -10.518 -8.439 38.812 1.00 94.31 415 GLY A O 1
ATOM 3084 N N . PHE A 1 416 ? -12.560 -7.547 39.141 1.00 95.75 416 PHE A N 1
ATOM 3085 C CA . PHE A 1 416 ? -12.196 -6.437 40.020 1.00 95.75 416 PHE A CA 1
ATOM 3086 C C . PHE A 1 416 ? -12.947 -6.526 41.355 1.00 95.75 416 PHE A C 1
ATOM 3088 O O . PHE A 1 416 ? -14.053 -7.063 41.434 1.00 95.75 416 PHE A O 1
ATOM 3095 N N . ILE A 1 417 ? -12.360 -5.985 42.429 1.00 94.88 417 ILE A N 1
ATOM 3096 C CA . ILE A 1 417 ? -13.009 -5.942 43.750 1.00 94.88 417 ILE A CA 1
ATOM 3097 C C . ILE A 1 417 ? -13.050 -4.506 44.253 1.00 94.88 417 ILE A C 1
ATOM 3099 O O . ILE A 1 417 ? -12.009 -3.931 44.568 1.00 94.88 417 ILE A O 1
ATOM 3103 N N . LEU A 1 418 ? -14.249 -3.964 44.430 1.00 94.69 418 LEU A N 1
ATOM 3104 C CA . LEU A 1 418 ? -14.465 -2.661 45.045 1.00 94.69 418 LEU A CA 1
ATOM 3105 C C . LEU A 1 418 ? -14.767 -2.822 46.530 1.00 94.69 418 LEU A C 1
ATOM 3107 O O . LEU A 1 418 ? -15.421 -3.778 46.938 1.00 94.69 418 LEU A O 1
ATOM 3111 N N . ASN A 1 419 ? -14.313 -1.878 47.348 1.00 93.00 419 ASN A N 1
ATOM 3112 C CA . ASN A 1 419 ? -14.663 -1.792 48.761 1.00 93.00 419 ASN A CA 1
ATOM 3113 C C . ASN A 1 419 ? -15.229 -0.408 49.078 1.00 93.00 419 ASN A C 1
ATOM 3115 O O . ASN A 1 419 ? -14.606 0.606 48.761 1.00 93.00 419 ASN A O 1
ATOM 3119 N N . ALA A 1 420 ? -16.395 -0.400 49.726 1.00 91.50 420 ALA A N 1
ATOM 3120 C CA . ALA A 1 420 ? -17.024 0.803 50.243 1.00 91.50 420 ALA A CA 1
ATOM 3121 C C . ALA A 1 420 ? -16.662 1.002 51.717 1.00 91.50 420 ALA A C 1
ATOM 3123 O O . ALA A 1 420 ? -16.887 0.126 52.554 1.00 91.50 420 ALA A O 1
ATOM 3124 N N . GLY A 1 421 ? -16.168 2.184 52.073 1.00 92.00 421 GLY A N 1
ATOM 3125 C CA . GLY A 1 421 ? -15.928 2.565 53.458 1.00 92.00 421 GLY A CA 1
ATOM 3126 C C . GLY A 1 421 ? -17.224 2.540 54.272 1.00 92.00 421 GLY A C 1
ATOM 3127 O O . GLY A 1 421 ? -18.256 3.047 53.846 1.00 92.00 421 GLY A O 1
ATOM 3128 N N . GLY A 1 422 ? -17.189 1.999 55.493 1.00 90.25 422 GLY A N 1
ATOM 3129 C CA . GLY A 1 422 ? -18.395 1.852 56.330 1.00 90.25 422 GLY A CA 1
ATOM 3130 C C . GLY A 1 422 ? -19.076 3.163 56.758 1.00 90.25 422 GLY A C 1
ATOM 3131 O O . GLY A 1 422 ? -20.152 3.128 57.348 1.00 90.25 422 GLY A O 1
ATOM 3132 N N . SER A 1 423 ? -18.453 4.318 56.510 1.00 90.44 423 SER A N 1
ATOM 3133 C CA . SER A 1 423 ? -19.029 5.649 56.738 1.00 90.44 423 SER A CA 1
ATOM 3134 C C . SER A 1 423 ? -19.716 6.247 55.512 1.00 90.44 423 SER A C 1
ATOM 3136 O O . SER A 1 423 ? -20.289 7.333 55.634 1.00 90.44 423 SER A O 1
ATOM 3138 N N . ILE A 1 424 ? -19.655 5.581 54.355 1.00 90.81 424 ILE A N 1
ATOM 3139 C CA . ILE A 1 424 ? -20.227 6.113 53.124 1.00 90.81 424 ILE A CA 1
ATOM 3140 C C . ILE A 1 424 ? -21.764 6.162 53.236 1.00 90.81 424 ILE A C 1
ATOM 3142 O O . ILE A 1 424 ? -22.382 5.210 53.727 1.00 90.81 424 ILE A O 1
ATOM 3146 N N . PRO A 1 425 ? -22.417 7.271 52.848 1.00 88.38 425 PRO A N 1
ATOM 3147 C CA . PRO A 1 425 ? -23.872 7.361 52.896 1.00 88.38 425 PRO A CA 1
ATOM 3148 C C . PRO A 1 425 ? -24.540 6.407 51.888 1.00 88.38 425 PRO A C 1
ATOM 3150 O O . PRO A 1 425 ? -24.160 6.433 50.715 1.00 88.38 425 PRO A O 1
ATOM 3153 N N . PRO A 1 426 ? -25.577 5.639 52.280 1.00 86.88 426 PRO A N 1
ATOM 3154 C CA . PRO A 1 426 ? -26.465 4.985 51.320 1.00 86.88 426 PRO A CA 1
ATOM 3155 C C . PRO A 1 426 ? -27.045 6.000 50.322 1.00 86.88 426 PRO A C 1
ATOM 3157 O O . PRO A 1 426 ? -27.376 7.126 50.704 1.00 86.88 426 PRO A O 1
ATOM 3160 N N . GLY A 1 427 ? -27.165 5.599 49.059 1.00 80.44 427 GLY A N 1
ATOM 3161 C CA . GLY A 1 427 ? -27.524 6.436 47.916 1.00 80.44 427 GLY A CA 1
ATOM 3162 C C . GLY A 1 427 ? -26.344 7.182 47.286 1.00 80.44 427 GLY A C 1
ATOM 3163 O O . GLY A 1 427 ? -26.563 8.013 46.413 1.00 80.44 427 GLY A O 1
ATOM 3164 N N . THR A 1 428 ? -25.105 6.932 47.727 1.00 86.56 428 THR A N 1
ATOM 3165 C CA . THR A 1 428 ? -23.916 7.479 47.060 1.00 86.56 428 THR A CA 1
ATOM 3166 C C . THR A 1 428 ? -23.718 6.785 45.716 1.00 86.56 428 THR A C 1
ATOM 3168 O O . THR A 1 428 ? -23.695 5.558 45.654 1.00 86.56 428 THR A O 1
ATOM 3171 N N . GLU A 1 429 ? -23.577 7.592 44.671 1.00 88.38 429 GLU A N 1
ATOM 3172 C CA . GLU A 1 429 ? -23.313 7.189 43.293 1.00 88.38 429 GLU A CA 1
ATOM 3173 C C . GLU A 1 429 ? -21.813 6.977 43.073 1.00 88.38 429 GLU A C 1
ATOM 3175 O O . GLU A 1 429 ? -21.000 7.824 43.453 1.00 88.38 429 GLU A O 1
ATOM 3180 N N . VAL A 1 430 ? -21.457 5.848 42.463 1.00 88.56 430 VAL A N 1
ATOM 3181 C CA . VAL A 1 430 ? -20.091 5.494 42.070 1.00 88.56 430 VAL A CA 1
ATOM 3182 C C . VAL A 1 430 ? -20.099 5.239 40.567 1.00 88.56 430 VAL A C 1
ATOM 3184 O O . VAL A 1 430 ? -20.719 4.280 40.111 1.00 88.56 430 VAL A O 1
ATOM 3187 N N . VAL A 1 431 ? -19.448 6.127 39.815 1.00 86.56 431 VAL A N 1
ATOM 3188 C CA . VAL A 1 431 ? -19.305 6.032 38.355 1.00 86.56 431 VAL A CA 1
ATOM 3189 C C . VAL A 1 431 ? -17.939 5.437 38.040 1.00 86.56 431 VAL A C 1
ATOM 3191 O O . VAL A 1 431 ? -16.913 5.976 38.472 1.00 86.56 431 VAL A O 1
ATOM 3194 N N . LEU A 1 432 ? -17.934 4.327 37.314 1.00 91.56 432 LEU A N 1
ATOM 3195 C CA . LEU A 1 432 ? -16.751 3.532 37.007 1.00 91.56 432 LEU A CA 1
ATOM 3196 C C . LEU A 1 432 ? -16.544 3.460 35.502 1.00 91.56 432 LEU A C 1
ATOM 3198 O O . LEU A 1 432 ? -17.515 3.402 34.761 1.00 91.56 432 LEU A O 1
ATOM 3202 N N . LEU A 1 433 ? -15.284 3.424 35.080 1.00 91.50 433 LEU A N 1
ATOM 3203 C CA . LEU A 1 433 ? -14.868 3.277 33.692 1.00 91.50 433 LEU A CA 1
ATOM 3204 C C . LEU A 1 433 ? -13.948 2.063 33.571 1.00 91.50 433 LEU A C 1
ATOM 3206 O O . LEU A 1 433 ? -12.890 2.022 34.208 1.00 91.50 433 LEU A O 1
ATOM 3210 N N . ALA A 1 434 ? -14.369 1.083 32.775 1.00 93.25 434 ALA A N 1
ATOM 3211 C CA . ALA A 1 434 ? -13.544 -0.020 32.312 1.00 93.25 434 ALA A CA 1
ATOM 3212 C C . ALA A 1 434 ? -12.986 0.313 30.921 1.00 93.25 434 ALA A C 1
ATOM 3214 O O . ALA A 1 434 ? -13.755 0.644 30.027 1.00 93.25 434 ALA A O 1
ATOM 3215 N N . GLU A 1 435 ? -11.675 0.215 30.720 1.00 92.88 435 GLU A N 1
ATOM 3216 C CA . GLU A 1 435 ? -11.018 0.519 29.438 1.00 92.88 435 GLU A CA 1
ATOM 3217 C C . GLU A 1 435 ? -10.197 -0.683 28.981 1.00 92.88 435 GLU A C 1
ATOM 3219 O O . GLU A 1 435 ? -9.422 -1.241 29.765 1.00 92.88 435 GLU A O 1
ATOM 3224 N N . ALA A 1 436 ? -10.359 -1.082 27.720 1.00 92.00 436 ALA A N 1
ATOM 3225 C CA . ALA A 1 436 ? -9.470 -2.048 27.095 1.00 92.00 436 ALA A CA 1
ATOM 3226 C C . ALA A 1 436 ? -8.111 -1.379 26.896 1.00 92.00 436 ALA A C 1
ATOM 3228 O O . ALA A 1 436 ? -8.038 -0.225 26.489 1.00 92.00 436 ALA A O 1
ATOM 3229 N N . THR A 1 437 ? -7.024 -2.082 27.191 1.00 90.69 437 THR A N 1
ATOM 3230 C CA . THR A 1 437 ? -5.675 -1.520 27.088 1.00 90.69 437 THR A CA 1
ATOM 3231 C C . THR A 1 437 ? -4.623 -2.618 26.969 1.00 90.69 437 THR A C 1
ATOM 3233 O O . THR A 1 437 ? -4.905 -3.795 27.176 1.00 90.69 437 THR A O 1
ATOM 3236 N N . ALA A 1 438 ? -3.391 -2.255 26.618 1.00 90.25 438 ALA A N 1
ATOM 3237 C CA . ALA A 1 438 ? -2.257 -3.169 26.521 1.00 90.25 438 ALA A CA 1
ATOM 3238 C C . ALA A 1 438 ? -1.169 -2.772 27.522 1.00 90.25 438 ALA A C 1
ATOM 3240 O O . ALA A 1 438 ? -0.819 -1.593 27.655 1.00 90.25 438 ALA A O 1
ATOM 3241 N N . LEU A 1 439 ? -0.588 -3.757 28.212 1.00 88.56 439 LEU A N 1
ATOM 3242 C CA . LEU A 1 439 ? 0.491 -3.490 29.158 1.00 88.56 439 LEU A CA 1
ATOM 3243 C C . LEU A 1 439 ? 1.665 -2.822 28.429 1.00 88.56 439 LEU A C 1
ATOM 3245 O O . LEU A 1 439 ? 2.126 -3.307 27.398 1.00 88.56 439 LEU A O 1
ATOM 3249 N N . ASN A 1 440 ? 2.217 -1.757 29.020 1.00 82.88 440 ASN A N 1
ATOM 3250 C CA . ASN A 1 440 ? 3.364 -1.017 28.475 1.00 82.88 440 ASN A CA 1
ATOM 3251 C C . ASN A 1 440 ? 3.081 -0.277 27.147 1.00 82.88 440 ASN A C 1
ATOM 3253 O O . ASN A 1 440 ? 4.015 0.013 26.392 1.00 82.88 440 ASN A O 1
ATOM 3257 N N . CYS A 1 441 ? 1.811 0.064 26.909 1.00 80.06 441 CYS A N 1
ATOM 3258 C CA . CYS A 1 441 ? 1.338 0.896 25.803 1.00 80.06 441 CYS A CA 1
ATOM 3259 C C . CYS A 1 441 ? 2.156 2.195 25.618 1.00 80.06 441 CYS A C 1
ATOM 3261 O O . CYS A 1 441 ? 2.525 2.532 24.500 1.00 80.06 441 CYS A O 1
ATOM 3263 N N . GLU A 1 442 ? 2.571 2.872 26.700 1.00 77.44 442 GLU A N 1
ATOM 3264 C CA . GLU A 1 442 ? 3.397 4.097 26.619 1.00 77.44 442 GLU A CA 1
ATOM 3265 C C . GLU A 1 442 ? 4.697 3.928 25.812 1.00 77.44 442 GLU A C 1
ATOM 3267 O O . GLU A 1 442 ? 5.188 4.883 25.213 1.00 77.44 442 GLU A O 1
ATOM 3272 N N . ASN A 1 443 ? 5.276 2.724 25.826 1.00 77.00 443 ASN A N 1
ATOM 3273 C CA . ASN A 1 443 ? 6.523 2.420 25.127 1.00 77.00 443 ASN A CA 1
ATOM 3274 C C . ASN A 1 443 ? 6.305 1.693 23.794 1.00 77.00 443 ASN A C 1
ATOM 3276 O O . ASN A 1 443 ? 7.264 1.584 23.036 1.00 77.00 443 ASN A O 1
ATOM 3280 N N . ASN A 1 444 ? 5.102 1.167 23.540 1.00 74.25 444 ASN A N 1
ATOM 3281 C CA . ASN A 1 444 ? 4.747 0.475 22.296 1.00 74.25 444 ASN A CA 1
ATOM 3282 C C . ASN A 1 444 ? 3.346 0.940 21.855 1.00 74.25 444 ASN A C 1
ATOM 3284 O O . ASN A 1 444 ? 2.372 0.189 21.994 1.00 74.25 444 ASN A O 1
ATOM 3288 N N . PRO A 1 445 ? 3.230 2.210 21.422 1.00 71.56 445 PRO A N 1
ATOM 3289 C CA . PRO A 1 445 ? 1.956 2.829 21.072 1.00 71.56 445 PRO A CA 1
ATOM 3290 C C . PRO A 1 445 ? 1.187 2.072 19.979 1.00 71.56 445 PRO A C 1
ATOM 3292 O O . PRO A 1 445 ? -0.038 2.129 19.941 1.00 71.56 445 PRO A O 1
ATOM 3295 N N . GLU A 1 446 ? 1.893 1.335 19.124 1.00 67.88 446 GLU A N 1
ATOM 3296 C CA . GLU A 1 446 ? 1.350 0.535 18.027 1.00 67.88 446 GLU A CA 1
ATOM 3297 C C . GLU A 1 446 ? 0.473 -0.645 18.481 1.00 67.88 446 GLU A C 1
ATOM 3299 O O . GLU A 1 446 ? -0.351 -1.118 17.705 1.00 67.88 446 GLU A O 1
ATOM 3304 N N . PHE A 1 447 ? 0.598 -1.106 19.733 1.00 77.31 447 PHE A N 1
ATOM 3305 C CA . PHE A 1 447 ? -0.203 -2.219 20.271 1.00 77.31 447 PHE A CA 1
ATOM 3306 C C . PHE A 1 447 ? -1.309 -1.771 21.229 1.00 77.31 447 PHE A C 1
ATOM 3308 O O . PHE A 1 447 ? -1.994 -2.617 21.815 1.00 77.31 447 PHE A O 1
ATOM 3315 N N . CYS A 1 448 ? -1.462 -0.463 21.437 1.00 78.06 448 CYS A N 1
ATOM 3316 C CA . CYS A 1 448 ? -2.465 0.082 22.338 1.00 78.06 448 CYS A CA 1
ATOM 3317 C C . CYS A 1 448 ? -3.882 -0.110 21.798 1.00 78.06 448 CYS A C 1
ATOM 3319 O O . CYS A 1 448 ? -4.128 -0.057 20.597 1.00 78.06 448 CYS A O 1
ATOM 3321 N N . MET A 1 449 ? -4.821 -0.265 22.723 1.00 82.38 449 MET A N 1
ATOM 3322 C CA . MET A 1 449 ? -6.255 -0.255 22.464 1.00 82.38 449 MET A CA 1
ATOM 3323 C C . MET A 1 449 ? -6.771 0.994 23.158 1.00 82.38 449 MET A C 1
ATOM 3325 O O . MET A 1 449 ? -6.650 1.076 24.373 1.00 82.38 449 MET A O 1
ATOM 3329 N N . ASN A 1 450 ? -7.216 2.000 22.411 1.00 62.69 450 ASN A N 1
ATOM 3330 C CA . ASN A 1 450 ? -7.551 3.303 23.001 1.00 62.69 450 ASN A CA 1
ATOM 3331 C C . ASN A 1 450 ? -9.011 3.718 22.772 1.00 62.69 450 ASN A C 1
ATOM 3333 O O . ASN A 1 450 ? -9.406 4.780 23.241 1.00 62.69 450 ASN A O 1
ATOM 3337 N N . ASP A 1 451 ? -9.806 2.879 22.104 1.00 67.88 451 ASP A N 1
ATOM 3338 C CA . ASP A 1 451 ? -11.146 3.250 21.630 1.00 67.88 451 ASP A CA 1
ATOM 3339 C C . ASP A 1 451 ? -12.255 2.294 22.111 1.00 67.88 451 ASP A C 1
ATOM 3341 O O . ASP A 1 451 ? -13.376 2.350 21.612 1.00 67.88 451 ASP A O 1
ATOM 3345 N N . THR A 1 452 ? -11.971 1.435 23.099 1.00 81.06 452 THR A N 1
ATOM 3346 C CA . THR A 1 452 ? -12.962 0.509 23.673 1.00 81.06 452 THR A CA 1
ATOM 3347 C C . THR A 1 452 ? -13.055 0.703 25.182 1.00 81.06 452 THR A C 1
ATOM 3349 O O . THR A 1 452 ? -12.128 0.366 25.924 1.00 81.06 452 THR A O 1
ATOM 3352 N N . SER A 1 453 ? -14.195 1.204 25.651 1.00 86.06 453 SER A N 1
ATOM 3353 C CA . SER A 1 453 ? -14.477 1.391 27.071 1.00 86.06 453 SER A CA 1
ATOM 3354 C C . SER A 1 453 ? -15.948 1.135 27.404 1.00 86.06 453 SER A C 1
ATOM 3356 O O . SER A 1 453 ? -16.818 1.193 26.538 1.00 86.06 453 SER A O 1
ATOM 3358 N N . VAL A 1 454 ? -16.212 0.824 28.672 1.00 84.50 454 VAL A N 1
ATOM 3359 C CA . VAL A 1 454 ? -17.551 0.687 29.254 1.00 84.50 454 VAL A CA 1
ATOM 3360 C C . VAL A 1 454 ? -17.572 1.498 30.540 1.00 84.50 454 VAL A C 1
ATOM 3362 O O . VAL A 1 454 ? -16.879 1.169 31.504 1.00 84.50 454 VAL A O 1
ATOM 3365 N N . GLU A 1 455 ? -18.359 2.566 30.566 1.00 85.94 455 GLU A N 1
ATOM 3366 C CA . GLU A 1 455 ? -18.684 3.280 31.799 1.00 85.94 455 GLU A CA 1
ATOM 3367 C C . GLU A 1 455 ? -19.939 2.648 32.436 1.00 85.94 455 GLU A C 1
ATOM 3369 O O . GLU A 1 455 ? -20.751 2.052 31.737 1.00 85.94 455 GLU A O 1
ATOM 3374 N N . PHE A 1 456 ? -20.085 2.688 33.764 1.00 79.94 456 PHE A N 1
ATOM 3375 C CA . PHE A 1 456 ? -21.293 2.239 34.467 1.00 79.94 456 PHE A CA 1
ATOM 3376 C C . PHE A 1 456 ? -21.444 2.874 35.855 1.00 79.94 456 PHE A C 1
ATOM 3378 O O . PHE A 1 456 ? -20.475 3.283 36.498 1.00 79.94 456 PHE A O 1
ATOM 3385 N N . LEU A 1 457 ? -22.688 2.928 36.345 1.00 83.75 457 LEU A N 1
ATOM 3386 C CA . LEU A 1 457 ? -23.062 3.542 37.622 1.00 83.75 457 LEU A CA 1
ATOM 3387 C C . LEU A 1 457 ? -23.582 2.503 38.620 1.00 83.75 457 LEU A C 1
ATOM 3389 O O . LEU A 1 457 ? -24.501 1.746 38.312 1.00 83.75 457 LEU A O 1
ATOM 3393 N N . ILE A 1 458 ? -23.095 2.559 39.862 1.00 85.81 458 ILE A N 1
ATOM 3394 C CA . ILE A 1 458 ? -23.650 1.796 40.989 1.00 85.81 458 ILE A CA 1
ATOM 3395 C C . ILE A 1 458 ? -24.018 2.747 42.131 1.00 85.81 458 ILE A C 1
ATOM 3397 O O . ILE A 1 458 ? -23.250 3.640 42.487 1.00 85.81 458 ILE A O 1
ATOM 3401 N N . GLN A 1 459 ? -25.184 2.534 42.744 1.00 87.12 459 GLN A N 1
ATOM 3402 C CA . GLN A 1 459 ? -25.590 3.227 43.967 1.00 87.12 459 GLN A CA 1
ATOM 3403 C C . GLN A 1 459 ? -25.439 2.320 45.195 1.00 87.12 459 GLN A C 1
ATOM 3405 O O . GLN A 1 459 ? -25.889 1.175 45.223 1.00 87.12 459 GLN A O 1
ATOM 3410 N N . ILE A 1 460 ? -24.806 2.847 46.244 1.00 87.75 460 ILE A N 1
ATOM 3411 C CA . ILE A 1 460 ? -24.555 2.105 47.487 1.00 87.75 460 ILE A CA 1
ATOM 3412 C C . ILE A 1 460 ? -25.836 2.001 48.316 1.00 87.75 460 ILE A C 1
ATOM 3414 O O . ILE A 1 460 ? -26.504 3.000 48.568 1.00 87.75 460 ILE A O 1
ATOM 3418 N N . GLY A 1 461 ? -26.154 0.816 48.831 1.00 82.25 461 GLY A N 1
ATOM 3419 C CA . GLY A 1 461 ? -27.318 0.573 49.688 1.00 82.25 461 GLY A CA 1
ATOM 3420 C C . GLY A 1 461 ? -28.652 0.504 48.939 1.00 82.25 461 GLY A C 1
ATOM 3421 O O . GLY A 1 461 ? -29.706 0.480 49.577 1.00 82.25 461 GLY A O 1
ATOM 3422 N N . THR A 1 462 ? -28.616 0.470 47.609 1.00 78.44 462 THR A N 1
ATOM 3423 C CA . THR A 1 462 ? -29.760 0.188 46.735 1.00 78.44 462 THR A CA 1
ATOM 3424 C C . THR A 1 462 ? -29.546 -1.141 46.032 1.00 78.44 462 THR A C 1
ATOM 3426 O O . THR A 1 462 ? -28.404 -1.523 45.778 1.00 78.44 462 THR A O 1
ATOM 3429 N N . SER A 1 463 ? -30.637 -1.845 45.723 1.00 74.25 463 SER A N 1
ATOM 3430 C CA . SER A 1 463 ? -30.516 -3.075 44.950 1.00 74.25 463 SER A CA 1
ATOM 3431 C C . SER A 1 463 ? -30.066 -2.742 43.534 1.00 74.25 463 SER A C 1
ATOM 3433 O O . SER A 1 463 ? -30.705 -1.923 42.877 1.00 74.25 463 SER A O 1
ATOM 3435 N N . PHE A 1 464 ? -28.973 -3.352 43.079 1.00 68.50 464 PHE A N 1
ATOM 3436 C CA . PHE A 1 464 ? -28.581 -3.318 41.670 1.00 68.50 464 PHE A CA 1
ATOM 3437 C C . PHE A 1 464 ? -29.405 -4.308 40.822 1.00 68.50 464 PHE A C 1
ATOM 3439 O O . PHE A 1 464 ? -29.345 -4.246 39.598 1.00 68.50 464 PHE A O 1
ATOM 3446 N N . ASP A 1 465 ? -30.238 -5.140 41.465 1.00 63.34 465 ASP A N 1
ATOM 3447 C CA . ASP A 1 465 ? -31.090 -6.160 40.841 1.00 63.34 465 ASP A CA 1
ATOM 3448 C C . ASP A 1 465 ? -32.554 -5.729 40.628 1.00 63.34 465 ASP A C 1
ATOM 3450 O O . ASP A 1 465 ? -33.324 -6.495 40.054 1.00 63.34 465 ASP A O 1
ATOM 3454 N N . GLU A 1 466 ? -32.986 -4.540 41.066 1.00 65.94 466 GLU A N 1
ATOM 3455 C CA . GLU A 1 466 ? -34.345 -4.048 40.795 1.00 65.94 466 GLU A CA 1
ATOM 3456 C C . GLU A 1 466 ? -34.367 -2.555 40.445 1.00 65.94 466 GLU A C 1
ATOM 3458 O O . GLU A 1 466 ? -33.933 -1.697 41.210 1.00 65.94 466 GLU A O 1
ATOM 3463 N N . THR A 1 467 ? -34.964 -2.235 39.299 1.00 78.88 467 THR A N 1
ATOM 3464 C CA . THR A 1 467 ? -35.339 -0.882 38.887 1.00 78.88 467 THR A CA 1
ATOM 3465 C C . THR A 1 467 ? -36.858 -0.768 38.773 1.00 78.88 467 THR A C 1
ATOM 3467 O O . THR A 1 467 ? -37.563 -1.759 38.574 1.00 78.88 467 THR A O 1
ATOM 3470 N N . THR A 1 468 ? -37.385 0.449 38.924 1.00 87.31 468 THR A N 1
ATOM 3471 C CA . THR A 1 468 ? -38.791 0.754 38.633 1.00 87.31 468 THR A CA 1
ATOM 3472 C C . THR A 1 468 ? -38.874 1.848 37.578 1.00 87.31 468 THR A C 1
ATOM 3474 O O . THR A 1 468 ? -38.469 2.981 37.827 1.00 87.31 468 THR A O 1
ATOM 3477 N N . VAL A 1 469 ? -39.432 1.513 36.415 1.00 90.25 469 VAL A N 1
ATOM 3478 C CA . VAL A 1 469 ? -39.682 2.453 35.316 1.00 90.25 469 VAL A CA 1
ATOM 3479 C C . VAL A 1 469 ? -41.157 2.838 35.323 1.00 90.25 469 VAL A C 1
ATOM 3481 O O . VAL A 1 469 ? -42.031 1.988 35.157 1.00 90.25 469 VAL A O 1
ATOM 3484 N N . GLU A 1 470 ? -41.443 4.126 35.495 1.00 95.75 470 GLU A N 1
ATOM 3485 C CA . GLU A 1 470 ? -42.809 4.653 35.459 1.00 95.75 470 GLU A CA 1
ATOM 3486 C C . GLU A 1 470 ? -43.131 5.232 34.077 1.00 95.75 470 GLU A C 1
ATOM 3488 O O . GLU A 1 470 ? -42.459 6.154 33.610 1.00 95.75 470 GLU A O 1
ATOM 3493 N N . VAL A 1 471 ? -44.194 4.744 33.428 1.00 96.19 471 VAL A N 1
ATOM 3494 C CA . VAL A 1 471 ? -44.601 5.217 32.096 1.00 96.19 471 VAL A CA 1
ATOM 3495 C C . VAL A 1 471 ? -46.083 5.569 32.065 1.00 96.19 471 VAL A C 1
ATOM 3497 O O . VAL A 1 471 ? -46.938 4.833 32.552 1.00 96.19 471 VAL A O 1
ATOM 3500 N N . GLN A 1 472 ? -46.385 6.720 31.466 1.00 96.06 472 GLN A N 1
ATOM 3501 C CA . GLN A 1 472 ? -47.750 7.173 31.203 1.00 96.06 472 GLN A CA 1
ATOM 3502 C C . GLN A 1 472 ? -48.174 6.782 29.786 1.00 96.06 472 GLN A C 1
ATOM 3504 O O . GLN A 1 472 ? -47.517 7.168 28.805 1.00 96.06 472 GLN A O 1
ATOM 3509 N N . TYR A 1 473 ? -49.304 6.085 29.692 1.00 96.25 473 TYR A N 1
ATOM 3510 C CA . TYR A 1 473 ? -49.948 5.694 28.442 1.00 96.25 473 TYR A CA 1
ATOM 3511 C C . TYR A 1 473 ? -51.312 6.362 28.292 1.00 96.25 473 TYR A C 1
ATOM 3513 O O . TYR A 1 473 ? -52.003 6.655 29.268 1.00 96.25 473 TYR A O 1
ATOM 3521 N N . SER A 1 474 ? -51.698 6.624 27.046 1.00 95.12 474 SER A N 1
ATOM 3522 C CA . SER A 1 474 ? -52.974 7.267 26.729 1.00 95.12 474 SER A CA 1
ATOM 3523 C C . SER A 1 474 ? -54.036 6.245 26.345 1.00 95.12 474 SER A C 1
ATOM 3525 O O . SER A 1 474 ? -53.738 5.166 25.837 1.00 95.12 474 SER A O 1
ATOM 3527 N N . GLN A 1 475 ? -55.300 6.617 26.499 1.00 95.50 475 GLN A N 1
ATOM 3528 C CA . GLN A 1 475 ? -56.426 5.875 25.961 1.00 95.50 475 GLN A CA 1
ATOM 3529 C C . GLN A 1 475 ? -56.246 5.634 24.450 1.00 95.50 475 GLN A C 1
ATOM 3531 O O . GLN A 1 475 ? -55.909 6.551 23.697 1.00 95.50 475 GLN A O 1
ATOM 3536 N N . ASN A 1 476 ? -56.625 4.437 23.986 1.00 95.94 476 ASN A N 1
ATOM 3537 C CA . ASN A 1 476 ? -56.444 3.898 22.631 1.00 95.94 476 ASN A CA 1
ATOM 3538 C C . ASN A 1 476 ? -55.069 3.254 22.394 1.00 95.94 476 ASN A C 1
ATOM 3540 O O . ASN A 1 476 ? -54.550 2.569 23.268 1.00 95.94 476 ASN A O 1
ATOM 3544 N N . TRP A 1 477 ? -54.579 3.312 21.156 1.00 97.06 477 TRP A N 1
ATOM 3545 C CA . TRP A 1 477 ? -53.415 2.559 20.709 1.00 97.06 477 TRP A CA 1
ATOM 3546 C C . TRP A 1 477 ? -52.118 3.197 21.207 1.00 97.06 477 TRP A C 1
ATOM 3548 O O . TRP A 1 477 ? -51.956 4.407 21.088 1.00 97.06 477 TRP A O 1
ATOM 3558 N N . ASN A 1 478 ? -51.196 2.381 21.710 1.00 97.38 478 ASN A N 1
ATOM 3559 C CA . ASN A 1 478 ? -49.867 2.792 22.156 1.00 97.38 478 ASN A CA 1
ATOM 3560 C C . ASN A 1 478 ? -48.814 1.838 21.588 1.00 97.38 478 ASN A C 1
ATOM 3562 O O . ASN A 1 478 ? -49.103 0.658 21.376 1.00 97.38 478 ASN A O 1
ATOM 3566 N N . LEU A 1 479 ? -47.606 2.363 21.385 1.00 97.88 479 LEU A N 1
ATOM 3567 C CA . LEU A 1 479 ? -46.404 1.566 21.167 1.00 97.88 479 LEU A CA 1
ATOM 3568 C C . LEU A 1 479 ? -45.684 1.376 22.500 1.00 97.88 479 LEU A C 1
ATOM 3570 O O . LEU A 1 479 ? -45.305 2.359 23.140 1.00 97.88 479 LEU A O 1
ATOM 3574 N N . ILE A 1 480 ? -45.523 0.122 22.907 1.00 97.62 480 ILE A N 1
ATOM 3575 C CA . ILE A 1 480 ? -45.011 -0.262 24.223 1.00 97.62 480 ILE A CA 1
ATOM 3576 C C . ILE A 1 480 ? -43.870 -1.269 24.100 1.00 97.62 480 ILE A C 1
ATOM 3578 O O . ILE A 1 480 ? -43.793 -2.010 23.120 1.00 97.62 480 ILE A O 1
ATOM 3582 N N . GLY A 1 481 ? -43.028 -1.321 25.123 1.00 97.00 481 GLY A N 1
ATOM 3583 C CA . GLY A 1 481 ? -41.993 -2.332 25.298 1.00 97.00 481 GLY A CA 1
ATOM 3584 C C . GLY A 1 481 ? -41.851 -2.727 26.761 1.00 97.00 481 GLY A C 1
ATOM 3585 O O . GLY A 1 481 ? -42.438 -2.088 27.636 1.00 97.00 481 GLY A O 1
ATOM 3586 N N . LEU A 1 482 ? -41.073 -3.775 27.025 1.00 96.50 482 LEU A N 1
ATOM 3587 C CA . LEU A 1 482 ? -40.769 -4.230 28.381 1.00 96.50 482 LEU A CA 1
ATOM 3588 C C . LEU A 1 482 ? -39.368 -3.743 28.787 1.00 96.50 482 LEU A C 1
ATOM 3590 O O . LEU A 1 482 ? -38.388 -4.269 28.263 1.00 96.50 482 LEU A O 1
ATOM 3594 N N . PRO A 1 483 ? -39.251 -2.755 29.696 1.00 94.94 483 PRO A N 1
ATOM 3595 C CA . PRO A 1 483 ? -37.970 -2.132 30.019 1.00 94.94 483 PRO A CA 1
ATOM 3596 C C . PRO A 1 483 ? -37.230 -2.791 31.184 1.00 94.94 483 PRO A C 1
ATOM 3598 O O . PRO A 1 483 ? -36.218 -2.253 31.612 1.00 94.94 483 PRO A O 1
ATOM 3601 N N . VAL A 1 484 ? -37.731 -3.899 31.737 1.00 90.38 484 VAL A N 1
ATOM 3602 C CA . VAL A 1 484 ? -37.152 -4.593 32.901 1.00 90.38 484 VAL A CA 1
ATOM 3603 C C . VAL A 1 484 ? -37.227 -6.110 32.726 1.00 90.38 484 VAL A C 1
ATOM 3605 O O . VAL A 1 484 ? -38.119 -6.621 32.049 1.00 90.38 484 VAL A O 1
ATOM 3608 N N . ILE A 1 485 ? -36.336 -6.844 33.384 1.00 79.62 485 ILE A N 1
ATOM 3609 C CA . ILE A 1 485 ? -36.387 -8.303 33.500 1.00 79.62 485 ILE A CA 1
ATOM 3610 C C . ILE A 1 485 ? -37.360 -8.657 34.627 1.00 79.62 485 ILE A C 1
ATOM 3612 O O . ILE A 1 485 ? -37.122 -8.349 35.792 1.00 79.62 485 ILE A O 1
ATOM 3616 N N . THR A 1 486 ? -38.469 -9.312 34.296 1.00 84.44 486 THR A N 1
ATOM 3617 C CA . THR A 1 486 ? -39.514 -9.676 35.264 1.00 84.44 486 THR A CA 1
ATOM 3618 C C . THR A 1 486 ? -39.989 -11.111 35.064 1.00 84.44 486 THR A C 1
ATOM 3620 O O . THR A 1 486 ? -39.913 -11.662 33.968 1.00 84.44 486 THR A O 1
ATOM 3623 N N . ASN A 1 487 ? -40.499 -11.717 36.139 1.00 76.25 487 ASN A N 1
ATOM 3624 C CA . ASN A 1 487 ? -41.110 -13.048 36.111 1.00 76.25 487 ASN A CA 1
ATOM 3625 C C . ASN A 1 487 ? -42.545 -13.042 35.553 1.00 76.25 487 ASN A C 1
ATOM 3627 O O . ASN A 1 487 ? -43.076 -14.110 35.254 1.00 76.25 487 ASN A O 1
ATOM 3631 N N . ASP A 1 488 ? -43.183 -11.872 35.463 1.00 87.19 488 ASP A N 1
ATOM 3632 C CA . ASP A 1 488 ? -44.527 -11.701 34.904 1.00 87.19 488 ASP A CA 1
ATOM 3633 C C . ASP A 1 488 ? -44.480 -10.687 33.758 1.00 87.19 488 ASP A C 1
ATOM 3635 O O . ASP A 1 488 ? -44.397 -9.480 33.982 1.00 87.19 488 ASP A O 1
ATOM 3639 N N . SER A 1 489 ? -44.498 -11.199 32.529 1.00 91.88 489 SER A N 1
ATOM 3640 C CA . SER A 1 489 ? -44.477 -10.420 31.290 1.00 91.88 489 SER A CA 1
ATOM 3641 C C . SER A 1 489 ? -45.836 -10.380 30.580 1.00 91.88 489 SER A C 1
ATOM 3643 O O . SER A 1 489 ? -45.925 -9.901 29.448 1.00 91.88 489 SER A O 1
ATOM 3645 N N . GLY A 1 490 ? -46.907 -10.881 31.206 1.00 96.12 490 GLY A N 1
ATOM 3646 C CA . GLY A 1 490 ? -48.242 -10.900 30.611 1.00 96.12 490 GLY A CA 1
ATOM 3647 C C . GLY A 1 490 ? -48.804 -9.489 30.427 1.00 96.12 490 GLY A C 1
ATOM 3648 O O . GLY A 1 490 ? -48.837 -8.690 31.358 1.00 96.12 490 GLY A O 1
ATOM 3649 N N . TYR A 1 491 ? -49.307 -9.143 29.238 1.00 96.06 491 TYR A N 1
ATOM 3650 C CA . TYR A 1 491 ? -49.807 -7.770 29.053 1.00 96.06 491 TYR A CA 1
ATOM 3651 C C . TYR A 1 491 ? -51.075 -7.488 29.875 1.00 96.06 491 TYR A C 1
ATOM 3653 O O . TYR A 1 491 ? -51.282 -6.359 30.298 1.00 96.06 491 TYR A O 1
ATOM 3661 N N . GLU A 1 492 ? -51.922 -8.491 30.127 1.00 95.44 492 GLU A N 1
ATOM 3662 C CA . GLU A 1 492 ? -53.136 -8.316 30.944 1.00 95.44 492 GLU A CA 1
ATOM 3663 C C . GLU A 1 492 ? -52.837 -8.226 32.449 1.00 95.44 492 GLU A C 1
ATOM 3665 O O . GLU A 1 492 ? -53.684 -7.751 33.203 1.00 95.44 492 GLU A O 1
ATOM 3670 N N . SER A 1 493 ? -51.662 -8.684 32.899 1.00 93.62 493 SER A N 1
ATOM 3671 C CA . SER A 1 493 ? -51.185 -8.491 34.275 1.00 93.62 493 SER A CA 1
ATOM 3672 C C . SER A 1 493 ? -50.461 -7.156 34.442 1.00 93.62 493 SER A C 1
ATOM 3674 O O . SER A 1 493 ? -50.590 -6.534 35.493 1.00 93.62 493 SER A O 1
ATOM 3676 N N . ILE A 1 494 ? -49.738 -6.703 33.413 1.00 95.00 494 ILE A N 1
ATOM 3677 C CA . ILE A 1 494 ? -48.988 -5.440 33.435 1.00 95.00 494 ILE A CA 1
ATOM 3678 C C . ILE A 1 494 ? -49.897 -4.219 33.221 1.00 95.00 494 ILE A C 1
ATOM 3680 O O . ILE A 1 494 ? -49.672 -3.181 33.840 1.00 95.00 494 ILE A O 1
ATOM 3684 N N . PHE A 1 495 ? -50.903 -4.324 32.349 1.00 95.75 495 PHE A N 1
ATOM 3685 C CA . PHE A 1 495 ? -51.772 -3.213 31.949 1.00 95.75 495 PHE A CA 1
ATOM 3686 C C . PHE A 1 495 ? -53.222 -3.487 32.369 1.00 95.75 495 PHE A C 1
ATOM 3688 O O . PHE A 1 495 ? -53.940 -4.239 31.702 1.00 95.75 495 PHE A O 1
ATOM 3695 N N . GLU A 1 496 ? -53.690 -2.845 33.442 1.00 93.94 496 GLU A N 1
ATOM 3696 C CA . GLU A 1 496 ? -55.047 -3.044 33.973 1.00 93.94 496 GLU A CA 1
ATOM 3697 C C . GLU A 1 496 ? -56.128 -2.598 32.973 1.00 93.94 496 GLU A C 1
ATOM 3699 O O . GLU A 1 496 ? -57.217 -3.177 32.917 1.00 93.94 496 GLU A O 1
ATOM 3704 N N . GLY A 1 497 ? -55.837 -1.569 32.172 1.00 92.75 497 GLY A N 1
ATOM 3705 C CA . GLY A 1 497 ? -56.730 -1.001 31.166 1.00 92.75 497 GLY A CA 1
ATOM 3706 C C . GLY A 1 497 ? -56.641 -1.651 29.785 1.00 92.75 497 GLY A C 1
ATOM 3707 O O . GLY A 1 497 ? -57.226 -1.114 28.838 1.00 92.75 497 GLY A O 1
ATOM 3708 N N . ALA A 1 498 ? -55.908 -2.755 29.615 1.00 96.00 498 ALA A N 1
ATOM 3709 C CA . ALA A 1 498 ? -55.725 -3.378 28.308 1.00 96.00 498 ALA A CA 1
ATOM 3710 C C . ALA A 1 498 ? -57.013 -3.990 27.740 1.00 96.00 498 ALA A C 1
ATOM 3712 O O . ALA A 1 498 ? -57.711 -4.779 28.378 1.00 96.00 498 ALA A O 1
ATOM 3713 N N . VAL A 1 499 ? -57.299 -3.693 26.470 1.00 96.62 499 VAL A N 1
ATOM 3714 C CA . VAL A 1 499 ? -58.345 -4.389 25.719 1.00 96.62 499 VAL A CA 1
ATOM 3715 C C . VAL A 1 499 ? -57.826 -5.781 25.357 1.00 96.62 499 VAL A C 1
ATOM 3717 O O . VAL A 1 499 ? -56.843 -5.914 24.627 1.00 96.62 499 VAL A O 1
ATOM 3720 N N . SER A 1 500 ? -58.504 -6.825 25.831 1.00 95.94 500 SER A N 1
ATOM 3721 C CA . SER A 1 500 ? -58.095 -8.213 25.584 1.00 95.94 500 SER A CA 1
ATOM 3722 C C . SER A 1 500 ? -57.968 -8.534 24.084 1.00 95.94 500 SER A C 1
ATOM 3724 O O . SER A 1 500 ? -58.824 -8.160 23.275 1.00 95.94 500 SER A O 1
ATOM 3726 N N . GLY A 1 501 ? -56.888 -9.223 23.706 1.00 94.69 501 GLY A N 1
ATOM 3727 C CA . GLY A 1 501 ? -56.551 -9.587 22.328 1.00 94.69 501 GLY A CA 1
ATOM 3728 C C . GLY A 1 501 ? -55.992 -8.439 21.480 1.00 94.69 501 GLY A C 1
ATOM 3729 O O . GLY A 1 501 ? -56.145 -8.464 20.254 1.00 94.69 501 GLY A O 1
ATOM 3730 N N . THR A 1 502 ? -55.402 -7.411 22.106 1.00 96.75 502 THR A N 1
ATOM 3731 C CA . THR A 1 502 ? -54.861 -6.243 21.385 1.00 96.75 502 THR A CA 1
ATOM 3732 C C . THR A 1 502 ? -53.349 -6.061 21.434 1.00 96.75 502 THR A C 1
ATOM 3734 O O . THR A 1 502 ? -52.882 -5.069 20.883 1.00 96.75 502 THR A O 1
ATOM 3737 N N . LEU A 1 503 ? -52.595 -6.999 22.017 1.00 98.19 503 LEU A N 1
ATOM 3738 C CA . LEU A 1 503 ? -51.134 -6.989 21.948 1.00 98.19 503 LEU A CA 1
ATOM 3739 C C . LEU A 1 503 ? -50.663 -7.555 20.598 1.00 98.19 503 LEU A C 1
ATOM 3741 O O . LEU A 1 503 ? -50.972 -8.704 20.276 1.00 98.19 503 LEU A O 1
ATOM 3745 N N . TYR A 1 504 ? -49.925 -6.762 19.818 1.00 98.25 504 TYR A N 1
ATOM 3746 C CA . TYR A 1 504 ? -49.380 -7.185 18.525 1.00 98.25 504 TYR A CA 1
ATOM 3747 C C . TYR A 1 504 ? -47.902 -6.826 18.361 1.00 98.25 504 TYR A C 1
ATOM 3749 O O . TYR A 1 504 ? -47.556 -5.647 18.434 1.00 98.25 504 TYR A O 1
ATOM 3757 N N . SER A 1 505 ? -47.062 -7.816 18.062 1.00 97.31 505 SER A N 1
ATOM 3758 C CA . SER A 1 505 ? -45.693 -7.629 17.560 1.00 97.31 505 SER A CA 1
ATOM 3759 C C . SER A 1 505 ? -45.708 -7.383 16.042 1.00 97.31 505 SER A C 1
ATOM 3761 O O . SER A 1 505 ? -46.754 -7.506 15.389 1.00 97.31 505 SER A O 1
ATOM 3763 N N . PHE A 1 506 ? -44.561 -7.014 15.464 1.00 96.31 506 PHE A N 1
ATOM 3764 C CA . PHE A 1 506 ? -44.403 -6.875 14.016 1.00 96.31 506 PHE A CA 1
ATOM 3765 C C . PHE A 1 506 ? -43.188 -7.650 13.501 1.00 96.31 506 PHE A C 1
ATOM 3767 O O . PHE A 1 506 ? -42.062 -7.336 13.864 1.00 96.31 506 PHE A O 1
ATOM 3774 N N . ASP A 1 507 ? -43.438 -8.583 12.587 1.00 88.75 507 ASP A N 1
ATOM 3775 C CA . ASP A 1 507 ? -42.432 -9.244 11.751 1.00 88.75 507 ASP A CA 1
ATOM 3776 C C . ASP A 1 507 ? -43.042 -9.451 10.359 1.00 88.75 507 ASP A C 1
ATOM 3778 O O . ASP A 1 507 ? -43.887 -10.325 10.145 1.00 88.75 507 ASP A O 1
ATOM 3782 N N . SER A 1 508 ? -42.718 -8.552 9.423 1.00 85.56 508 SER A N 1
ATOM 3783 C CA . SER A 1 508 ? -43.310 -8.500 8.071 1.00 85.56 508 SER A CA 1
ATOM 3784 C C . SER A 1 508 ? -44.856 -8.418 8.030 1.00 85.56 508 SER A C 1
ATOM 3786 O O . SER A 1 508 ? -45.479 -8.500 6.967 1.00 85.56 508 SER A O 1
ATOM 3788 N N . GLY A 1 509 ? -45.488 -8.226 9.189 1.00 92.06 509 GLY A N 1
ATOM 3789 C CA . GLY A 1 509 ? -46.918 -8.312 9.451 1.00 92.06 509 GLY A CA 1
ATOM 3790 C C . GLY A 1 509 ? -47.187 -8.335 10.960 1.00 92.06 509 GLY A C 1
ATOM 3791 O O . GLY A 1 509 ? -46.271 -8.514 11.755 1.00 92.06 509 GLY A O 1
ATOM 3792 N N . TYR A 1 510 ? -48.442 -8.120 11.361 1.00 96.31 510 TYR A N 1
ATOM 3793 C CA . TYR A 1 510 ? -48.816 -8.113 12.778 1.00 96.31 510 TYR A CA 1
ATOM 3794 C C . TYR A 1 510 ? -49.123 -9.518 13.288 1.00 96.31 510 TYR A C 1
ATOM 3796 O O . TYR A 1 510 ? -49.995 -10.198 12.735 1.00 96.31 510 TYR A O 1
ATOM 3804 N N . THR A 1 511 ? -48.480 -9.894 14.388 1.00 96.50 511 THR A N 1
ATOM 3805 C CA . THR A 1 511 ? -48.702 -11.165 15.085 1.00 96.50 511 THR A CA 1
ATOM 3806 C C . THR A 1 511 ? -49.299 -10.878 16.453 1.00 96.50 511 THR A C 1
ATOM 3808 O O . THR A 1 511 ? -48.855 -9.962 17.133 1.00 96.50 511 THR A O 1
ATOM 3811 N N . ALA A 1 512 ? -50.364 -11.592 16.826 1.00 97.19 512 ALA A N 1
ATOM 3812 C CA . ALA A 1 512 ? -51.004 -11.424 18.130 1.00 97.19 512 ALA A CA 1
ATOM 3813 C C . ALA A 1 512 ? -50.200 -12.151 19.210 1.00 97.19 512 ALA A C 1
ATOM 3815 O O . ALA A 1 512 ? -49.864 -13.319 19.026 1.00 97.19 512 ALA A O 1
ATOM 3816 N N . GLU A 1 513 ? -49.969 -11.482 20.334 1.00 97.81 513 GLU A N 1
ATOM 3817 C CA . GLU A 1 513 ? -49.088 -11.948 21.408 1.00 97.81 513 GLU A CA 1
ATOM 3818 C C . GLU A 1 513 ? -49.811 -11.904 22.760 1.00 97.81 513 GLU A C 1
ATOM 3820 O O . GLU A 1 513 ? -50.863 -11.276 22.905 1.00 97.81 513 GLU A O 1
ATOM 3825 N N . THR A 1 514 ? -49.263 -12.583 23.768 1.00 95.62 514 THR A N 1
ATOM 3826 C CA . THR A 1 514 ? -49.814 -12.578 25.140 1.00 95.62 514 THR A CA 1
ATOM 3827 C C . THR A 1 514 ? -48.829 -12.093 26.195 1.00 95.62 514 THR A C 1
ATOM 3829 O O . THR A 1 514 ? -49.245 -11.719 27.290 1.00 95.62 514 THR A O 1
ATOM 3832 N N . GLU A 1 515 ? -47.545 -12.070 25.861 1.00 94.81 515 GLU A N 1
ATOM 3833 C CA . GLU A 1 515 ? -46.451 -11.697 26.749 1.00 94.81 515 GLU A CA 1
ATOM 3834 C C . GLU A 1 515 ? -45.527 -10.723 26.019 1.00 94.81 515 GLU A C 1
ATOM 3836 O O . GLU A 1 515 ? -45.389 -10.783 24.794 1.00 94.81 515 GLU A O 1
ATOM 3841 N N . LEU A 1 516 ? -44.915 -9.814 26.772 1.00 96.62 516 LEU A N 1
ATOM 3842 C CA . LEU A 1 516 ? -43.881 -8.935 26.253 1.00 96.62 516 LEU A CA 1
ATOM 3843 C C . LEU A 1 516 ? -42.511 -9.604 26.375 1.00 96.62 516 LEU A C 1
ATOM 3845 O O . LEU A 1 516 ? -42.189 -10.215 27.392 1.00 96.62 516 LEU A O 1
ATOM 3849 N N . VAL A 1 517 ? -41.679 -9.422 25.357 1.00 93.62 517 VAL A N 1
ATOM 3850 C CA . VAL A 1 517 ? -40.274 -9.828 25.348 1.00 93.62 517 VAL A CA 1
ATOM 3851 C C . VAL A 1 517 ? -39.415 -8.561 25.325 1.00 93.62 517 VAL A C 1
ATOM 3853 O O . VAL A 1 517 ? -39.698 -7.669 24.519 1.00 93.62 517 VAL A O 1
ATOM 3856 N N . PRO A 1 518 ? -38.381 -8.449 26.181 1.00 92.44 518 PRO A N 1
ATOM 3857 C CA . PRO A 1 518 ? -37.428 -7.347 26.113 1.00 92.44 518 PRO A CA 1
ATOM 3858 C C . PRO A 1 518 ? -36.874 -7.130 24.701 1.00 92.44 518 PRO A C 1
ATOM 3860 O O . PRO A 1 518 ? -36.631 -8.085 23.966 1.00 92.44 518 PRO A O 1
ATOM 3863 N N . GLY A 1 519 ? -36.720 -5.868 24.304 1.00 92.19 519 GLY A N 1
ATOM 3864 C CA . GLY A 1 519 ? -36.244 -5.487 22.969 1.00 92.19 519 GLY A CA 1
ATOM 3865 C C . GLY A 1 519 ? -37.283 -5.546 21.850 1.00 92.19 519 GLY A C 1
ATOM 3866 O O . GLY A 1 519 ? -37.133 -4.854 20.842 1.00 92.19 519 GLY A O 1
ATOM 3867 N N . THR A 1 520 ? -38.374 -6.291 22.033 1.00 96.19 520 THR A N 1
ATOM 3868 C CA . THR A 1 520 ? -39.478 -6.327 21.070 1.00 96.19 520 THR A CA 1
ATOM 3869 C C . THR A 1 520 ? -40.462 -5.197 21.356 1.00 96.19 520 THR A C 1
ATOM 3871 O O . THR A 1 520 ? -40.914 -5.009 22.487 1.00 96.19 520 THR A O 1
ATOM 3874 N N . GLY A 1 521 ? -40.832 -4.445 20.321 1.00 97.56 521 GLY A N 1
ATOM 3875 C CA . GLY A 1 521 ? -41.886 -3.447 20.425 1.00 97.56 521 GLY A CA 1
ATOM 3876 C C . GLY A 1 521 ? -43.261 -4.011 20.064 1.00 97.56 521 GLY A C 1
ATOM 3877 O O . GLY A 1 521 ? -43.398 -4.861 19.182 1.00 97.56 521 GLY A O 1
ATOM 3878 N N . TYR A 1 522 ? -44.303 -3.497 20.717 1.00 98.44 522 TYR A N 1
ATOM 3879 C CA . TYR A 1 522 ? -45.672 -3.976 20.545 1.00 98.44 522 TYR A CA 1
ATOM 3880 C C . TYR A 1 522 ? -46.668 -2.834 20.376 1.00 98.44 522 TYR A C 1
ATOM 3882 O O . TYR A 1 522 ? -46.532 -1.764 20.968 1.00 98.44 522 TYR A O 1
ATOM 3890 N N . TRP A 1 523 ? -47.734 -3.096 19.626 1.00 98.12 523 TRP A N 1
ATOM 3891 C CA . TRP A 1 523 ? -48.976 -2.341 19.722 1.00 98.12 523 TRP A CA 1
ATOM 3892 C C . TRP A 1 523 ? -49.855 -2.908 20.823 1.00 98.12 523 TRP A C 1
ATOM 3894 O O . TRP A 1 523 ? -50.056 -4.115 20.876 1.00 98.12 523 TRP A O 1
ATOM 3904 N N . ILE A 1 524 ? -50.451 -2.035 21.629 1.00 97.69 524 ILE A N 1
ATOM 3905 C CA . ILE A 1 524 ? -51.527 -2.381 22.565 1.00 97.69 524 ILE A CA 1
ATOM 3906 C C . ILE A 1 524 ? -52.644 -1.345 22.476 1.00 97.69 524 ILE A C 1
ATOM 3908 O O . ILE A 1 524 ? -52.381 -0.182 22.159 1.00 97.69 524 ILE A O 1
ATOM 3912 N N . ARG A 1 525 ? -53.888 -1.723 22.787 1.00 97.25 525 ARG A N 1
ATOM 3913 C CA . ARG A 1 525 ? -54.991 -0.771 22.951 1.00 97.25 525 ARG A CA 1
ATOM 3914 C C . ARG A 1 525 ? -55.468 -0.723 24.400 1.00 97.25 525 ARG A C 1
ATOM 3916 O O . ARG A 1 525 ? -55.857 -1.749 24.946 1.00 97.25 525 ARG A O 1
ATOM 3923 N N . LEU A 1 526 ? -55.538 0.479 24.969 1.00 96.94 526 LEU A N 1
ATOM 3924 C CA . LEU A 1 526 ? -56.023 0.729 26.330 1.00 96.94 526 LEU A CA 1
ATOM 3925 C C . LEU A 1 526 ? -57.420 1.377 26.339 1.00 96.94 526 LEU A C 1
ATOM 3927 O O . LEU A 1 526 ? -57.760 2.170 25.450 1.00 96.94 526 LEU A O 1
ATOM 3931 N N . GLU A 1 527 ? -58.238 1.050 27.342 1.00 96.69 527 GLU A N 1
ATOM 3932 C CA . GLU A 1 527 ? -59.591 1.593 27.543 1.00 96.69 527 GLU A CA 1
ATOM 3933 C C . GLU A 1 527 ? -59.603 2.992 28.176 1.00 96.69 527 GLU A C 1
ATOM 3935 O O . GLU A 1 527 ? -60.549 3.756 27.955 1.00 96.69 527 GLU A O 1
ATOM 3940 N N . SER A 1 528 ? -58.549 3.358 28.905 1.00 95.19 528 SER A N 1
ATOM 3941 C CA . SER A 1 528 ? -58.355 4.662 29.547 1.00 95.19 528 SER A CA 1
ATOM 3942 C C . SER A 1 528 ? -56.874 5.030 29.600 1.00 95.19 528 SER A C 1
ATOM 3944 O O . SER A 1 528 ? -56.020 4.190 29.332 1.00 95.19 528 SER A O 1
ATOM 3946 N N . ASP A 1 529 ? -56.579 6.285 29.941 1.00 95.50 529 ASP A N 1
ATOM 3947 C CA . ASP A 1 529 ? -55.223 6.684 30.323 1.00 95.50 529 ASP A CA 1
ATOM 3948 C C . ASP A 1 529 ? -54.798 5.890 31.572 1.00 95.50 529 ASP A C 1
ATOM 3950 O O . ASP A 1 529 ? -55.615 5.680 32.476 1.00 95.50 529 ASP A O 1
ATOM 3954 N N . GLU A 1 530 ? -53.543 5.449 31.620 1.00 93.56 530 GLU A N 1
ATOM 3955 C CA . GLU A 1 530 ? -53.015 4.587 32.683 1.00 93.56 530 GLU A CA 1
ATOM 3956 C C . GLU A 1 530 ? -51.536 4.897 32.953 1.00 93.56 530 GLU A C 1
ATOM 3958 O O . GLU A 1 530 ? -50.760 5.149 32.026 1.00 93.56 530 GLU A O 1
ATOM 3963 N N . GLN A 1 531 ? -51.153 4.868 34.233 1.00 96.69 531 GLN A N 1
ATOM 3964 C CA . GLN A 1 531 ? -49.757 4.857 34.663 1.00 96.69 531 GLN A CA 1
ATOM 3965 C C . GLN A 1 531 ? -49.356 3.423 34.980 1.00 96.69 531 GLN A C 1
ATOM 3967 O O . GLN A 1 531 ? -49.994 2.790 35.819 1.00 96.69 531 GLN A O 1
ATOM 3972 N N . VAL A 1 532 ? -48.280 2.952 34.360 1.00 96.38 532 VAL A N 1
ATOM 3973 C CA . VAL A 1 532 ? -47.740 1.611 34.587 1.00 96.38 532 VAL A CA 1
ATOM 3974 C C . VAL A 1 532 ? -46.359 1.729 35.212 1.00 96.38 532 VAL A C 1
ATOM 3976 O O . VAL A 1 532 ? -45.524 2.505 34.742 1.00 96.38 532 VAL A O 1
ATOM 3979 N N . ASN A 1 533 ? -46.132 0.938 36.258 1.00 94.12 533 ASN A N 1
ATOM 3980 C CA . ASN A 1 533 ? -44.850 0.833 36.941 1.00 94.12 533 ASN A CA 1
ATOM 3981 C C . ASN A 1 533 ? -44.242 -0.534 36.625 1.00 94.12 533 ASN A C 1
ATOM 3983 O O . ASN A 1 533 ? -44.718 -1.558 37.114 1.00 94.12 533 ASN A O 1
ATOM 3987 N N . PHE A 1 534 ? -43.196 -0.547 35.807 1.00 93.25 534 PHE A N 1
ATOM 3988 C CA . PHE A 1 534 ? -42.440 -1.754 35.497 1.00 93.25 534 PHE A CA 1
ATOM 3989 C C . PHE A 1 534 ? -41.378 -1.955 36.571 1.00 93.25 534 PHE A C 1
ATOM 3991 O O . PHE A 1 534 ? -40.416 -1.194 36.607 1.00 93.25 534 PHE A O 1
ATOM 3998 N N . THR A 1 535 ? -41.548 -2.957 37.432 1.00 86.25 535 THR A N 1
ATOM 3999 C CA . THR A 1 535 ? -40.569 -3.310 38.470 1.00 86.25 535 THR A CA 1
ATOM 4000 C C . THR A 1 535 ? -39.924 -4.653 38.142 1.00 86.25 535 THR A C 1
ATOM 4002 O O . THR A 1 535 ? -40.627 -5.634 37.897 1.00 86.25 535 THR A O 1
ATOM 4005 N N . GLY A 1 536 ? -38.595 -4.693 38.127 1.00 85.00 536 GLY A N 1
ATOM 4006 C CA . GLY A 1 536 ? -37.812 -5.892 37.835 1.00 85.00 536 GLY A CA 1
ATOM 4007 C C . GLY A 1 536 ? -36.333 -5.565 37.662 1.00 85.00 536 GLY A C 1
ATOM 4008 O O . GLY A 1 536 ? -35.930 -4.424 37.875 1.00 85.00 536 GLY A O 1
ATOM 4009 N N . GLY A 1 537 ? -35.532 -6.543 37.248 1.00 75.25 537 GLY A N 1
ATOM 4010 C CA . GLY A 1 537 ? -34.107 -6.342 36.990 1.00 75.25 537 GLY A CA 1
ATOM 4011 C C . GLY A 1 537 ? -33.857 -5.299 35.905 1.00 75.25 537 GLY A C 1
ATOM 4012 O O . GLY A 1 537 ? -34.572 -5.305 34.897 1.00 75.25 537 GLY A O 1
ATOM 4013 N N . PRO A 1 538 ? -32.886 -4.387 36.085 1.00 82.31 538 PRO A N 1
ATOM 4014 C CA . PRO A 1 538 ? -32.555 -3.441 35.040 1.00 82.31 538 PRO A CA 1
ATOM 4015 C C . PRO A 1 538 ? -32.005 -4.176 33.817 1.00 82.31 538 PRO A C 1
ATOM 4017 O O . PRO A 1 538 ? -31.201 -5.097 33.917 1.00 82.31 538 PRO A O 1
ATOM 4020 N N . ILE A 1 539 ? -32.443 -3.738 32.649 1.00 80.19 539 ILE A N 1
ATOM 4021 C CA . ILE A 1 539 ? -31.847 -4.063 31.367 1.00 80.19 539 ILE A CA 1
ATOM 4022 C C . ILE A 1 539 ? -30.856 -2.942 31.079 1.00 80.19 539 ILE A C 1
ATOM 4024 O O . ILE A 1 539 ? -31.255 -1.777 31.016 1.00 80.19 539 ILE A O 1
ATOM 4028 N N . GLN A 1 540 ? -29.581 -3.288 30.942 1.00 77.50 540 GLN A N 1
ATOM 4029 C CA . GLN A 1 540 ? -28.506 -2.341 30.625 1.00 77.50 540 GLN A CA 1
ATOM 4030 C C . GLN A 1 540 ? -28.078 -2.436 29.157 1.00 77.50 540 GLN A C 1
ATOM 4032 O O . GLN A 1 540 ? -27.618 -1.456 28.582 1.00 77.50 540 GLN A O 1
ATOM 4037 N N . GLU A 1 541 ? -28.314 -3.587 28.535 1.00 83.38 541 GLU A N 1
ATOM 4038 C CA . GLU A 1 541 ? -27.987 -3.869 27.145 1.00 83.38 541 GLU A CA 1
ATOM 4039 C C . GLU A 1 541 ? -29.081 -4.745 26.529 1.00 83.38 541 GLU A C 1
ATOM 4041 O O . GLU A 1 541 ? -29.636 -5.637 27.182 1.00 83.38 541 GLU A O 1
ATOM 4046 N N . LEU A 1 542 ? -29.398 -4.482 25.265 1.00 85.44 542 LEU A N 1
ATOM 4047 C CA . LEU A 1 542 ? -30.180 -5.356 24.408 1.00 85.44 542 LEU A CA 1
ATOM 4048 C C . LEU A 1 542 ? -29.498 -5.501 23.059 1.00 85.44 542 LEU A C 1
ATOM 4050 O O . LEU A 1 542 ? -29.299 -4.521 22.342 1.00 85.44 542 LEU A O 1
ATOM 4054 N N . ILE A 1 543 ? -29.261 -6.752 22.691 1.00 86.44 543 ILE A N 1
ATOM 4055 C CA . ILE A 1 543 ? -28.862 -7.147 21.351 1.00 86.44 543 ILE A CA 1
ATOM 4056 C C . ILE A 1 543 ? -30.134 -7.435 20.547 1.00 86.44 543 ILE A C 1
ATOM 4058 O O . ILE A 1 543 ? -30.915 -8.327 20.895 1.00 86.44 543 ILE A O 1
ATOM 4062 N N . LEU A 1 544 ? -30.378 -6.652 19.497 1.00 92.38 544 LEU A N 1
ATOM 4063 C CA . LEU A 1 544 ? -31.601 -6.706 18.701 1.00 92.38 544 LEU A CA 1
ATOM 4064 C C . LEU A 1 544 ? -31.304 -7.176 17.281 1.00 92.38 544 LEU A C 1
ATOM 4066 O O . LEU A 1 544 ? -30.535 -6.560 16.548 1.00 92.38 544 LEU A O 1
ATOM 4070 N N . GLN A 1 545 ? -31.998 -8.232 16.874 1.00 92.31 545 GLN A N 1
ATOM 4071 C CA . GLN A 1 545 ? -31.960 -8.744 15.510 1.00 92.31 545 GLN A CA 1
ATOM 4072 C C . GLN A 1 545 ? -32.990 -8.007 14.652 1.00 92.31 545 GLN A C 1
ATOM 4074 O O . GLN A 1 545 ? -34.193 -8.044 14.928 1.00 92.31 545 GLN A O 1
ATOM 4079 N N . LEU A 1 546 ? -32.515 -7.323 13.614 1.00 95.75 546 LEU A N 1
ATOM 4080 C CA . LEU A 1 546 ? -33.334 -6.602 12.651 1.00 95.75 546 LEU A CA 1
ATOM 4081 C C . LEU A 1 546 ? -33.493 -7.421 11.374 1.00 95.75 546 LEU A C 1
ATOM 4083 O O . LEU A 1 546 ? -32.528 -7.943 10.828 1.00 95.75 546 LEU A O 1
ATOM 4087 N N . SER A 1 547 ? -34.711 -7.456 10.842 1.00 95.25 547 SER A N 1
ATOM 4088 C CA . SER A 1 547 ? -34.981 -7.910 9.478 1.00 95.25 547 SER A CA 1
ATOM 4089 C C . SER A 1 547 ? -34.795 -6.774 8.470 1.00 95.25 547 SER A C 1
ATOM 4091 O O . SER A 1 547 ? -34.953 -5.596 8.806 1.00 95.25 547 SER A O 1
ATOM 4093 N N . GLU A 1 548 ? -34.542 -7.116 7.203 1.00 95.56 548 GLU A N 1
ATOM 4094 C CA . GLU A 1 548 ? -34.590 -6.140 6.107 1.00 95.56 548 GLU A CA 1
ATOM 4095 C C . GLU A 1 548 ? -35.959 -5.431 6.085 1.00 95.56 548 GLU A C 1
ATOM 4097 O O . GLU A 1 548 ? -37.017 -6.063 6.033 1.00 95.56 548 GLU A O 1
ATOM 4102 N N . GLY A 1 549 ? -35.955 -4.096 6.078 1.00 96.69 549 GLY A N 1
ATOM 4103 C CA . GLY A 1 549 ? -37.176 -3.296 6.095 1.00 96.69 549 GLY A CA 1
ATOM 4104 C C . GLY A 1 549 ? -37.535 -2.766 7.482 1.00 96.69 549 GLY A C 1
ATOM 4105 O O . GLY A 1 549 ? -36.671 -2.303 8.217 1.00 96.69 549 GLY A O 1
ATOM 4106 N N . TRP A 1 550 ? -38.832 -2.678 7.784 1.00 97.25 550 TRP A N 1
ATOM 4107 C CA . TRP A 1 550 ? -39.317 -2.058 9.022 1.00 97.25 550 TRP A CA 1
ATOM 4108 C C . TRP A 1 550 ? -39.303 -3.050 10.181 1.00 97.25 550 TRP A C 1
ATOM 4110 O O . TRP A 1 550 ? -39.802 -4.159 10.039 1.00 97.25 550 TRP A O 1
ATOM 4120 N N . ASN A 1 551 ? -38.821 -2.606 11.335 1.00 97.69 551 ASN A N 1
ATOM 4121 C CA . ASN A 1 551 ? -38.776 -3.362 12.579 1.00 97.69 551 ASN A CA 1
ATOM 4122 C C . ASN A 1 551 ? -39.442 -2.544 13.686 1.00 97.69 551 ASN A C 1
ATOM 4124 O O . ASN A 1 551 ? -39.416 -1.308 13.653 1.00 97.69 551 ASN A O 1
ATOM 4128 N N . LEU A 1 552 ? -40.046 -3.230 14.654 1.00 97.94 552 LEU A N 1
ATOM 4129 C CA . LEU A 1 552 ? -40.659 -2.609 15.822 1.00 97.94 552 LEU A CA 1
ATOM 4130 C C . LEU A 1 552 ? -39.881 -3.028 17.073 1.00 97.94 552 LEU A C 1
ATOM 4132 O O . LEU A 1 552 ? -39.979 -4.171 17.511 1.00 97.94 552 LEU A O 1
ATOM 4136 N N . ILE A 1 553 ? -39.108 -2.096 17.626 1.00 97.88 553 ILE A N 1
ATOM 4137 C CA . ILE A 1 553 ? -38.157 -2.346 18.718 1.00 97.88 553 ILE A CA 1
ATOM 4138 C C . ILE A 1 553 ? -38.567 -1.618 19.999 1.00 97.88 553 ILE A C 1
ATOM 4140 O O . ILE A 1 553 ? -39.350 -0.666 19.954 1.00 97.88 553 ILE A O 1
ATOM 4144 N N . SER A 1 554 ? -38.007 -2.022 21.137 1.00 96.81 554 SER A N 1
ATOM 4145 C CA . SER A 1 554 ? -38.090 -1.283 22.401 1.00 96.81 554 SER A CA 1
ATOM 4146 C C . SER A 1 554 ? -36.722 -1.103 23.054 1.00 96.81 554 SER A C 1
ATOM 4148 O O . SER A 1 554 ? -35.800 -1.864 22.780 1.00 96.81 554 SER A O 1
ATOM 4150 N N . GLY A 1 555 ? -36.611 -0.113 23.941 1.00 92.12 555 GLY A N 1
ATOM 4151 C CA . GLY A 1 555 ? -35.374 0.186 24.666 1.00 92.12 555 GLY A CA 1
ATOM 4152 C C . GLY A 1 555 ? -35.162 -0.604 25.955 1.00 92.12 555 GLY A C 1
ATOM 4153 O O . GLY A 1 555 ? -35.948 -1.481 26.319 1.00 92.12 555 GLY A O 1
ATOM 4154 N N . ILE A 1 556 ? -34.087 -0.223 26.638 1.00 90.69 556 ILE A N 1
ATOM 4155 C CA . ILE A 1 556 ? -33.611 -0.752 27.921 1.00 90.69 556 ILE A CA 1
ATOM 4156 C C . ILE A 1 556 ? -34.265 -0.029 29.119 1.00 90.69 556 ILE A C 1
ATOM 4158 O O . ILE A 1 556 ? -35.288 0.637 28.954 1.00 90.69 556 ILE A O 1
ATOM 4162 N N . SER A 1 557 ? -33.716 -0.157 30.335 1.00 91.38 557 SER A N 1
ATOM 4163 C CA . SER A 1 557 ? -34.277 0.470 31.550 1.00 91.38 557 SER A CA 1
ATOM 4164 C C . SER A 1 557 ? -34.053 1.979 31.675 1.00 91.38 557 SER A C 1
ATOM 4166 O O . SER A 1 557 ? -34.631 2.606 32.562 1.00 91.38 557 SER A O 1
ATOM 4168 N N . VAL A 1 558 ? -33.236 2.569 30.804 1.00 86.19 558 VAL A N 1
ATOM 4169 C CA . VAL A 1 558 ? -32.943 4.007 30.760 1.00 86.19 558 VAL A CA 1
ATOM 4170 C C . VAL A 1 558 ? -33.154 4.557 29.352 1.00 86.19 558 VAL A C 1
ATOM 4172 O O . VAL A 1 558 ? -33.283 3.805 28.387 1.00 86.19 558 VAL A O 1
ATOM 4175 N N . SER A 1 559 ? -33.210 5.881 29.240 1.00 91.62 559 SER A N 1
ATOM 4176 C CA . SER A 1 559 ? -33.347 6.572 27.959 1.00 91.62 559 SER A CA 1
ATOM 4177 C C . SER A 1 559 ? -32.031 6.517 27.180 1.00 91.62 559 SER A C 1
ATOM 4179 O O . SER A 1 559 ? -30.994 6.909 27.710 1.00 91.62 559 SER A O 1
ATOM 4181 N N . VAL A 1 560 ? -32.076 6.082 25.919 1.00 89.31 560 VAL A N 1
ATOM 4182 C CA . VAL A 1 560 ? -30.891 5.963 25.049 1.00 89.31 560 VAL A CA 1
ATOM 4183 C C . VAL A 1 560 ? -31.030 6.905 23.851 1.00 89.31 560 VAL A C 1
ATOM 4185 O O . VAL A 1 560 ? -31.973 6.738 23.075 1.00 89.31 560 VAL A O 1
ATOM 4188 N N . PRO A 1 561 ? -30.152 7.908 23.670 1.00 93.12 561 PRO A N 1
ATOM 4189 C CA . PRO A 1 561 ? -30.107 8.700 22.442 1.00 93.12 561 PRO A CA 1
ATOM 4190 C C . PRO A 1 561 ? -29.964 7.806 21.206 1.00 93.12 561 PRO A C 1
ATOM 4192 O O . PRO A 1 561 ? -29.240 6.820 21.228 1.00 93.12 561 PRO A O 1
ATOM 4195 N N . VAL A 1 562 ? -30.641 8.135 20.110 1.00 92.38 562 VAL A N 1
ATOM 4196 C CA . VAL A 1 562 ? -30.580 7.332 18.874 1.00 92.38 562 VAL A CA 1
ATOM 4197 C C . VAL A 1 562 ? -29.164 7.273 18.303 1.00 92.38 562 VAL A C 1
ATOM 4199 O O . VAL A 1 562 ? -28.763 6.243 17.775 1.00 92.38 562 VAL A O 1
ATOM 4202 N N . GLU A 1 563 ? -28.399 8.351 18.461 1.00 86.88 563 GLU A N 1
ATOM 4203 C CA . GLU A 1 563 ? -26.981 8.422 18.089 1.00 86.88 563 GLU A CA 1
ATOM 4204 C C . GLU A 1 563 ? -26.082 7.471 18.898 1.00 86.88 563 GLU A C 1
ATOM 4206 O O . GLU A 1 563 ? -24.965 7.195 18.476 1.00 86.88 563 GLU A O 1
ATOM 4211 N N . ASN A 1 564 ? -26.585 6.939 20.018 1.00 84.81 564 ASN A N 1
ATOM 4212 C CA . ASN A 1 564 ? -25.868 6.029 20.908 1.00 84.81 564 ASN A CA 1
ATOM 4213 C C . ASN A 1 564 ? -26.168 4.545 20.630 1.00 84.81 564 ASN A C 1
ATOM 4215 O O . ASN A 1 564 ? -25.642 3.675 21.321 1.00 84.81 564 ASN A O 1
ATOM 4219 N N . ILE A 1 565 ? -27.035 4.238 19.660 1.00 90.44 565 ILE A N 1
ATOM 4220 C CA . ILE A 1 565 ? -27.279 2.857 19.230 1.00 90.44 565 ILE A CA 1
ATOM 4221 C C . ILE A 1 565 ? -26.051 2.381 18.453 1.00 90.44 565 ILE A C 1
ATOM 4223 O O . ILE A 1 565 ? -25.682 2.996 17.452 1.00 90.44 565 ILE A O 1
ATOM 4227 N N . ILE A 1 566 ? -25.444 1.274 18.885 1.00 86.50 566 ILE A N 1
ATOM 4228 C CA . ILE A 1 566 ? -24.330 0.674 18.151 1.00 86.50 566 ILE A CA 1
ATOM 4229 C C . ILE A 1 566 ? -24.907 -0.128 16.992 1.00 86.50 566 ILE A C 1
ATOM 4231 O O . ILE A 1 566 ? -25.686 -1.065 17.172 1.00 86.50 566 ILE A O 1
ATOM 4235 N N . ASP A 1 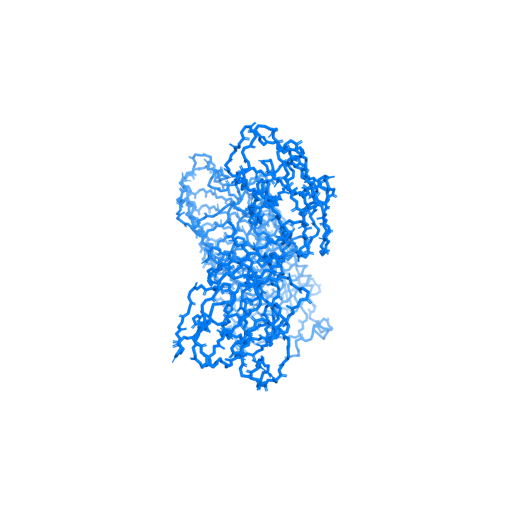567 ? -24.504 0.265 15.795 1.00 91.31 567 ASP A N 1
ATOM 4236 C CA . ASP A 1 567 ? -24.867 -0.361 14.534 1.00 91.31 567 ASP A CA 1
ATOM 4237 C C . ASP A 1 567 ? -23.572 -0.765 13.813 1.00 91.31 567 ASP A C 1
ATOM 4239 O O . ASP A 1 567 ? -23.106 -0.049 12.921 1.00 91.31 567 ASP A O 1
ATOM 4243 N N . PRO A 1 568 ? -22.937 -1.878 14.231 1.00 76.94 568 PRO A N 1
ATOM 4244 C CA . PRO A 1 568 ? -21.595 -2.244 13.770 1.00 76.94 568 PRO A CA 1
ATOM 4245 C C . PRO A 1 568 ? -21.563 -2.524 12.263 1.00 76.94 568 PRO A C 1
ATOM 4247 O O . PRO A 1 568 ? -20.538 -2.385 11.603 1.00 76.94 568 PRO A O 1
ATOM 4250 N N . GLN A 1 569 ? -22.713 -2.892 11.699 1.00 83.69 569 GLN A N 1
ATOM 4251 C CA . GLN A 1 569 ? -22.878 -3.223 10.290 1.00 83.69 569 GLN A CA 1
ATOM 4252 C C . GLN A 1 569 ? -23.409 -2.039 9.457 1.00 83.69 569 GLN A C 1
ATOM 4254 O O . GLN A 1 569 ? -23.548 -2.173 8.238 1.00 83.69 569 GLN A O 1
ATOM 4259 N N . GLY A 1 570 ? -23.718 -0.894 10.080 1.00 91.25 570 GLY A N 1
ATOM 4260 C CA . GLY A 1 570 ? -24.288 0.284 9.419 1.00 91.25 570 GLY A CA 1
ATOM 4261 C C . GLY A 1 570 ? -25.626 0.007 8.722 1.00 91.25 570 GLY A C 1
ATOM 4262 O O . GLY A 1 570 ? -25.866 0.506 7.617 1.00 91.25 570 GLY A O 1
ATOM 4263 N N . ILE A 1 571 ? -26.469 -0.849 9.306 1.00 93.94 571 ILE A N 1
ATOM 4264 C CA . ILE A 1 571 ? -27.703 -1.336 8.683 1.00 93.94 571 ILE A CA 1
ATOM 4265 C C . ILE A 1 571 ? -28.907 -0.409 8.891 1.00 93.94 571 ILE A C 1
ATOM 4267 O O . ILE A 1 571 ? -29.849 -0.452 8.090 1.00 93.94 571 ILE A O 1
ATOM 4271 N N . ILE A 1 572 ? -28.904 0.442 9.920 1.00 95.88 572 ILE A N 1
ATOM 4272 C CA . ILE A 1 572 ? -29.985 1.387 10.209 1.00 95.88 572 ILE A CA 1
ATOM 4273 C C . ILE A 1 572 ? -30.004 2.498 9.155 1.00 95.88 572 ILE A C 1
ATOM 4275 O O . ILE A 1 572 ? -29.022 3.188 8.892 1.00 95.88 572 ILE A O 1
ATOM 4279 N N . ILE A 1 573 ? -31.180 2.751 8.580 1.00 94.81 573 ILE A N 1
ATOM 4280 C CA . ILE A 1 573 ? -31.385 3.911 7.711 1.00 94.81 573 ILE A CA 1
ATOM 4281 C C . ILE A 1 573 ? -31.545 5.159 8.585 1.00 94.81 573 ILE A C 1
ATOM 4283 O O . ILE A 1 573 ? -32.517 5.284 9.336 1.00 94.81 573 ILE A O 1
ATOM 4287 N N . GLU A 1 574 ? -30.628 6.114 8.448 1.00 90.75 574 GLU A N 1
ATOM 4288 C CA . GLU A 1 574 ? -30.641 7.374 9.197 1.00 90.75 574 GLU A CA 1
ATOM 4289 C C . GLU A 1 574 ? -31.994 8.111 9.079 1.00 90.75 574 GLU A C 1
ATOM 4291 O O . GLU A 1 574 ? -32.623 8.167 8.015 1.00 90.75 574 GLU A O 1
ATOM 4296 N N . GLY A 1 575 ? -32.480 8.667 10.195 1.00 91.00 575 GLY A N 1
ATOM 4297 C CA . GLY A 1 575 ? -33.754 9.394 10.246 1.00 91.00 575 GLY A CA 1
ATOM 4298 C C . GLY A 1 575 ? -35.006 8.511 10.141 1.00 91.00 575 GLY A C 1
ATOM 4299 O O . GLY A 1 575 ? -36.096 9.017 9.847 1.00 91.00 575 GLY A O 1
ATOM 4300 N N . THR A 1 576 ? -34.877 7.194 10.356 1.00 95.62 576 THR A N 1
ATOM 4301 C CA . THR A 1 576 ? -36.013 6.256 10.310 1.00 95.62 576 THR A CA 1
ATOM 4302 C C . THR A 1 576 ? -36.555 5.809 11.661 1.00 95.62 576 THR A C 1
ATOM 4304 O O . THR A 1 576 ? -37.433 4.949 11.685 1.00 95.62 576 THR A O 1
ATOM 4307 N N . ILE A 1 577 ? -36.113 6.416 12.765 1.00 97.38 577 ILE A N 1
ATOM 4308 C CA . ILE A 1 577 ? -36.637 6.105 14.098 1.00 97.38 577 ILE A CA 1
ATOM 4309 C C . ILE A 1 577 ? -37.883 6.940 14.409 1.00 97.38 577 ILE A C 1
ATOM 4311 O O . ILE A 1 577 ? -37.820 8.165 14.525 1.00 97.38 577 ILE A O 1
ATOM 4315 N N . TYR A 1 578 ? -39.035 6.274 14.539 1.00 97.62 578 TYR A N 1
ATOM 4316 C CA . TYR A 1 578 ? -40.328 6.922 14.789 1.00 97.62 578 TYR A CA 1
ATOM 4317 C C . TYR A 1 578 ? -41.018 6.388 16.041 1.00 97.62 578 TYR A C 1
ATOM 4319 O O . TYR A 1 578 ? -41.256 5.189 16.180 1.00 97.62 578 TYR A O 1
ATOM 4327 N N . GLN A 1 579 ? -41.451 7.310 16.895 1.00 96.06 579 GLN A N 1
ATOM 4328 C CA . GLN A 1 579 ? -42.354 7.041 18.010 1.00 96.06 579 GLN A CA 1
ATOM 4329 C C . GLN A 1 579 ? -43.822 7.199 17.595 1.00 96.06 579 GLN A C 1
ATOM 4331 O O . GLN A 1 579 ? -44.143 7.779 16.550 1.00 96.06 579 GLN A O 1
ATOM 4336 N N . PHE A 1 580 ? -44.731 6.743 18.460 1.00 95.31 580 PHE A N 1
ATOM 4337 C CA . PHE A 1 580 ? -46.163 6.983 18.321 1.00 95.31 580 PHE A CA 1
ATOM 4338 C C . PHE A 1 580 ? -46.765 7.605 19.586 1.00 95.31 580 PHE A C 1
ATOM 4340 O O . PHE A 1 580 ? -46.739 7.005 20.657 1.00 95.31 580 PHE A O 1
ATOM 4347 N N . ASN A 1 581 ? -47.377 8.781 19.436 1.00 87.06 581 ASN A N 1
ATOM 4348 C CA . ASN A 1 581 ? -48.154 9.444 20.487 1.00 87.06 581 ASN A CA 1
ATOM 4349 C C . ASN A 1 581 ? -49.381 10.141 19.872 1.00 87.06 581 ASN A C 1
ATOM 4351 O O . ASN A 1 581 ? -49.365 11.334 19.571 1.00 87.06 581 ASN A O 1
ATOM 4355 N N . GLY A 1 582 ? -50.414 9.358 19.540 1.00 85.62 582 GLY A N 1
ATOM 4356 C CA . GLY A 1 582 ? -51.580 9.829 18.771 1.00 85.62 582 GLY A CA 1
ATOM 4357 C C . GLY A 1 582 ? -51.300 10.103 17.282 1.00 85.62 582 GLY A C 1
ATOM 4358 O O . GLY A 1 582 ? -52.221 10.396 16.519 1.00 85.62 582 GLY A O 1
ATOM 4359 N N . GLY A 1 583 ? -50.043 9.967 16.863 1.00 92.12 583 GLY A N 1
ATOM 4360 C CA . GLY A 1 583 ? -49.533 10.077 15.502 1.00 92.12 583 GLY A CA 1
ATOM 4361 C C . GLY A 1 583 ? -48.042 9.733 15.477 1.00 92.12 583 GLY A C 1
ATOM 4362 O O . GLY A 1 583 ? -47.404 9.679 16.529 1.00 92.12 583 GLY A O 1
ATOM 4363 N N . TYR A 1 584 ? -47.500 9.488 14.283 1.00 95.44 584 TYR A N 1
ATOM 4364 C CA . TYR A 1 584 ? -46.072 9.229 14.108 1.00 95.44 584 TYR A CA 1
ATOM 4365 C C . TYR A 1 584 ? -45.269 10.524 14.150 1.00 95.44 584 TYR A C 1
ATOM 4367 O O . TYR A 1 584 ? -45.614 11.496 13.474 1.00 95.44 584 TYR A O 1
ATOM 4375 N N . ALA A 1 585 ? -44.181 10.505 14.907 1.00 95.38 585 ALA A N 1
ATOM 4376 C CA . ALA A 1 585 ? -43.197 11.575 14.957 1.00 95.38 585 ALA A CA 1
ATOM 4377 C C . ALA A 1 585 ? -41.793 10.961 15.009 1.00 95.38 585 ALA A C 1
ATOM 4379 O O . ALA A 1 585 ? -41.651 9.871 15.570 1.00 95.38 585 ALA A O 1
ATOM 4380 N N . PRO A 1 586 ? -40.773 11.614 14.426 1.00 96.06 586 PRO A N 1
ATOM 4381 C CA . PRO A 1 586 ? -39.396 11.185 14.631 1.00 96.06 586 PRO A CA 1
ATOM 4382 C C . PRO A 1 586 ? -39.051 11.227 16.127 1.00 96.06 586 PRO A C 1
ATOM 4384 O O . PRO A 1 586 ? -39.650 12.000 16.888 1.00 96.06 586 PRO A O 1
ATOM 4387 N N . SER A 1 587 ? -38.120 10.374 16.539 1.00 95.62 587 SER A N 1
ATOM 4388 C CA . SER A 1 587 ? -37.548 10.390 17.883 1.00 95.62 587 SER A CA 1
ATOM 4389 C C . SER A 1 587 ? -36.035 10.365 17.790 1.00 95.62 587 SER A C 1
ATOM 4391 O O . SER A 1 587 ? -35.490 9.546 17.057 1.00 95.62 587 SER A O 1
ATOM 4393 N N . ASP A 1 588 ? -35.391 11.216 18.581 1.00 94.94 588 ASP A N 1
ATOM 4394 C CA . ASP A 1 588 ? -33.933 11.243 18.727 1.00 94.94 588 ASP A CA 1
ATOM 4395 C C . ASP A 1 588 ? -33.490 10.478 19.989 1.00 94.94 588 ASP A C 1
ATOM 4397 O O . ASP A 1 588 ? -32.307 10.412 20.303 1.00 94.94 588 ASP A O 1
ATOM 4401 N N . VAL A 1 589 ? -34.445 9.896 20.728 1.00 94.00 589 VAL A N 1
ATOM 4402 C CA . VAL A 1 589 ? -34.227 9.130 21.963 1.00 94.00 589 VAL A CA 1
ATOM 4403 C C . VAL A 1 589 ? -35.164 7.918 22.002 1.00 94.00 589 VAL A C 1
ATOM 4405 O O . VAL A 1 589 ? -36.339 8.014 21.631 1.00 94.00 589 VAL A O 1
ATOM 4408 N N . ILE A 1 590 ? -34.653 6.788 22.479 1.00 96.31 590 ILE A N 1
ATOM 4409 C CA . ILE A 1 590 ? -35.388 5.580 22.845 1.00 96.31 590 ILE A CA 1
ATOM 4410 C C . ILE A 1 590 ? -35.668 5.626 24.352 1.00 96.31 590 ILE A C 1
ATOM 4412 O O . ILE A 1 590 ? -34.824 5.289 25.174 1.00 96.31 590 ILE A O 1
ATOM 4416 N N . GLU A 1 591 ? -36.862 6.077 24.722 1.00 96.25 591 GLU A N 1
ATOM 4417 C CA . GLU A 1 591 ? -37.332 6.095 26.115 1.00 96.25 591 GLU A CA 1
ATOM 4418 C C . GLU A 1 591 ? -37.740 4.697 26.618 1.00 96.25 591 GLU A C 1
ATOM 4420 O O . GLU A 1 591 ? -38.392 3.949 25.872 1.00 96.25 591 GLU A O 1
ATOM 4425 N N . PRO A 1 592 ? -37.468 4.371 27.895 1.00 95.88 592 PRO A N 1
ATOM 4426 C CA . PRO A 1 592 ? -37.800 3.081 28.482 1.00 95.88 592 PRO A CA 1
ATOM 4427 C C . PRO A 1 592 ? -39.321 2.860 28.533 1.00 95.88 592 PRO A C 1
ATOM 4429 O O . PRO A 1 592 ? -40.118 3.773 28.765 1.00 95.88 592 PRO A O 1
ATOM 4432 N N . GLY A 1 593 ? -39.737 1.623 28.262 1.00 95.81 593 GLY A N 1
ATOM 4433 C CA . GLY A 1 593 ? -41.134 1.174 28.226 1.00 95.81 593 GLY A CA 1
ATOM 4434 C C . GLY A 1 593 ? -41.907 1.582 26.967 1.00 95.81 593 GLY A C 1
ATOM 4435 O O . GLY A 1 593 ? -43.019 1.108 26.744 1.00 95.81 593 GLY A O 1
ATOM 4436 N N . ARG A 1 594 ? -41.325 2.400 26.086 1.00 96.88 594 ARG A N 1
ATOM 4437 C CA . ARG A 1 594 ? -41.906 2.735 24.777 1.00 96.88 594 ARG A CA 1
ATOM 4438 C C . ARG A 1 594 ? -41.315 1.862 23.671 1.00 96.88 594 ARG A C 1
ATOM 4440 O O . ARG A 1 594 ? -40.245 1.277 23.825 1.00 96.88 594 ARG A O 1
ATOM 4447 N N . ALA A 1 595 ? -42.018 1.807 22.542 1.00 97.81 595 ALA A N 1
ATOM 4448 C CA . ALA A 1 595 ? -41.529 1.171 21.323 1.00 97.81 595 ALA A CA 1
ATOM 4449 C C . ALA A 1 595 ? -41.442 2.140 20.140 1.00 97.81 595 ALA A C 1
ATOM 4451 O O . ALA A 1 595 ? -42.156 3.147 20.074 1.00 97.81 595 ALA A O 1
ATOM 4452 N N . TYR A 1 596 ? -40.562 1.796 19.202 1.00 98.19 596 TYR A N 1
ATOM 4453 C CA . TYR A 1 596 ? -40.141 2.639 18.093 1.00 98.19 596 TYR A CA 1
ATOM 4454 C C . TYR A 1 596 ? -40.064 1.825 16.809 1.00 98.19 596 TYR A 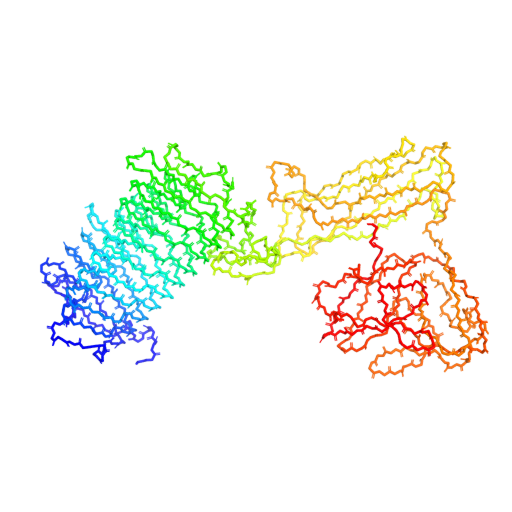C 1
ATOM 4456 O O . TYR A 1 596 ? -39.626 0.675 16.799 1.00 98.19 596 TYR A O 1
ATOM 4464 N N . TRP A 1 597 ? -40.482 2.440 15.710 1.00 98.12 597 TRP A N 1
ATOM 4465 C CA . TRP A 1 597 ? -40.209 1.910 14.381 1.00 98.12 597 TRP A CA 1
ATOM 4466 C C . TRP A 1 597 ? -38.797 2.279 13.973 1.00 98.12 597 TRP A C 1
ATOM 4468 O O . TRP A 1 597 ? -38.447 3.444 14.098 1.00 98.12 597 TRP A O 1
ATOM 4478 N N . VAL A 1 598 ? -38.044 1.326 13.432 1.00 97.62 598 VAL A N 1
ATOM 4479 C CA . VAL A 1 598 ? -36.722 1.531 12.821 1.00 97.62 598 VAL A CA 1
ATOM 4480 C C . VAL A 1 598 ? -36.678 0.811 11.478 1.00 97.62 598 VAL A C 1
ATOM 4482 O O . VAL A 1 598 ? -37.345 -0.213 11.304 1.00 97.62 598 VAL A O 1
ATOM 4485 N N . ARG A 1 599 ? -35.941 1.340 10.497 1.00 97.31 599 ARG A N 1
ATOM 4486 C CA . ARG A 1 599 ? -35.803 0.698 9.188 1.00 97.31 599 ARG A CA 1
ATOM 4487 C C . ARG A 1 599 ? -34.367 0.254 8.938 1.00 97.31 599 ARG A C 1
ATOM 4489 O O . ARG A 1 599 ? -33.463 1.074 9.028 1.00 97.31 599 ARG A O 1
ATOM 4496 N N . SER A 1 600 ? -34.200 -1.006 8.550 1.00 96.88 600 SER A N 1
ATOM 4497 C CA . SER A 1 600 ? -32.917 -1.606 8.189 1.00 96.88 600 SER A CA 1
ATOM 4498 C C . SER A 1 600 ? -32.790 -1.823 6.676 1.00 96.88 600 SER A C 1
ATOM 4500 O O . SER A 1 600 ? -33.794 -2.084 5.998 1.00 96.88 600 SER A O 1
ATOM 4502 N N . ILE A 1 601 ? -31.571 -1.716 6.137 1.00 95.12 601 ILE A N 1
ATOM 4503 C CA . ILE A 1 601 ? -31.247 -2.005 4.726 1.00 95.12 601 ILE A CA 1
ATOM 4504 C C . ILE A 1 601 ? -31.094 -3.502 4.435 1.00 95.12 601 ILE A C 1
ATOM 4506 O O . ILE A 1 601 ? -31.317 -3.905 3.296 1.00 95.12 601 ILE A O 1
ATOM 4510 N N . VAL A 1 602 ? -30.720 -4.301 5.437 1.00 94.38 602 VAL A N 1
ATOM 4511 C CA . VAL A 1 602 ? -30.526 -5.761 5.369 1.00 94.38 602 VAL A CA 1
ATOM 4512 C C . VAL A 1 602 ? -30.844 -6.397 6.728 1.00 94.38 602 VAL A C 1
ATOM 4514 O O . VAL A 1 602 ? -31.106 -5.693 7.700 1.00 94.38 602 VAL A O 1
ATOM 4517 N N . GLU A 1 603 ? -30.864 -7.724 6.802 1.00 94.06 603 GLU A N 1
ATOM 4518 C CA . GLU A 1 603 ? -30.889 -8.426 8.089 1.00 94.06 603 GLU A CA 1
ATOM 4519 C C . GLU A 1 603 ? -29.549 -8.248 8.820 1.00 94.06 603 GLU A C 1
ATOM 4521 O O . GLU A 1 603 ? -28.497 -8.295 8.179 1.00 94.06 603 GLU A O 1
ATOM 4526 N N . GLY A 1 604 ? -29.585 -8.036 10.135 1.00 89.62 604 GLY A N 1
ATOM 4527 C CA . GLY A 1 604 ? -28.384 -7.846 10.946 1.00 89.62 604 GLY A CA 1
ATOM 4528 C C . GLY A 1 604 ? -28.692 -7.443 12.385 1.00 89.62 604 GLY A C 1
ATOM 4529 O O . GLY A 1 604 ? -29.847 -7.454 12.810 1.00 89.62 604 GLY A O 1
ATOM 4530 N N . GLU A 1 605 ? -27.654 -7.092 13.133 1.00 92.00 605 GLU A N 1
ATOM 4531 C CA . GLU A 1 605 ? -27.732 -6.859 14.574 1.00 92.00 605 GLU A CA 1
ATOM 4532 C C . GLU A 1 605 ? -27.457 -5.399 14.941 1.00 92.00 605 GLU A C 1
ATOM 4534 O O . GLU A 1 605 ? -26.611 -4.746 14.332 1.00 92.00 605 GLU A O 1
ATOM 4539 N N . ILE A 1 606 ? -28.168 -4.901 15.954 1.00 93.00 606 ILE A N 1
ATOM 4540 C CA . ILE A 1 606 ? -27.884 -3.619 16.608 1.00 93.00 606 ILE A CA 1
ATOM 4541 C C . ILE A 1 606 ? -27.829 -3.817 18.122 1.00 93.00 606 ILE A C 1
ATOM 4543 O O . ILE A 1 606 ? -28.503 -4.700 18.661 1.00 93.00 606 ILE A O 1
ATOM 4547 N N . ILE A 1 607 ? -27.092 -2.954 18.817 1.00 85.25 607 ILE A N 1
ATOM 4548 C CA . ILE A 1 607 ? -26.978 -2.985 20.276 1.00 85.25 607 ILE A CA 1
ATOM 4549 C C . ILE A 1 607 ? -27.549 -1.686 20.845 1.00 85.25 607 ILE A C 1
ATOM 4551 O O . ILE A 1 607 ? -27.115 -0.581 20.512 1.00 85.25 607 ILE A O 1
ATOM 4555 N N . VAL A 1 608 ? -28.551 -1.824 21.712 1.00 87.62 608 VAL A N 1
ATOM 4556 C CA . VAL A 1 608 ? -29.099 -0.729 22.515 1.00 87.62 608 VAL A CA 1
ATOM 4557 C C . VAL A 1 608 ? -28.558 -0.892 23.923 1.00 87.62 608 VAL A C 1
ATOM 4559 O O . VAL A 1 608 ? -29.004 -1.770 24.657 1.00 87.62 608 VAL A O 1
ATOM 4562 N N . GLN A 1 609 ? -27.619 -0.039 24.305 1.00 80.38 609 GLN A N 1
ATOM 4563 C CA . GLN A 1 609 ? -26.981 -0.090 25.615 1.00 80.38 609 GLN A CA 1
ATOM 4564 C C . GLN A 1 609 ? -26.951 1.281 26.275 1.00 80.38 609 GLN A C 1
ATOM 4566 O O . GLN A 1 609 ? -27.198 2.309 25.636 1.00 80.38 609 GLN A O 1
ATOM 4571 N N . ILE A 1 610 ? -26.643 1.299 27.566 1.00 71.62 610 ILE A N 1
ATOM 4572 C CA . ILE A 1 610 ? -26.297 2.543 28.237 1.00 71.62 610 ILE A CA 1
ATOM 4573 C C . ILE A 1 610 ? -24.905 2.942 27.747 1.00 71.62 610 ILE A C 1
ATOM 4575 O O . ILE A 1 610 ? -23.924 2.284 28.073 1.00 71.62 610 ILE A O 1
ATOM 4579 N N . LEU A 1 611 ? -24.821 4.008 26.950 1.00 59.00 611 LEU A N 1
ATOM 4580 C CA . LEU A 1 611 ? -23.576 4.766 26.881 1.00 59.00 611 LEU A CA 1
ATOM 4581 C C . LEU A 1 611 ? -23.562 5.624 28.129 1.00 59.00 611 LEU A C 1
ATOM 4583 O O . LEU A 1 611 ? -24.393 6.528 28.269 1.00 59.00 611 LEU A O 1
ATOM 4587 N N . TYR A 1 612 ? -22.706 5.245 29.057 1.00 43.47 612 TYR A N 1
ATOM 4588 C CA . TYR A 1 612 ? -22.398 6.095 30.180 1.00 43.47 612 TYR A CA 1
ATOM 4589 C C . TYR A 1 612 ? -21.331 7.102 29.739 1.00 43.47 612 TYR A C 1
ATOM 4591 O O . TYR A 1 612 ? -20.381 6.671 29.041 1.00 43.47 612 TYR A O 1
#

Organism: NCBI:txid408172

pLDDT: mean 91.88, std 7.57, range [43.47, 98.88]

Secondary structure (DSSP, 8-state):
----HHHHHHSEEE-TTTS-SEEE-S---TTSEEESSEEES-B--BTTB-SSEEESS--PEEES-EEES-EESSB-SSEEE-TT---EEES-EEES-EESSB-SSEEEESSEEEEES-EEES-EESSSS-B-SSEEEES-EEEEES-EEES-B-SB-SSEEEES---EEES-EEES-EEEE-SSEEEES---EEES-EEES-EEEE-SSEEEESS-EEEEES-EEES-B-SB-SSEEE-SS-EEEEES-EEES-BS-SEEE--SSS--EEEEES-EETTTGGG-B-TT-SEEEE-TT-B-S---EEEGGGTEEEEETT-HHHHTS---SS--EEES-S--EEEEEEEEEESSSSSB--TT-EEEEEEEEEE-SSS-B-S-EEEEEEESS--TTEEEES-EEE-S-B-TT-EEEEEEEEEE-TTSPTT-EEEEEEEEEETTGGG-GGG---S-EEEEEEETTSBSS-EEEEEEE-SEEEEE---EE-S--BHHHH-TTBPTT--EEESSSEEE-SB--TTB-EEEEESS-EEEEEEEEEP-EEEEEEPSEEEEEE--SS-EEGGGSB-TT--BPTT--EEESSSEEE-SEE-TTBEEEEEESSSEEEEEE---

InterPro domains:
  IPR006626 Parallel beta-helix repeat [SM00710] (29-57)
  IPR006626 Parallel beta-helix repeat [SM00710] (62-82)
  IPR006626 Parallel beta-helix repeat [SM00710] (84-110)
  IPR006626 Parallel beta-helix repeat [SM00710] (139-164)
  IPR006626 Parallel beta-helix repeat [SM00710] (215-240)
  IPR011050 Pectin lyase fold/virulence factor [SSF51126] (2-322)
  IPR012334 Pectin lyase fo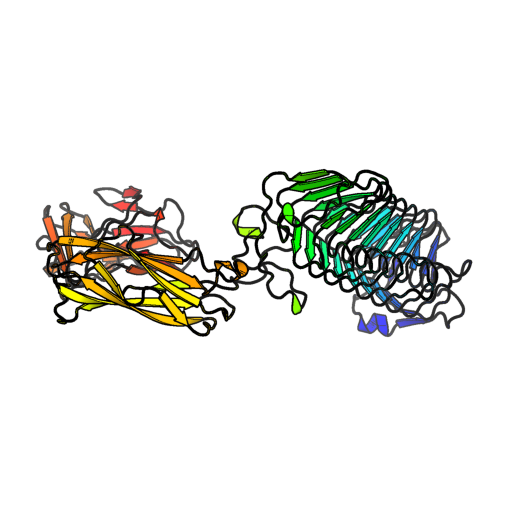ld [G3DSA:2.160.20.10] (2-194)
  IPR039448 Right handed beta helix domain [PF13229] (32-178)

Radius of gyration: 34.29 Å; chains: 1; bounding box: 90×47×98 Å

Sequence (612 aa):
TTGDTVYIEETVIDGSSETCPATFWGGETRDALLTGFTIQNGLGCVYGQGGGVYIEQSSPTLDHLIIQNNIATTSGGGVLVNIGSNPLLKNLIIRDNSFAMNGGGISVSSASADIENCKIYNNHSVEDYSLGGGISFSGSNGTISGSVISNNIAESGGGVSFYSSSPVVAETVIISNEAEYGGGLYSNNANPNIDHSVIVQNSAEHGGGIYGRINSDINIQNTTISDNFSTEGGGLYLRNNSTTWVERTIFWNDSPQEIFLHPSEGATQLSVSYSDIGGGEEGIVTNNNGYVYWFGGNINSDPLFCDPESGNYFVAANSPCQILSSDIGALGVGCDALWEFALYGPELSDASGNGIWEPGENLSVSVTMCNEGTMDHTFYPGVTLSEIFPNPDITINNSEFWWYGMYSGQCEEAGFILNAGGSIPPGTEVVLLAEATALNCENNPEFCMNDTSVEFLIQIGTSFDETTVEVQYSQNWNLIGLPVITNDSGYESIFEGAVSGTLYSFDSGYTAETELVPGTGYWIRLESDEQVNFTGGPIQELILQLSEGWNLISGISVSVPVENIIDPQGIIIEGTIYQFNGGYAPSDVIEPGRAYWVRSIVEGEIIVQILY